Protein 2B2U (pdb70)

Secondary structure (DSSP, 8-state):
--BEEEEEEEEEE-TT--SGGGSHHHHHHH--TTTT------EEEEEEEETTS-GGG-EEE-HHHHHHHT-B-THHHHHHHHHHHHHHHHTSS--HHHHHHHHHHHHHHHHHHHHTTSEEEEEEEBSS--TTSPPPEEEEETTS-GGG-EEE-HHHHHHHHHHHHHHHHHT--/----BEEEEEEEEE--TT--SGGGSHHHHHHS--TTSS--------EEEEEEETTS-GGG-EEE-HHHHHTTT-B-TTHHHHHHHHHHHHHHHHHHS-HHHHHHHHHHHHHHHHHHHHTTSEEEEEEE-S----S--EEEEETTS-GGG-EEE-TTTTHHHHHHHHHHS---/---EEEEEEEEEE-TT--BGGGSHHHHHHH-BTTTT--BTBS--EEEEEEEETTS-GGG-EEE-HHHHHHHT-S-HHHHHHHT----/---

Nearest PDB structures (foldseek):
  2b2u-assembly1_B  TM=1.006E+00  e=2.277E-32  Homo sapiens
  2b2t-assembly1_B  TM=9.931E-01  e=5.341E-28  Homo sapiens
  2b2y-assembly1_A  TM=9.752E-01  e=2.355E-28  Homo sapiens
  2b2y-assembly1_B  TM=9.892E-01  e=8.530E-28  Homo sapiens
  8umg-assembly1_B  TM=9.870E-01  e=3.090E-27  Homo sapiens

Sequence (435 aa):
FETIERFMDCRIGRKGATGATTTIYAVEADGDPNAGFEKEPGEIQYLIKWKGWSHIHNTWETEETLKQQNVRGMKKLDNYKKKDQETKRWLKNASPEDVEYYNCQQELTDDLHKQYQIVGRIIAHSNQKSAAGYPDYYCKWQGLPYSECSWEDGALISKKFQACIDEYFSRKKEEFETIERFMDCRIGRKGATGATTTIYAVEADGDPNAGFEKKEPGEIQYLIKWKGWSHIHNTWETEETLKQQNVRGMKKLDNYKKKDQETKRWLKNASPEDVEYYNCQQELTDDLHKQYQIVGRIIAHSNQKAGYPDYYCKWQGLPYSECSWEDGALISKKFQACIDEYFSRFETIERFMDCRIGRKGATGATTTIYAVEADGDPNAGFEKNKEPGEIQYLIKWKGWSHIHNTWETEETLKQQNVRGMKKLDNYKKKDQATQ

InterPro domains:
  IPR000330 SNF2, N-terminal domain [PF00176] (484-764)
  IPR000953 Chromo/chromo shadow domain [PS50013] (272-364)
  IPR000953 Chromo/chromo shadow domain [PS50013] (389-452)
  IPR000953 Chromo/chromo shadow domain [SM00298] (270-357)
  IPR000953 Chromo/chromo shadow domain [SM00298] (387-445)
  IPR001650 Helicase, C-terminal domain-like [PF00271] (789-902)
  IPR001650 Helicase, C-terminal domain-like [PS51194] (792-943)
  IPR001650 Helicase, C-terminal domain-like [SM00490] (818-902)
  IPR014001 Helicase superfamily 1/2, ATP-binding domain [PS51192] (493-663)
  IPR014001 Helicase superfamily 1/2, ATP-binding domain [SM00487] (477-674)
  IPR016197 Chromo-like domain superfamily [SSF54160] (272-364)
  IPR016197 Chromo-like domain superfamily [SSF54160] (367-444)
  IPR023779 Chromo domain, conserved site [PS00598] (318-338)
  IPR023779 Chromo domain, conserved site [PS00598] (409-429)
  IPR023780 Chromo domain [PF00385] (313-354)
  IPR023780 Chromo domain [PF00385] (390-443)
  IPR025260 Chromodomain-helicase-DNA-binding protein 1-like, C-terminal domain [PF13907] (1411-1499)
  IPR025260 Chromodomain-helicase-DNA-binding protein 1-like, C-terminal domain [SM01176] (1396-1500)
  IPR027417 P-loop containing nucleoside triphosphate hydrolase [G3DSA:3.40.50.300] (707-933)
  IPR027417 P-loop containing nucleoside triphosphate hydrolase [SSF52540] (428-697)

B-factor: mean 41.6, std 15.96, range [2.0, 87.1]

CATH classification: 2.40.50.40 (+1 more: 2.40.50.40)

GO terms:
  GO:0005515 protein binding (F, IPI)
  GO:0005634 nucleus (C, IDA)
  GO:0005737 cytoplasm (C, IDA)
  GO:0043923 host-mediated activation of viral transcription (P, IMP)
  GO:0140002 histone H3K4me3 reader activity (F, IDA)
  GO:0006338 chromatin remodeling (P, IMP)
  GO:0005654 nucleoplasm (C, TAS)
  GO:0000228 nuclear chromosome (C, IDA)

Structure (mmCIF, N/CA/C/O backbone):
data_2B2U
#
_entry.id   2B2U
#
_cell.length_a   111.984
_cell.length_b   54.753
_cell.length_c   100.274
_cell.angle_alpha   90.00
_cell.angle_beta   112.32
_cell.angle_gamma   90.00
#
_symmetry.space_group_name_H-M   'C 1 2 1'
#
loop_
_entity.id
_entity.type
_entity.pdbx_description
1 polymer 'Chromodomain-helicase-DNA-binding protein 1'
2 polymer 'Chromodomain-helicase-DNA-binding protein 1'
3 polymer 'Histone H3'
#
loop_
_atom_site.group_PDB
_atom_site.id
_atom_site.type_symbol
_atom_site.label_atom_id
_atom_site.label_alt_id
_atom_site.label_comp_id
_atom_site.label_asym_id
_atom_site.label_entity_id
_atom_site.label_seq_id
_atom_site.pdbx_PDB_ins_code
_atom_site.Cartn_x
_atom_site.Cartn_y
_atom_site.Cartn_z
_atom_site.occupancy
_atom_site.B_iso_or_equiv
_atom_site.auth_seq_id
_atom_site.auth_comp_id
_atom_site.auth_asym_id
_atom_site.auth_atom_id
_atom_site.pdbx_PDB_model_num
ATOM 1 N N . PHE A 1 13 ? -28.020 -17.075 -11.322 1.00 55.55 13 PHE A N 1
ATOM 2 C CA . PHE A 1 13 ? -26.618 -17.244 -11.736 1.00 53.70 13 PHE A CA 1
ATOM 3 C C . PHE A 1 13 ? -26.167 -16.007 -12.493 1.00 51.99 13 PHE A C 1
ATOM 4 O O . PHE A 1 13 ? -26.637 -15.739 -13.594 1.00 51.93 13 PHE A O 1
ATOM 12 N N . GLU A 1 14 ? -25.260 -15.249 -11.877 1.00 41.26 14 GLU A N 1
ATOM 13 C CA . GLU A 1 14 ? -24.769 -14.017 -12.457 1.00 38.35 14 GLU A CA 1
ATOM 14 C C . GLU A 1 14 ? -23.672 -14.148 -13.492 1.00 36.49 14 GLU A C 1
ATOM 15 O O . GLU A 1 14 ? -22.967 -15.148 -13.560 1.00 37.09 14 GLU A O 1
ATOM 21 N N . THR A 1 15 ? -23.521 -13.091 -14.284 1.00 26.77 15 THR A N 1
ATOM 22 C CA . THR A 1 15 ? -22.550 -13.062 -15.361 1.00 24.37 15 THR A CA 1
ATOM 23 C C . THR A 1 15 ? -21.607 -11.887 -15.338 1.00 22.53 15 THR A C 1
ATOM 24 O O . THR A 1 15 ? -22.031 -10.766 -15.205 1.00 22.23 15 THR A O 1
ATOM 28 N N . ILE A 1 16 ? -20.324 -12.164 -15.482 1.00 26.38 16 ILE A N 1
ATOM 29 C CA . ILE A 1 16 ? -19.309 -11.143 -15.509 1.00 26.38 16 ILE A CA 1
ATOM 30 C C . ILE A 1 16 ? -19.380 -10.462 -16.850 1.00 26.38 16 ILE A C 1
ATOM 31 O O . ILE A 1 16 ? -19.102 -11.083 -17.870 1.00 33.24 16 ILE A O 1
ATOM 36 N N . GLU A 1 17 ? -19.759 -9.194 -16.857 1.00 25.04 17 GLU A N 1
ATOM 37 C CA . GLU A 1 17 ? -19.803 -8.461 -18.111 1.00 24.47 17 GLU A CA 1
ATOM 38 C C . GLU A 1 17 ? -18.437 -7.813 -18.362 1.00 23.31 17 GLU A C 1
ATOM 39 O O . GLU A 1 17 ? -17.828 -8.042 -19.404 1.00 24.19 17 GLU A O 1
ATOM 45 N N . ARG A 1 18 ? -17.948 -7.013 -17.420 1.00 31.26 18 ARG A N 1
ATOM 46 C CA . ARG A 1 18 ? -16.647 -6.381 -17.605 1.00 30.54 18 ARG A CA 1
ATOM 47 C C . ARG A 1 18 ? -15.799 -6.247 -16.342 1.00 29.96 18 ARG A C 1
ATOM 48 O O . ARG A 1 18 ? -16.321 -6.063 -15.235 1.00 30.00 18 ARG A O 1
ATOM 56 N N . PHE A 1 19 ? -14.487 -6.353 -16.547 1.00 25.50 19 PHE A N 1
ATOM 57 C CA . PHE A 1 19 ? -13.475 -6.212 -15.509 1.00 24.81 19 PHE A CA 1
ATOM 58 C C . PHE A 1 19 ? -13.131 -4.732 -15.521 1.00 25.49 19 PHE A C 1
ATOM 59 O O . PHE A 1 19 ? -12.488 -4.252 -16.454 1.00 23.79 19 PHE A O 1
ATOM 67 N N . MET A 1 20 ? -13.571 -4.003 -14.496 1.00 22.74 20 MET A N 1
ATOM 68 C CA . MET A 1 20 ? -13.338 -2.566 -14.435 1.00 24.74 20 MET A CA 1
ATOM 69 C C . MET A 1 20 ? -12.005 -2.171 -13.865 1.00 26.15 20 MET A C 1
ATOM 70 O O . MET A 1 20 ? -11.352 -1.259 -14.368 1.00 26.54 20 MET A O 1
ATOM 75 N N . ASP A 1 21 ? -11.602 -2.854 -12.804 1.00 36.67 21 ASP A N 1
ATOM 76 C CA . ASP A 1 21 ? -10.349 -2.535 -12.155 1.00 36.90 21 ASP A CA 1
ATOM 77 C C . ASP A 1 21 ? -9.781 -3.713 -11.387 1.00 36.80 21 ASP A C 1
ATOM 78 O O . ASP A 1 21 ? -10.460 -4.718 -11.164 1.00 36.58 21 ASP A O 1
ATOM 83 N N . CYS A 1 22 ? -8.529 -3.561 -10.975 1.00 24.33 22 CYS A N 1
ATOM 84 C CA . CYS A 1 22 ? -7.803 -4.589 -10.240 1.00 25.73 22 CYS A CA 1
ATOM 85 C C . CYS A 1 22 ? -7.051 -4.016 -9.030 1.00 25.16 22 CYS A C 1
ATOM 86 O O . CYS A 1 22 ? -6.343 -3.005 -9.114 1.00 26.09 22 CYS A O 1
ATOM 89 N N . ARG A 1 23 ? -7.177 -4.678 -7.898 1.00 43.93 23 ARG A N 1
ATOM 90 C CA . ARG A 1 23 ? -6.506 -4.170 -6.723 1.00 42.22 23 ARG A CA 1
ATOM 91 C C . ARG A 1 23 ? -6.011 -5.292 -5.815 1.00 41.96 23 ARG A C 1
ATOM 92 O O . ARG A 1 23 ? -5.982 -6.465 -6.188 1.00 42.65 23 ARG A O 1
ATOM 100 N N . ILE A 1 24 ? -5.610 -4.905 -4.615 1.00 29.36 24 ILE A N 1
ATOM 101 C CA . ILE A 1 24 ? -5.157 -5.840 -3.598 1.00 29.36 24 ILE A CA 1
ATOM 102 C C . ILE A 1 24 ? -5.635 -5.205 -2.309 1.00 29.36 24 ILE A C 1
ATOM 103 O O . ILE A 1 24 ? -5.199 -4.108 -1.980 1.00 38.67 24 ILE A O 1
ATOM 108 N N . GLY A 1 25 ? -6.545 -5.859 -1.599 1.00 20.55 25 GLY A N 1
ATOM 109 C CA . GLY A 1 25 ? -7.042 -5.272 -0.368 1.00 21.65 25 GLY A CA 1
ATOM 110 C C . GLY A 1 25 ? -7.297 -6.316 0.691 1.00 22.70 25 GLY A C 1
ATOM 111 O O . GLY A 1 25 ? -7.069 -7.502 0.457 1.00 23.26 25 GLY A O 1
ATOM 112 N N . ARG A 1 26 ? -7.760 -5.870 1.854 1.00 27.94 26 ARG A N 1
ATOM 113 C CA . ARG A 1 26 ? -8.057 -6.771 2.951 1.00 30.29 26 ARG A CA 1
ATOM 114 C C . ARG A 1 26 ? -8.760 -8.055 2.488 1.00 30.76 26 ARG A C 1
ATOM 115 O O . ARG A 1 26 ? -9.587 -8.029 1.571 1.00 32.30 26 ARG A O 1
ATOM 123 N N . LYS A 1 27 ? -8.411 -9.180 3.106 1.00 42.25 27 LYS A N 1
ATOM 124 C CA . LYS A 1 27 ? -9.063 -10.435 2.773 1.00 42.34 27 LYS A CA 1
ATOM 125 C C . LYS A 1 27 ? -10.486 -10.204 3.255 1.00 41.07 27 LYS A C 1
ATOM 126 O O . LYS A 1 27 ? -10.683 -9.548 4.269 1.00 39.28 27 LYS A O 1
ATOM 132 N N . GLY A 1 28 ? -11.480 -10.708 2.528 1.00 35.68 28 GLY A N 1
ATOM 133 C CA . GLY A 1 28 ? -12.858 -10.523 2.958 1.00 34.48 28 GLY A CA 1
ATOM 134 C C . GLY A 1 28 ? -13.521 -9.262 2.428 1.00 34.07 28 GLY A C 1
ATOM 135 O O . GLY A 1 28 ? -14.745 -9.105 2.502 1.00 34.36 28 GLY A O 1
ATOM 136 N N . ALA A 1 29 ? -12.710 -8.354 1.901 1.00 31.61 29 ALA A N 1
ATOM 137 C CA . ALA A 1 29 ? -13.235 -7.111 1.356 1.00 30.85 29 ALA A CA 1
ATOM 138 C C . ALA A 1 29 ? -13.707 -7.388 -0.063 1.00 30.31 29 ALA A C 1
ATOM 139 O O . ALA A 1 29 ? -13.079 -6.980 -1.048 1.00 30.11 29 ALA A O 1
ATOM 141 N N . THR A 1 30 ? -14.831 -8.092 -0.146 1.00 24.33 30 THR A N 1
ATOM 142 C CA . THR A 1 30 ? -15.417 -8.469 -1.411 1.00 23.46 30 THR A CA 1
ATOM 143 C C . THR A 1 30 ? -16.927 -8.599 -1.264 1.00 23.73 30 THR A C 1
ATOM 144 O O . THR A 1 30 ? -17.449 -8.642 -0.146 1.00 23.60 30 THR A O 1
ATOM 148 N N . GLY A 1 31 ? -17.615 -8.651 -2.410 1.00 26.79 31 GLY A N 1
ATOM 149 C CA . GLY A 1 31 ? -19.059 -8.825 -2.429 1.00 27.78 31 GLY A CA 1
ATOM 150 C C . GLY A 1 31 ? -19.939 -7.610 -2.241 1.00 28.63 31 GLY A C 1
ATOM 151 O O . GLY A 1 31 ? -19.506 -6.481 -2.460 1.00 29.59 31 GLY A O 1
ATOM 152 N N . ALA A 1 32 ? -21.182 -7.855 -1.827 1.00 25.18 32 ALA A N 1
ATOM 153 C CA . ALA A 1 32 ? -22.165 -6.794 -1.609 1.00 26.33 32 ALA A CA 1
ATOM 154 C C . ALA A 1 32 ? -21.618 -5.644 -0.760 1.00 25.39 32 ALA A C 1
ATOM 155 O O . ALA A 1 32 ? -21.655 -4.489 -1.170 1.00 26.59 32 ALA A O 1
ATOM 157 N N . THR A 1 33 ? -21.098 -5.958 0.415 1.00 39.22 33 THR A N 1
ATOM 158 C CA . THR A 1 33 ? -20.543 -4.936 1.287 1.00 38.41 33 THR A CA 1
ATOM 159 C C . THR A 1 33 ? -19.531 -4.026 0.570 1.00 39.54 33 THR A C 1
ATOM 160 O O . THR A 1 33 ? -19.121 -3.010 1.142 1.00 38.69 33 THR A O 1
ATOM 164 N N . THR A 1 34 ? -19.127 -4.364 -0.663 1.00 23.26 34 THR A N 1
ATOM 165 C CA . THR A 1 34 ? -18.144 -3.530 -1.357 1.00 21.65 34 THR A CA 1
ATOM 166 C C . THR A 1 34 ? -18.676 -2.570 -2.414 1.00 20.86 34 THR A C 1
ATOM 167 O O . THR A 1 34 ? -17.905 -1.908 -3.108 1.00 21.80 34 THR A O 1
ATOM 171 N N . THR A 1 35 ? -19.991 -2.472 -2.538 1.00 21.92 35 THR A N 1
ATOM 172 C CA . THR A 1 35 ? -20.539 -1.532 -3.489 1.00 22.42 35 THR A CA 1
ATOM 173 C C . THR A 1 35 ? -20.367 -0.148 -2.919 1.00 22.79 35 THR A C 1
ATOM 174 O O . THR A 1 35 ? -20.200 0.023 -1.697 1.00 21.79 35 THR A O 1
ATOM 178 N N . ILE A 1 36 ? -20.427 0.842 -3.801 1.00 26.17 36 ILE A N 1
ATOM 179 C CA . ILE A 1 36 ? -20.267 2.218 -3.355 1.00 26.17 36 ILE A CA 1
ATOM 180 C C . ILE A 1 36 ? -21.471 2.616 -2.449 1.00 26.17 36 ILE A C 1
ATOM 181 O O . ILE A 1 36 ? -21.282 3.237 -1.390 1.00 24.18 36 ILE A O 1
ATOM 186 N N . TYR A 1 37 ? -22.704 2.208 -2.760 1.00 30.79 37 TYR A N 1
ATOM 187 C CA . TYR A 1 37 ? -23.820 2.584 -1.894 1.00 33.26 37 TYR A CA 1
ATOM 188 C C . TYR A 1 37 ? -23.730 1.917 -0.553 1.00 34.39 37 TYR A C 1
ATOM 189 O O . TYR A 1 37 ? -24.093 2.529 0.447 1.00 35.29 37 TYR A O 1
ATOM 198 N N . ALA A 1 38 ? -23.228 0.684 -0.517 1.00 36.30 38 ALA A N 1
ATOM 199 C CA . ALA A 1 38 ? -23.076 -0.022 0.756 1.00 36.66 38 ALA A CA 1
ATOM 200 C C . ALA A 1 38 ? -21.925 0.628 1.520 1.00 36.16 38 ALA A C 1
ATOM 201 O O . ALA A 1 38 ? -21.988 0.849 2.727 1.00 36.89 38 ALA A O 1
ATOM 203 N N . VAL A 1 39 ? -20.860 0.931 0.799 1.00 19.64 39 VAL A N 1
ATOM 204 C CA . VAL A 1 39 ? -19.721 1.564 1.414 1.00 20.18 39 VAL A CA 1
ATOM 205 C C . VAL A 1 39 ? -20.059 2.928 2.002 1.00 22.15 39 VAL A C 1
ATOM 206 O O . VAL A 1 39 ? -19.560 3.294 3.058 1.00 25.18 39 VAL A O 1
ATOM 210 N N . GLU A 1 40 ? -20.886 3.690 1.305 1.00 41.86 40 GLU A N 1
ATOM 211 C CA . GLU A 1 40 ? -21.254 5.021 1.769 1.00 40.31 40 GLU A CA 1
ATOM 212 C C . GLU A 1 40 ? -22.149 4.942 3.000 1.00 40.22 40 GLU A C 1
ATOM 213 O O . GLU A 1 40 ? -22.098 5.786 3.898 1.00 42.35 40 GLU A O 1
ATOM 219 N N . ALA A 1 41 ? -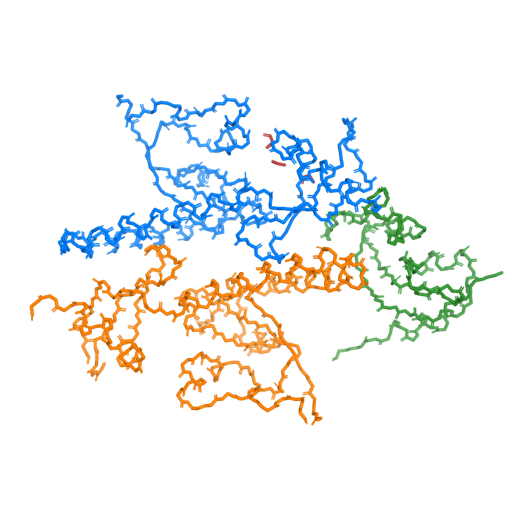22.963 3.908 3.040 1.00 27.20 41 ALA A N 1
ATOM 220 C CA . ALA A 1 41 ? -23.887 3.717 4.136 1.00 25.64 41 ALA A CA 1
ATOM 221 C C . ALA A 1 41 ? -23.231 3.030 5.323 1.00 25.90 41 ALA A C 1
ATOM 222 O O . ALA A 1 41 ? -23.707 3.164 6.452 1.00 23.85 41 ALA A O 1
ATOM 224 N N . ASP A 1 42 ? -22.131 2.316 5.077 1.00 32.60 42 ASP A N 1
ATOM 225 C CA . ASP A 1 42 ? -21.483 1.572 6.155 1.00 33.08 42 ASP A CA 1
ATOM 226 C C . ASP A 1 42 ? -19.967 1.572 6.265 1.00 33.47 42 ASP A C 1
ATOM 227 O O . ASP A 1 42 ? -19.417 0.929 7.150 1.00 32.58 42 ASP A O 1
ATOM 232 N N . GLY A 1 43 ? -19.295 2.282 5.376 1.00 20.88 43 GLY A N 1
ATOM 233 C CA . GLY A 1 43 ? -17.851 2.320 5.424 1.00 22.13 43 GLY A CA 1
ATOM 234 C C . GLY A 1 43 ? -17.242 1.256 4.538 1.00 23.74 43 GLY A C 1
ATOM 235 O O . GLY A 1 43 ? -17.900 0.290 4.162 1.00 23.76 43 GLY A O 1
ATOM 236 N N . ASP A 1 44 ? -15.970 1.425 4.215 1.00 38.12 44 ASP A N 1
ATOM 237 C CA . ASP A 1 44 ? -15.288 0.485 3.350 1.00 40.56 44 ASP A CA 1
ATOM 238 C C . ASP A 1 44 ? -14.764 -0.719 4.110 1.00 41.91 44 ASP A C 1
ATOM 239 O O . ASP A 1 44 ? -13.975 -0.573 5.033 1.00 43.54 44 ASP A O 1
ATOM 244 N N . PRO A 1 45 ? -15.196 -1.913 3.736 1.00 52.07 45 PRO A N 1
ATOM 245 C CA . PRO A 1 45 ? -14.695 -3.109 4.407 1.00 51.11 45 PRO A CA 1
ATOM 246 C C . PRO A 1 45 ? -13.192 -3.235 4.219 1.00 50.46 45 PRO A C 1
ATOM 247 O O . PRO A 1 45 ? -12.523 -3.948 4.944 1.00 49.60 45 PRO A O 1
ATOM 251 N N . ASN A 1 46 ? -12.679 -2.524 3.231 1.00 26.37 46 ASN A N 1
ATOM 252 C CA . ASN A 1 46 ? -11.267 -2.503 2.942 1.00 27.27 46 ASN A CA 1
ATOM 253 C C . ASN A 1 46 ? -10.679 -1.297 3.619 1.00 30.02 46 ASN A C 1
ATOM 254 O O . ASN A 1 46 ? -9.641 -0.803 3.224 1.00 30.21 46 ASN A O 1
ATOM 259 N N . ALA A 1 47 ? -11.361 -0.833 4.655 1.00 52.83 47 ALA A N 1
ATOM 260 C CA . ALA A 1 47 ? -11.258 0.542 5.109 1.00 55.64 47 ALA A CA 1
ATOM 261 C C . ALA A 1 47 ? -10.096 1.490 5.050 1.00 58.73 47 ALA A C 1
ATOM 262 O O . ALA A 1 47 ? -10.217 2.601 4.554 1.00 61.19 47 ALA A O 1
ATOM 264 N N . GLY A 1 48 ? -8.963 1.058 5.594 1.00 59.04 48 GLY A N 1
ATOM 265 C CA . GLY A 1 48 ? -7.787 1.903 5.624 1.00 60.85 48 GLY A CA 1
ATOM 266 C C . GLY A 1 48 ? -6.738 0.831 5.480 1.00 62.61 48 GLY A C 1
ATOM 267 O O . GLY A 1 48 ? -6.050 0.482 6.430 1.00 63.09 48 GLY A O 1
ATOM 268 N N . PHE A 1 49 ? -6.633 0.292 4.276 1.00 62.16 49 PHE A N 1
ATOM 269 C CA . PHE A 1 49 ? -6.058 -1.020 4.088 1.00 62.76 49 PHE A CA 1
ATOM 270 C C . PHE A 1 49 ? -4.594 -0.906 4.399 1.00 65.41 49 PHE A C 1
ATOM 271 O O . PHE A 1 49 ? -4.173 -1.012 5.547 1.00 66.45 49 PHE A O 1
ATOM 279 N N . GLU A 1 50 ? -3.805 -0.679 3.355 1.00 80.01 50 GLU A N 1
ATOM 280 C CA . GLU A 1 50 ? -2.357 -0.626 3.490 1.00 81.67 50 GLU A CA 1
ATOM 281 C C . GLU A 1 50 ? -1.625 -1.644 2.613 1.00 82.55 50 GLU A C 1
ATOM 282 O O . GLU A 1 50 ? -1.364 -1.394 1.443 1.00 83.02 50 GLU A O 1
ATOM 288 N N . LYS A 1 53 ? -0.556 -1.944 7.256 1.00 70.10 53 LYS A N 1
ATOM 289 C CA . LYS A 1 53 ? 0.243 -3.161 7.309 1.00 68.56 53 LYS A CA 1
ATOM 290 C C . LYS A 1 53 ? -0.381 -4.288 6.514 1.00 68.02 53 LYS A C 1
ATOM 291 O O . LYS A 1 53 ? 0.282 -4.933 5.700 1.00 67.19 53 LYS A O 1
ATOM 297 N N . GLU A 1 54 ? -1.653 -4.541 6.778 1.00 66.58 54 GLU A N 1
ATOM 298 C CA . GLU A 1 54 ? -2.373 -5.613 6.108 1.00 65.97 54 GLU A CA 1
ATOM 299 C C . GLU A 1 54 ? -1.813 -6.345 4.881 1.00 65.51 54 GLU A C 1
ATOM 300 O O . GLU A 1 54 ? -1.347 -5.742 3.909 1.00 65.46 54 GLU A O 1
ATOM 306 N N . PRO A 1 55 ? -1.825 -7.679 4.938 1.00 67.22 55 PRO A N 1
ATOM 307 C CA . PRO A 1 55 ? -1.365 -8.549 3.852 1.00 66.45 55 PRO A CA 1
ATOM 308 C C . PRO A 1 55 ? -2.626 -8.695 3.005 1.00 65.39 55 PRO A C 1
ATOM 309 O O . PRO A 1 55 ? -3.708 -8.809 3.580 1.00 66.98 55 PRO A O 1
ATOM 313 N N . GLY A 1 56 ? -2.532 -8.696 1.681 1.00 59.33 56 GLY A N 1
ATOM 314 C CA . GLY A 1 56 ? -3.769 -8.784 0.916 1.00 55.53 56 GLY A CA 1
ATOM 315 C C . GLY A 1 56 ? -4.036 -9.889 -0.085 1.00 53.03 56 GLY A C 1
ATOM 316 O O . GLY A 1 56 ? -3.320 -10.889 -0.169 1.00 51.99 56 GLY A O 1
ATOM 317 N N . GLU A 1 57 ? -5.121 -9.686 -0.826 1.00 56.03 57 GLU A N 1
ATOM 318 C CA . GLU A 1 57 ? -5.575 -10.599 -1.865 1.00 52.89 57 GLU A CA 1
ATOM 319 C C . GLU A 1 57 ? -5.720 -9.828 -3.154 1.00 52.12 57 GLU A C 1
ATOM 320 O O . GLU A 1 57 ? -5.827 -8.601 -3.160 1.00 52.53 57 GLU A O 1
ATOM 326 N N . ILE A 1 58 ? -5.744 -10.559 -4.255 1.00 35.89 58 ILE A N 1
ATOM 327 C CA . ILE A 1 58 ? -5.952 -9.931 -5.538 1.00 35.89 58 ILE A CA 1
ATOM 328 C C . ILE A 1 58 ? -7.453 -9.925 -5.748 1.00 35.89 58 ILE A C 1
ATOM 329 O O . ILE A 1 58 ? -8.096 -10.987 -5.790 1.00 43.83 58 ILE A O 1
ATOM 334 N N . GLN A 1 59 ? -8.013 -8.721 -5.844 1.00 39.27 59 GLN A N 1
ATOM 335 C CA . GLN A 1 59 ? -9.444 -8.569 -6.047 1.00 37.73 59 GLN A CA 1
ATOM 336 C C . GLN A 1 59 ? -9.721 -7.802 -7.328 1.00 36.76 59 GLN A C 1
ATOM 337 O O . GLN A 1 59 ? -8.997 -6.876 -7.726 1.00 36.99 59 GLN A O 1
ATOM 343 N N . TYR A 1 60 ? -10.786 -8.229 -7.988 1.00 26.47 60 TYR A N 1
ATOM 344 C CA . TYR A 1 60 ? -11.191 -7.626 -9.235 1.00 24.24 60 TYR A CA 1
ATOM 345 C C . TYR A 1 60 ? -12.496 -6.881 -9.062 1.00 24.13 60 TYR A C 1
ATOM 346 O O . TYR A 1 60 ? -13.412 -7.332 -8.365 1.00 24.25 60 TYR A O 1
ATOM 355 N N . LEU A 1 61 ? -12.556 -5.714 -9.687 1.00 24.11 61 LEU A N 1
ATOM 356 C CA . LEU A 1 61 ? -13.750 -4.892 -9.637 1.00 22.59 61 LEU A CA 1
ATOM 357 C C . LEU A 1 61 ? -14.599 -5.363 -10.812 1.00 20.91 61 LEU A C 1
ATOM 358 O O . LEU A 1 61 ? -14.203 -5.241 -11.979 1.00 20.37 61 LEU A O 1
ATOM 363 N N . ILE A 1 62 ? -15.764 -5.920 -10.528 1.00 17.76 62 ILE A N 1
ATOM 364 C CA . ILE A 1 62 ? -16.518 -6.387 -11.656 1.00 17.76 62 ILE A CA 1
ATOM 365 C C . ILE A 1 62 ? -17.880 -5.805 -11.904 1.00 17.76 62 ILE A C 1
ATOM 366 O O . ILE A 1 62 ? -18.716 -5.684 -11.001 1.00 7.90 62 ILE A O 1
ATOM 371 N N . LYS A 1 63 ? -18.076 -5.465 -13.180 1.00 15.75 63 LYS A N 1
ATOM 372 C CA . LYS A 1 63 ? -19.312 -4.897 -13.709 1.00 15.89 63 LYS A CA 1
ATOM 373 C C . LYS A 1 63 ? -20.173 -6.098 -14.160 1.00 18.33 63 LYS A C 1
ATOM 374 O O . LYS A 1 63 ? -19.771 -6.866 -15.032 1.00 17.67 63 LYS A O 1
ATOM 380 N N . TRP A 1 64 ? -21.354 -6.244 -13.567 1.00 33.87 64 TRP A N 1
ATOM 381 C CA . TRP A 1 64 ? -22.230 -7.376 -13.879 1.00 35.12 64 TRP A CA 1
ATOM 382 C C . TRP A 1 64 ? -23.276 -7.230 -14.999 1.00 34.65 64 TRP A C 1
ATOM 383 O O . TRP A 1 64 ? -23.782 -6.136 -15.280 1.00 34.11 64 TRP A O 1
ATOM 394 N N . LYS A 1 65 ? -23.627 -8.371 -15.580 1.00 11.64 65 LYS A N 1
ATOM 395 C CA . LYS A 1 65 ? -24.623 -8.467 -16.646 1.00 10.39 65 LYS A CA 1
ATOM 396 C C . LYS A 1 65 ? -26.011 -8.081 -16.125 1.00 8.62 65 LYS A C 1
ATOM 397 O O . LYS A 1 65 ? -26.567 -8.757 -15.258 1.00 6.76 65 LYS A O 1
ATOM 403 N N . GLY A 1 66 ? -26.563 -6.989 -16.643 1.00 15.28 66 GLY A N 1
ATOM 404 C CA . GLY A 1 66 ? -27.890 -6.578 -16.218 1.00 13.12 66 GLY A CA 1
ATOM 405 C C . GLY A 1 66 ? -27.972 -5.826 -14.907 1.00 13.50 66 GLY A C 1
ATOM 406 O O . GLY A 1 66 ? -29.056 -5.706 -14.322 1.00 12.33 66 GLY A O 1
ATOM 407 N N . TRP A 1 67 ? -26.822 -5.342 -14.437 1.00 9.99 67 TRP A N 1
ATOM 408 C CA . TRP A 1 67 ? -26.728 -4.568 -13.208 1.00 10.55 67 TRP A CA 1
ATOM 409 C C . TRP A 1 67 ? -25.976 -3.297 -13.604 1.00 10.59 67 TRP A C 1
ATOM 410 O O . TRP A 1 67 ? -25.067 -3.356 -14.421 1.00 11.18 67 TRP A O 1
ATOM 421 N N . SER A 1 68 ? -26.336 -2.149 -13.038 1.00 12.86 68 SER A N 1
ATOM 422 C CA . SER A 1 68 ? -25.637 -0.917 -13.389 1.00 12.31 68 SER A CA 1
ATOM 423 C C . SER A 1 68 ? -24.292 -0.900 -12.714 1.00 11.76 68 SER A C 1
ATOM 424 O O . SER A 1 68 ? -24.089 -1.608 -11.735 1.00 13.47 68 SER A O 1
ATOM 427 N N . HIS A 1 69 ? -23.389 -0.068 -13.223 1.00 18.97 69 HIS A N 1
ATOM 428 C CA . HIS A 1 69 ? -22.070 0.108 -12.624 1.00 18.96 69 HIS A CA 1
ATOM 429 C C . HIS A 1 69 ? -22.181 0.446 -11.102 1.00 21.25 69 HIS A C 1
ATOM 430 O O . HIS A 1 69 ? -21.295 0.122 -10.313 1.00 21.27 69 HIS A O 1
ATOM 437 N N . ILE A 1 70 ? -23.275 1.088 -10.697 1.00 26.35 70 ILE A N 1
ATOM 438 C CA . ILE A 1 70 ? -23.492 1.432 -9.297 1.00 27.14 70 ILE A CA 1
ATOM 439 C C . ILE A 1 70 ? -23.515 0.172 -8.433 1.00 27.17 70 ILE A C 1
ATOM 440 O O . ILE A 1 70 ? -23.413 0.239 -7.199 1.00 29.12 70 ILE A O 1
ATOM 445 N N . HIS A 1 71 ? -23.645 -0.978 -9.086 1.00 11.34 71 HIS A N 1
ATOM 446 C CA . HIS A 1 71 ? -23.734 -2.264 -8.391 1.00 10.45 71 HIS A CA 1
ATOM 447 C C . HIS A 1 71 ? -22.500 -3.112 -8.515 1.00 9.95 71 HIS A C 1
ATOM 448 O O . HIS A 1 71 ? -22.525 -4.277 -8.120 1.00 12.98 71 HIS A O 1
ATOM 455 N N . ASN A 1 72 ? -21.434 -2.558 -9.079 1.00 23.07 72 ASN A N 1
ATOM 456 C CA . ASN A 1 72 ? -20.204 -3.324 -9.208 1.00 22.73 72 ASN A CA 1
ATOM 457 C C . ASN A 1 72 ? -19.775 -3.780 -7.833 1.00 23.07 72 ASN A C 1
ATOM 458 O O . ASN A 1 72 ? -20.231 -3.274 -6.803 1.00 22.11 72 ASN A O 1
ATOM 463 N N . THR A 1 73 ? -18.883 -4.749 -7.818 1.00 21.67 73 THR A N 1
ATOM 464 C CA . THR A 1 73 ? -18.378 -5.247 -6.569 1.00 20.25 73 THR A CA 1
ATOM 465 C C . THR A 1 73 ? -17.001 -5.834 -6.799 1.00 21.22 73 THR A C 1
ATOM 466 O O . THR A 1 73 ? -16.677 -6.298 -7.901 1.00 19.22 73 THR A O 1
ATOM 470 N N . TRP A 1 74 ? -16.188 -5.791 -5.745 1.00 29.93 74 TRP A N 1
ATOM 471 C CA . TRP A 1 74 ? -14.858 -6.344 -5.802 1.00 30.23 74 TRP A CA 1
ATOM 472 C C . TRP A 1 74 ? -15.012 -7.832 -5.537 1.00 30.37 74 TRP A C 1
ATOM 473 O O . TRP A 1 74 ? -15.798 -8.231 -4.670 1.00 29.25 74 TRP A O 1
ATOM 484 N N . GLU A 1 75 ? -14.288 -8.651 -6.297 1.00 21.58 75 GLU A N 1
ATOM 485 C CA . GLU A 1 75 ? -14.381 -10.100 -6.138 1.00 23.94 75 GLU A CA 1
ATOM 486 C C . GLU A 1 75 ? -13.056 -10.776 -6.440 1.00 23.59 75 GLU A C 1
ATOM 487 O O . GLU A 1 75 ? -12.311 -10.355 -7.334 1.00 23.79 75 GLU A O 1
ATOM 493 N N . THR A 1 76 ? -12.759 -11.829 -5.688 1.00 40.80 76 THR A N 1
ATOM 494 C CA . THR A 1 76 ? -11.521 -12.564 -5.891 1.00 40.36 76 THR A CA 1
ATOM 495 C C . THR A 1 76 ? -11.831 -13.769 -6.739 1.00 39.83 76 THR A C 1
ATOM 496 O O . THR A 1 76 ? -12.946 -14.281 -6.719 1.00 40.81 76 THR A O 1
ATOM 500 N N . GLU A 1 77 ? -10.839 -14.204 -7.499 1.00 16.57 77 GLU A N 1
ATOM 501 C CA . GLU A 1 77 ? -10.981 -15.370 -8.353 1.00 18.32 77 GLU A CA 1
ATOM 502 C C . GLU A 1 77 ? -11.719 -16.465 -7.600 1.00 19.26 77 GLU A C 1
ATOM 503 O O . GLU A 1 77 ? -12.361 -17.322 -8.197 1.00 19.51 77 GLU A O 1
ATOM 509 N N . GLU A 1 78 ? -11.624 -16.438 -6.275 1.00 30.94 78 GLU A N 1
ATOM 510 C CA . GLU A 1 78 ? -12.286 -17.450 -5.480 1.00 32.01 78 GLU A CA 1
ATOM 511 C C . GLU A 1 78 ? -13.750 -17.148 -5.288 1.00 32.28 78 GLU A C 1
ATOM 512 O O . GLU A 1 78 ? -14.580 -17.984 -5.606 1.00 35.50 78 GLU A O 1
ATOM 518 N N . THR A 1 79 ? -14.083 -15.965 -4.773 1.00 27.07 79 THR A N 1
ATOM 519 C CA . THR A 1 79 ? -15.497 -15.628 -4.577 1.00 27.31 79 THR A CA 1
ATOM 520 C C . THR A 1 79 ? -16.248 -15.909 -5.886 1.00 26.03 79 THR A C 1
ATOM 521 O O . THR A 1 79 ? -17.331 -16.492 -5.878 1.00 24.18 79 THR A O 1
ATOM 525 N N . LEU A 1 80 ? -15.643 -15.509 -7.001 1.00 22.68 80 LEU A N 1
ATOM 526 C CA . LEU A 1 80 ? -16.211 -15.716 -8.317 1.00 24.58 80 LEU A CA 1
ATOM 527 C C . LEU A 1 80 ? -16.592 -17.173 -8.498 1.00 26.64 80 LEU A C 1
ATOM 528 O O . LEU A 1 80 ? -17.762 -17.495 -8.745 1.00 26.37 80 LEU A O 1
ATOM 533 N N . LYS A 1 81 ? -15.609 -18.057 -8.365 1.00 39.51 81 LYS A N 1
ATOM 534 C CA . LYS A 1 81 ? -15.855 -19.486 -8.502 1.00 39.62 81 LYS A CA 1
ATOM 535 C C . LYS A 1 81 ? -16.879 -19.938 -7.469 1.00 39.06 81 LYS A C 1
ATOM 536 O O . LYS A 1 81 ? -17.748 -20.744 -7.773 1.00 38.82 81 LYS A O 1
ATOM 542 N N . GLN A 1 82 ? -16.796 -19.411 -6.251 1.00 25.52 82 GLN A N 1
ATOM 543 C CA . GLN A 1 82 ? -17.736 -19.797 -5.204 1.00 28.09 82 GLN A CA 1
ATOM 544 C C . GLN A 1 82 ? -19.171 -19.450 -5.564 1.00 30.58 82 GLN A C 1
ATOM 545 O O . GLN A 1 82 ? -20.103 -20.088 -5.078 1.00 31.22 82 GLN A O 1
ATOM 551 N N . GLN A 1 83 ? -19.355 -18.436 -6.408 1.00 39.13 83 GLN A N 1
ATOM 552 C CA . GLN A 1 83 ? -20.702 -18.031 -6.779 1.00 40.64 83 GLN A CA 1
ATOM 553 C C . GLN A 1 83 ? -21.217 -18.653 -8.035 1.00 42.05 83 GLN A C 1
ATOM 554 O O . GLN A 1 83 ? -22.371 -18.443 -8.394 1.00 42.31 83 GLN A O 1
ATOM 560 N N . ASN A 1 84 ? -20.377 -19.422 -8.710 1.00 47.59 84 ASN A N 1
ATOM 561 C CA . ASN A 1 84 ? -20.804 -20.062 -9.947 1.00 48.40 84 ASN A CA 1
ATOM 562 C C . ASN A 1 84 ? -21.189 -19.048 -11.000 1.00 46.89 84 ASN A C 1
ATOM 563 O O . ASN A 1 84 ? -21.972 -19.340 -11.900 1.00 48.24 84 ASN A O 1
ATOM 568 N N . VAL A 1 85 ? -20.662 -17.845 -10.880 1.00 43.00 85 VAL A N 1
ATOM 569 C CA . VAL A 1 85 ? -20.982 -16.844 -11.862 1.00 40.71 85 VAL A CA 1
ATOM 570 C C . VAL A 1 85 ? -20.524 -17.358 -13.223 1.00 41.31 85 VAL A C 1
ATOM 571 O O . VAL A 1 85 ? -19.623 -18.199 -13.312 1.00 42.73 85 VAL A O 1
ATOM 575 N N . ARG A 1 86 ? -21.164 -16.874 -14.281 1.00 32.43 86 ARG A N 1
ATOM 576 C CA . ARG A 1 86 ? -20.792 -17.269 -15.630 1.00 32.26 86 ARG A CA 1
ATOM 577 C C . ARG A 1 86 ? -19.888 -16.164 -16.153 1.00 30.07 86 ARG A C 1
ATOM 578 O O . ARG A 1 86 ? -19.991 -15.022 -15.711 1.00 28.01 86 ARG A O 1
ATOM 586 N N . GLY A 1 87 ? -19.001 -16.491 -17.078 1.00 22.28 87 GLY A N 1
ATOM 587 C CA . GLY A 1 87 ? -18.106 -15.475 -17.591 1.00 20.87 87 GLY A CA 1
ATOM 588 C C . GLY A 1 87 ? -16.674 -15.673 -17.104 1.00 21.83 87 GLY A C 1
ATOM 589 O O . GLY A 1 87 ? -15.766 -14.883 -17.429 1.00 21.07 87 GLY A O 1
ATOM 590 N N . MET A 1 88 ? -16.450 -16.724 -16.321 1.00 42.99 88 MET A N 1
ATOM 591 C CA . MET A 1 88 ? -15.111 -16.993 -15.821 1.00 41.94 88 MET A CA 1
ATOM 592 C C . MET A 1 88 ? -14.065 -16.921 -16.944 1.00 41.29 88 MET A C 1
ATOM 593 O O . MET A 1 88 ? -12.941 -16.475 -16.720 1.00 41.24 88 MET A O 1
ATOM 598 N N . LYS A 1 89 ? -14.419 -17.353 -18.153 1.00 32.06 89 LYS A N 1
ATOM 599 C CA . LYS A 1 89 ? -13.457 -17.296 -19.261 1.00 32.39 89 LYS A CA 1
ATOM 600 C C . LYS A 1 89 ? -12.782 -15.932 -19.208 1.00 32.68 89 LYS A C 1
ATOM 601 O O . LYS A 1 89 ? -11.566 -15.813 -19.331 1.00 33.05 89 LYS A O 1
ATOM 607 N N . LYS A 1 90 ? -13.602 -14.909 -18.997 1.00 20.94 90 LYS A N 1
ATOM 608 C CA . LYS A 1 90 ? -13.138 -13.539 -18.923 1.00 20.49 90 LYS A CA 1
ATOM 609 C C . LYS A 1 90 ? -12.000 -13.289 -17.921 1.00 21.87 90 LYS A C 1
ATOM 610 O O . LYS A 1 90 ? -11.137 -12.440 -18.160 1.00 22.65 90 LYS A O 1
ATOM 616 N N . LEU A 1 91 ? -11.994 -14.013 -16.802 1.00 30.90 91 LEU A N 1
ATOM 617 C CA . LEU A 1 91 ? -10.948 -13.832 -15.804 1.00 29.97 91 LEU A CA 1
ATOM 618 C C . LEU A 1 91 ? -9.596 -14.279 -16.350 1.00 30.30 91 LEU A C 1
ATOM 619 O O . LEU A 1 91 ? -8.550 -13.785 -15.940 1.00 31.59 91 LEU A O 1
ATOM 624 N N . ASP A 1 92 ? -9.609 -15.209 -17.290 1.00 31.32 92 ASP A N 1
ATOM 625 C CA . ASP A 1 92 ? -8.357 -15.671 -17.854 1.00 33.69 92 ASP A CA 1
ATOM 626 C C . ASP A 1 92 ? -7.779 -14.686 -18.844 1.00 34.23 92 ASP A C 1
ATOM 627 O O . ASP A 1 92 ? -6.583 -14.393 -18.806 1.00 36.34 92 ASP A O 1
ATOM 632 N N . ASN A 1 93 ? -8.624 -14.179 -19.731 1.00 37.64 93 ASN A N 1
ATOM 633 C CA . ASN A 1 93 ? -8.187 -13.230 -20.745 1.00 37.37 93 ASN A CA 1
ATOM 634 C C . ASN A 1 93 ? -7.646 -12.021 -20.020 1.00 36.24 93 ASN A C 1
ATOM 635 O O . ASN A 1 93 ? -6.527 -11.571 -20.286 1.00 35.13 93 ASN A O 1
ATOM 640 N N . TYR A 1 94 ? -8.451 -11.501 -19.098 1.00 27.98 94 TYR A N 1
ATOM 641 C CA . TYR A 1 94 ? -8.044 -10.337 -18.348 1.00 27.92 94 TYR A CA 1
ATOM 642 C C . TYR A 1 94 ? -6.647 -10.538 -17.773 1.00 28.65 94 TYR A C 1
ATOM 643 O O . TYR A 1 94 ? -5.772 -9.668 -17.911 1.00 30.74 94 TYR A O 1
ATOM 652 N N . LYS A 1 95 ? -6.430 -11.691 -17.142 1.00 18.44 95 LYS A N 1
ATOM 653 C CA . LYS A 1 95 ? -5.141 -11.984 -16.571 1.00 14.97 95 LYS A CA 1
ATOM 654 C C . LYS A 1 95 ? -4.099 -12.107 -17.654 1.00 14.33 95 LYS A C 1
ATOM 655 O O . LYS A 1 95 ? -2.985 -11.582 -17.515 1.00 15.57 95 LYS A O 1
ATOM 661 N N . LYS A 1 96 ? -4.443 -12.765 -18.746 1.00 13.84 96 LYS A N 1
ATOM 662 C CA . LYS A 1 96 ? -3.465 -12.913 -19.815 1.00 14.49 96 LYS A CA 1
ATOM 663 C C . LYS A 1 96 ? -3.160 -11.555 -20.418 1.00 15.14 96 LYS A C 1
ATOM 664 O O . LYS A 1 96 ? -2.023 -11.266 -20.822 1.00 13.63 96 LYS A O 1
ATOM 670 N N . LYS A 1 97 ? -4.178 -10.705 -20.463 1.00 31.27 97 LYS A N 1
ATOM 671 C CA . LYS A 1 97 ? -3.984 -9.396 -21.038 1.00 32.34 97 LYS A CA 1
ATOM 672 C C . LYS A 1 97 ? -3.140 -8.555 -20.104 1.00 32.12 97 LYS A C 1
ATOM 673 O O . LYS A 1 97 ? -2.182 -7.906 -20.539 1.00 31.13 97 LYS A O 1
ATOM 679 N N . ASP A 1 98 ? -3.480 -8.598 -18.816 1.00 42.46 98 ASP A N 1
ATOM 680 C CA . ASP A 1 98 ? -2.759 -7.826 -17.809 1.00 43.59 98 ASP A CA 1
ATOM 681 C C . ASP A 1 98 ? -1.285 -8.170 -17.807 1.00 44.65 98 ASP A C 1
ATOM 682 O O . ASP A 1 98 ? -0.431 -7.319 -17.576 1.00 45.42 98 ASP A O 1
ATOM 687 N N . GLN A 1 99 ? -0.993 -9.435 -18.059 1.00 29.95 99 GLN A N 1
ATOM 688 C CA . GLN A 1 99 ? 0.378 -9.873 -18.126 1.00 30.85 99 GLN A CA 1
ATOM 689 C C . GLN A 1 99 ? 1.021 -9.295 -19.376 1.00 31.97 99 GLN A C 1
ATOM 690 O O . GLN A 1 99 ? 2.132 -8.777 -19.325 1.00 33.32 99 GLN A O 1
ATOM 696 N N . GLU A 1 100 ? 0.315 -9.372 -20.504 1.00 36.64 100 GLU A N 1
ATOM 697 C CA . GLU A 1 100 ? 0.863 -8.866 -21.755 1.00 36.98 100 GLU A CA 1
ATOM 698 C C . GLU A 1 100 ? 1.260 -7.400 -21.640 1.00 38.70 100 GLU A C 1
ATOM 699 O O . GLU A 1 100 ? 2.319 -6.986 -22.137 1.00 38.13 100 GLU A O 1
ATOM 705 N N . THR A 1 101 ? 0.411 -6.624 -20.975 1.00 52.25 101 THR A N 1
ATOM 706 C CA . THR A 1 101 ? 0.663 -5.204 -20.777 1.00 53.87 101 THR A CA 1
ATOM 707 C C . THR A 1 101 ? 1.992 -4.981 -20.053 1.00 54.56 101 THR A C 1
ATOM 708 O O . THR A 1 101 ? 2.899 -4.312 -20.562 1.00 54.36 101 THR A O 1
ATOM 712 N N . LYS A 1 102 ? 2.113 -5.562 -18.867 1.00 45.19 102 LYS A N 1
ATOM 713 C CA . LYS A 1 102 ? 3.328 -5.415 -18.082 1.00 47.27 102 LYS A CA 1
ATOM 714 C C . LYS A 1 102 ? 4.565 -5.755 -18.884 1.00 47.94 102 LYS A C 1
ATOM 715 O O . LYS A 1 102 ? 5.418 -4.904 -19.105 1.00 48.65 102 LYS A O 1
ATOM 721 N N . ARG A 1 103 ? 4.662 -6.999 -19.327 1.00 51.97 103 ARG A N 1
ATOM 722 C CA . ARG A 1 103 ? 5.819 -7.414 -20.097 1.00 53.52 103 ARG A CA 1
ATOM 723 C C . ARG A 1 103 ? 6.202 -6.336 -21.116 1.00 55.93 103 ARG A C 1
ATOM 724 O O . ARG A 1 103 ? 7.380 -6.004 -21.270 1.00 56.32 103 ARG A O 1
ATOM 732 N N . TRP A 1 104 ? 5.198 -5.775 -21.789 1.00 61.66 104 TRP A N 1
ATOM 733 C CA . TRP A 1 104 ? 5.425 -4.747 -22.801 1.00 63.71 104 TRP A CA 1
ATOM 734 C C . TRP A 1 104 ? 5.770 -3.384 -22.232 1.00 64.05 104 TRP A C 1
ATOM 735 O O . TRP A 1 104 ? 6.256 -2.514 -22.952 1.00 64.75 104 TRP A O 1
ATOM 746 N N . LEU A 1 105 ? 5.517 -3.188 -20.947 1.00 50.27 105 LEU A N 1
ATOM 747 C CA . LEU A 1 105 ? 5.826 -1.912 -20.324 1.00 51.82 105 LEU A CA 1
ATOM 748 C C . LEU A 1 105 ? 6.832 -2.044 -19.182 1.00 53.74 105 LEU A C 1
ATOM 749 O O . LEU A 1 105 ? 6.818 -1.268 -18.218 1.00 53.69 105 LEU A O 1
ATOM 754 N N . LYS A 1 106 ? 7.711 -3.039 -19.312 1.00 63.17 106 LYS A N 1
ATOM 755 C CA . LYS A 1 106 ? 8.746 -3.284 -18.326 1.00 63.19 106 LYS A CA 1
ATOM 756 C C . LYS A 1 106 ? 9.736 -2.165 -18.528 1.00 63.35 106 LYS A C 1
ATOM 757 O O . LYS A 1 106 ? 10.047 -1.404 -17.614 1.00 64.14 106 LYS A O 1
ATOM 763 N N . ASN A 1 107 ? 10.218 -2.053 -19.754 1.00 67.11 107 ASN A N 1
ATOM 764 C CA . ASN A 1 107 ? 11.153 -0.999 -20.051 1.00 67.67 107 ASN A CA 1
ATOM 765 C C . ASN A 1 107 ? 10.624 -0.072 -21.133 1.00 67.00 107 ASN A C 1
ATOM 766 O O . ASN A 1 107 ? 10.792 -0.313 -22.329 1.00 67.05 107 ASN A O 1
ATOM 771 N N . ALA A 1 108 ? 9.958 0.987 -20.692 1.00 67.80 108 ALA A N 1
ATOM 772 C CA . ALA A 1 108 ? 9.413 1.981 -21.600 1.00 66.40 108 ALA A CA 1
ATOM 773 C C . ALA A 1 108 ? 9.943 3.319 -21.093 1.00 65.74 108 ALA A C 1
ATOM 774 O O . ALA A 1 108 ? 10.274 3.443 -19.909 1.00 66.30 108 ALA A O 1
ATOM 776 N N . SER A 1 109 ? 10.041 4.307 -21.981 1.00 46.77 109 SER A N 1
ATOM 777 C CA . SER A 1 109 ? 10.541 5.623 -21.597 1.00 46.18 109 SER A CA 1
ATOM 778 C C . SER A 1 109 ? 9.806 6.052 -20.337 1.00 46.13 109 SER A C 1
ATOM 779 O O . SER A 1 109 ? 8.783 5.480 -19.965 1.00 45.15 109 SER A O 1
ATOM 782 N N . PRO A 1 110 ? 10.342 7.045 -19.630 1.00 54.08 110 PRO A N 1
ATOM 783 C CA . PRO A 1 110 ? 9.575 7.424 -18.448 1.00 53.42 110 PRO A CA 1
ATOM 784 C C . PRO A 1 110 ? 8.332 8.083 -19.054 1.00 52.74 110 PRO A C 1
ATOM 785 O O . PRO A 1 110 ? 7.260 8.139 -18.450 1.00 53.03 110 PRO A O 1
ATOM 789 N N . GLU A 1 111 ? 8.518 8.549 -20.290 1.00 63.39 111 GLU A N 1
ATOM 790 C CA . GLU A 1 111 ? 7.488 9.203 -21.093 1.00 63.11 111 GLU A CA 1
ATOM 791 C C . GLU A 1 111 ? 6.356 8.199 -21.323 1.00 62.31 111 GLU A C 1
ATOM 792 O O . GLU A 1 111 ? 5.184 8.485 -21.059 1.00 61.60 111 GLU A O 1
ATOM 798 N N . ASP A 1 112 ? 6.718 7.023 -21.833 1.00 43.32 112 ASP A N 1
ATOM 799 C CA . ASP A 1 112 ? 5.742 5.979 -22.050 1.00 42.78 112 ASP A CA 1
ATOM 800 C C . ASP A 1 112 ? 4.970 5.809 -20.755 1.00 41.80 112 ASP A C 1
ATOM 801 O O . ASP A 1 112 ? 3.740 5.701 -20.757 1.00 41.93 112 ASP A O 1
ATOM 806 N N . VAL A 1 113 ? 5.693 5.806 -19.639 1.00 49.07 113 VAL A N 1
ATOM 807 C CA . VAL A 1 113 ? 5.059 5.635 -18.344 1.00 47.59 113 VAL A CA 1
ATOM 808 C C . VAL A 1 113 ? 4.178 6.790 -17.926 1.00 47.17 113 VAL A C 1
ATOM 809 O O . VAL A 1 113 ? 3.123 6.566 -17.341 1.00 48.07 113 VAL A O 1
ATOM 813 N N . GLU A 1 114 ? 4.577 8.025 -18.205 1.00 47.07 114 GLU A N 1
ATOM 814 C CA . GLU A 1 114 ? 3.719 9.120 -17.781 1.00 45.90 114 GLU A CA 1
ATOM 815 C C . GLU A 1 114 ? 2.379 8.942 -18.477 1.00 44.53 114 GLU A C 1
ATOM 816 O O . GLU A 1 114 ? 1.324 8.946 -17.833 1.00 43.50 114 GLU A O 1
ATOM 822 N N . TYR A 1 115 ? 2.439 8.746 -19.798 1.00 18.88 115 TYR A N 1
ATOM 823 C CA . TYR A 1 115 ? 1.242 8.583 -20.600 1.00 18.02 115 TYR A CA 1
ATOM 824 C C . TYR A 1 115 ? 0.350 7.576 -19.910 1.00 17.98 115 TYR A C 1
ATOM 825 O O . TYR A 1 115 ? -0.743 7.905 -19.445 1.00 17.48 115 TYR A O 1
ATOM 834 N N . TYR A 1 116 ? 0.844 6.347 -19.833 1.00 36.79 116 TYR A N 1
ATOM 835 C CA . TYR A 1 116 ? 0.108 5.274 -19.207 1.00 36.29 116 TYR A CA 1
ATOM 836 C C . TYR A 1 116 ? -0.578 5.692 -17.911 1.00 37.04 116 TYR A C 1
ATOM 837 O O . TYR A 1 116 ? -1.747 5.377 -17.708 1.00 36.68 116 TYR A O 1
ATOM 846 N N . ASN A 1 117 ? 0.120 6.410 -17.043 1.00 29.62 117 ASN A N 1
ATOM 847 C CA . ASN A 1 117 ? -0.490 6.803 -15.779 1.00 30.67 117 ASN A CA 1
ATOM 848 C C . ASN A 1 117 ? -1.530 7.907 -15.909 1.00 31.57 117 ASN A C 1
ATOM 849 O O . ASN A 1 117 ? -2.520 7.931 -15.158 1.00 32.96 117 ASN A O 1
ATOM 854 N N . CYS A 1 118 ? -1.326 8.821 -16.856 1.00 44.25 118 CYS A N 1
ATOM 855 C CA . CYS A 1 118 ? -2.295 9.899 -17.064 1.00 45.66 118 CYS A CA 1
ATOM 856 C C . CYS A 1 118 ? -3.475 9.259 -17.761 1.00 44.83 118 CYS A C 1
ATOM 857 O O . CYS A 1 118 ? -4.597 9.237 -17.254 1.00 43.27 118 CYS A O 1
ATOM 860 N N . GLN A 1 119 ? -3.176 8.724 -18.938 1.00 55.83 119 GLN A N 1
ATOM 861 C CA . GLN A 1 119 ? -4.151 8.072 -19.782 1.00 57.24 119 GLN A CA 1
ATOM 862 C C . GLN A 1 119 ? -4.887 6.929 -19.114 1.00 57.49 119 GLN A C 1
ATOM 863 O O . GLN A 1 119 ? -5.739 6.284 -19.736 1.00 58.96 119 GLN A O 1
ATOM 869 N N . GLN A 1 120 ? -4.567 6.670 -17.857 1.00 26.92 120 GLN A N 1
ATOM 870 C CA . GLN A 1 120 ? -5.221 5.582 -17.138 1.00 25.19 120 GLN A CA 1
ATOM 871 C C . GLN A 1 120 ? -5.994 6.160 -15.972 1.00 26.00 120 GLN A C 1
ATOM 872 O O . GLN A 1 120 ? -6.914 5.541 -15.445 1.00 24.79 120 GLN A O 1
ATOM 878 N N . GLU A 1 121 ? -5.603 7.364 -15.567 1.00 38.82 121 GLU A N 1
ATOM 879 C CA . GLU A 1 121 ? -6.275 8.031 -14.465 1.00 38.35 121 GLU A CA 1
ATOM 880 C C . GLU A 1 121 ? -7.541 8.634 -15.053 1.00 35.96 121 GLU A C 1
ATOM 881 O O . GLU A 1 121 ? -8.550 8.768 -14.374 1.00 35.77 121 GLU A O 1
ATOM 887 N N . LEU A 1 122 ? -7.464 8.959 -16.343 1.00 34.90 122 LEU A N 1
ATOM 888 C CA . LEU A 1 122 ? -8.573 9.521 -17.122 1.00 34.63 122 LEU A CA 1
ATOM 889 C C . LEU A 1 122 ? -9.732 8.524 -17.135 1.00 34.21 122 LEU A C 1
ATOM 890 O O . LEU A 1 122 ? -10.852 8.848 -16.733 1.00 33.79 122 LEU A O 1
ATOM 895 N N . THR A 1 123 ? -9.442 7.303 -17.596 1.00 37.26 123 THR A N 1
ATOM 896 C CA . THR A 1 123 ? -10.422 6.221 -17.642 1.00 37.67 123 THR A CA 1
ATOM 897 C C . THR A 1 123 ? -10.891 5.897 -16.221 1.00 38.62 123 THR A C 1
ATOM 898 O O . THR A 1 123 ? -12.086 5.761 -15.967 1.00 40.08 123 THR A O 1
ATOM 902 N N . ASP A 1 124 ? -9.952 5.776 -15.288 1.00 39.02 124 ASP A N 1
ATOM 903 C CA . ASP A 1 124 ? -10.300 5.502 -13.895 1.00 39.55 124 ASP A CA 1
ATOM 904 C C . ASP A 1 124 ? -11.419 6.430 -13.443 1.00 38.70 124 ASP A C 1
ATOM 905 O O . ASP A 1 124 ? -12.443 5.980 -12.927 1.00 39.69 124 ASP A O 1
ATOM 910 N N . ASP A 1 125 ? -11.212 7.730 -13.649 1.00 51.42 125 ASP A N 1
ATOM 911 C CA . ASP A 1 125 ? -12.182 8.754 -13.263 1.00 50.31 125 ASP A CA 1
ATOM 912 C C . ASP A 1 125 ? -13.455 8.687 -14.093 1.00 48.35 125 ASP A C 1
ATOM 913 O O . ASP A 1 125 ? -14.546 8.923 -13.586 1.00 47.70 125 ASP A O 1
ATOM 918 N N . LEU A 1 126 ? -13.318 8.369 -15.373 1.00 28.09 126 LEU A N 1
ATOM 919 C CA . LEU A 1 126 ? -14.480 8.255 -16.252 1.00 26.18 126 LEU A CA 1
ATOM 920 C C . LEU A 1 126 ? -15.451 7.181 -15.718 1.00 25.74 126 LEU A C 1
ATOM 921 O O . LEU A 1 126 ? -16.656 7.422 -15.547 1.00 26.74 126 LEU A O 1
ATOM 926 N N . HIS A 1 127 ? -14.901 5.994 -15.461 1.00 33.46 127 HIS A N 1
ATOM 927 C CA . HIS A 1 127 ? -15.677 4.867 -14.975 1.00 31.40 127 HIS A CA 1
ATOM 928 C C . HIS A 1 127 ? -16.494 5.193 -13.755 1.00 32.71 127 HIS A C 1
ATOM 929 O O . HIS A 1 127 ? -17.623 4.719 -13.622 1.00 33.29 127 HIS A O 1
ATOM 936 N N . LYS A 1 128 ? -15.934 5.997 -12.857 1.00 33.22 128 LYS A N 1
ATOM 937 C CA . LYS A 1 128 ? -16.661 6.363 -11.651 1.00 32.77 128 LYS A CA 1
ATOM 938 C C . LYS A 1 128 ? -17.980 7.044 -11.990 1.00 31.65 128 LYS A C 1
ATOM 939 O O . LYS A 1 128 ? -18.992 6.777 -11.346 1.00 32.65 128 LYS A O 1
ATOM 945 N N . GLN A 1 129 ? -17.969 7.902 -13.010 1.00 32.33 129 GLN A N 1
ATOM 946 C CA . GLN A 1 129 ? -19.169 8.638 -13.418 1.00 32.86 129 GLN A CA 1
ATOM 947 C C . GLN A 1 129 ? -20.385 7.758 -13.678 1.00 31.58 129 GLN A C 1
ATOM 948 O O . GLN A 1 129 ? -21.498 8.094 -13.262 1.00 30.56 129 GLN A O 1
ATOM 954 N N . TYR A 1 130 ? -20.169 6.633 -14.357 1.00 26.98 130 TYR A N 1
ATOM 955 C CA . TYR A 1 130 ? -21.248 5.699 -14.643 1.00 24.00 130 TYR A CA 1
ATOM 956 C C . TYR A 1 130 ? -22.032 5.412 -13.379 1.00 23.44 130 TYR A C 1
ATOM 957 O O . TYR A 1 130 ? -23.184 4.974 -13.437 1.00 24.12 130 TYR A O 1
ATOM 966 N N . GLN A 1 131 ? -21.402 5.630 -12.225 1.00 23.93 131 GLN A N 1
ATOM 967 C CA . GLN A 1 131 ? -22.072 5.351 -10.964 1.00 24.55 131 GLN A CA 1
ATOM 968 C C . GLN A 1 131 ? -22.948 6.466 -10.442 1.00 25.54 131 GLN A C 1
ATOM 969 O O . GLN A 1 131 ? -23.714 6.262 -9.493 1.00 25.17 131 GLN A O 1
ATOM 975 N N . ILE A 1 132 ? -22.867 7.632 -11.077 1.00 36.53 132 ILE A N 1
ATOM 976 C CA . ILE A 1 132 ? -23.665 8.771 -10.641 1.00 38.15 132 ILE A CA 1
ATOM 977 C C . ILE A 1 132 ? -24.773 9.166 -11.644 1.00 38.91 132 ILE A C 1
ATOM 978 O O . ILE A 1 132 ? -24.546 9.283 -12.849 1.00 38.30 132 ILE A O 1
ATOM 983 N N . VAL A 1 133 ? -25.978 9.356 -11.117 1.00 31.72 133 VAL A N 1
ATOM 984 C CA . VAL A 1 133 ? -27.141 9.719 -11.912 1.00 34.29 133 VAL A CA 1
ATOM 985 C C . VAL A 1 133 ? -27.043 11.118 -12.486 1.00 34.58 133 VAL A C 1
ATOM 986 O O . VAL A 1 133 ? -27.126 12.097 -11.750 1.00 35.34 133 VAL A O 1
ATOM 990 N N . GLY A 1 134 ? -26.865 11.211 -13.797 1.00 44.59 134 GLY A N 1
ATOM 991 C CA . GLY A 1 134 ? -26.797 12.516 -14.425 1.00 44.74 134 GLY A CA 1
ATOM 992 C C . GLY A 1 134 ? -28.211 13.053 -14.595 1.00 44.73 134 GLY A C 1
ATOM 993 O O . GLY A 1 134 ? -28.425 14.259 -14.743 1.00 44.93 134 GLY A O 1
ATOM 994 N N . ARG A 1 135 ? -29.189 12.150 -14.557 1.00 38.85 135 ARG A N 1
ATOM 995 C CA . ARG A 1 135 ? -30.581 12.540 -14.726 1.00 38.71 135 ARG A CA 1
ATOM 996 C C . ARG A 1 135 ? -31.579 11.401 -14.607 1.00 38.09 135 ARG A C 1
ATOM 997 O O . ARG A 1 135 ? -31.403 10.337 -15.202 1.00 38.15 135 ARG A O 1
ATOM 1005 N N . ILE A 1 136 ? -32.631 11.655 -13.841 1.00 26.13 136 ILE A N 1
ATOM 1006 C CA . ILE A 1 136 ? -33.737 10.725 -13.619 1.00 26.55 136 ILE A CA 1
ATOM 1007 C C . ILE A 1 136 ? -34.797 11.077 -14.677 1.00 26.70 136 ILE A C 1
ATOM 1008 O O . ILE A 1 136 ? -35.247 12.227 -14.754 1.00 26.99 136 ILE A O 1
ATOM 1013 N N . ILE A 1 137 ? -35.224 10.118 -15.490 1.00 39.52 137 ILE A N 1
ATOM 1014 C CA . ILE A 1 137 ? -36.183 10.500 -16.516 1.00 38.94 137 ILE A CA 1
ATOM 1015 C C . ILE A 1 137 ? -37.575 9.868 -16.520 1.00 39.27 137 ILE A C 1
ATOM 1016 O O . ILE A 1 137 ? -38.279 9.928 -17.530 1.00 40.75 137 ILE A O 1
ATOM 1021 N N . ALA A 1 138 ? -37.985 9.308 -15.384 1.00 24.44 138 ALA A N 1
ATOM 1022 C CA . ALA A 1 138 ? -39.297 8.663 -15.255 1.00 23.32 138 ALA A CA 1
ATOM 1023 C C . ALA A 1 138 ? -39.353 7.846 -13.970 1.00 22.48 138 ALA A C 1
ATOM 1024 O O . ALA A 1 138 ? -38.321 7.380 -13.496 1.00 23.90 138 ALA A O 1
ATOM 1026 N N . HIS A 1 139 ? -40.538 7.659 -13.405 1.00 30.43 139 HIS A N 1
ATOM 1027 C CA . HIS A 1 139 ? -40.625 6.851 -12.197 1.00 31.28 139 HIS A CA 1
ATOM 1028 C C . HIS A 1 139 ? -41.777 5.842 -12.223 1.00 33.29 139 HIS A C 1
ATOM 1029 O O . HIS A 1 139 ? -42.597 5.845 -13.145 1.00 33.18 139 HIS A O 1
ATOM 1036 N N . SER A 1 140 ? -41.843 4.991 -11.193 1.00 27.53 140 SER A N 1
ATOM 1037 C CA . SER A 1 140 ? -42.850 3.944 -11.138 1.00 28.85 140 SER A CA 1
ATOM 1038 C C . SER A 1 140 ? -44.179 4.301 -10.506 1.00 29.15 140 SER A C 1
ATOM 1039 O O . SER A 1 140 ? -44.258 5.140 -9.623 1.00 30.35 140 SER A O 1
ATOM 1042 N N . ASN A 1 141 ? -45.231 3.660 -10.983 1.00 31.70 141 ASN A N 1
ATOM 1043 C CA . ASN A 1 141 ? -46.569 3.911 -10.463 1.00 31.99 141 ASN A CA 1
ATOM 1044 C C . ASN A 1 141 ? -46.735 3.137 -9.174 1.00 33.70 141 ASN A C 1
ATOM 1045 O O . ASN A 1 141 ? -47.626 3.410 -8.380 1.00 34.76 141 ASN A O 1
ATOM 1050 N N . GLN A 1 142 ? -45.856 2.172 -8.945 1.00 22.53 142 GLN A N 1
ATOM 1051 C CA . GLN A 1 142 ? -45.953 1.393 -7.715 1.00 24.71 142 GLN A CA 1
ATOM 1052 C C . GLN A 1 142 ? -44.867 1.841 -6.758 1.00 23.66 142 GLN A C 1
ATOM 1053 O O . GLN A 1 142 ? -43.758 2.164 -7.189 1.00 22.38 142 GLN A O 1
ATOM 1059 N N . LYS A 1 143 ? -45.194 1.862 -5.471 1.00 37.04 143 LYS A N 1
ATOM 1060 C CA . LYS A 1 143 ? -44.256 2.301 -4.445 1.00 38.49 143 LYS A CA 1
ATOM 1061 C C . LYS A 1 143 ? -43.939 1.262 -3.371 1.00 37.65 143 LYS A C 1
ATOM 1062 O O . LYS A 1 143 ? -44.812 0.507 -2.929 1.00 37.55 143 LYS A O 1
ATOM 1068 N N . SER A 1 144 ? -42.678 1.234 -2.945 1.00 44.74 144 SER A N 1
ATOM 1069 C CA . SER A 1 144 ? -42.249 0.301 -1.913 1.00 44.89 144 SER A CA 1
ATOM 1070 C C . SER A 1 144 ? -43.208 0.449 -0.740 1.00 45.18 144 SER A C 1
ATOM 1071 O O . SER A 1 144 ? -44.100 1.307 -0.748 1.00 46.61 144 SER A O 1
ATOM 1074 N N . ALA A 1 145 ? -43.045 -0.391 0.271 1.00 47.83 145 ALA A N 1
ATOM 1075 C CA . ALA A 1 145 ? -43.926 -0.288 1.420 1.00 46.78 145 ALA A CA 1
ATOM 1076 C C . ALA A 1 145 ? -43.494 0.971 2.164 1.00 47.23 145 ALA A C 1
ATOM 1077 O O . ALA A 1 145 ? -44.268 1.574 2.900 1.00 46.37 145 ALA A O 1
ATOM 1079 N N . ALA A 1 146 ? -42.247 1.376 1.926 1.00 43.03 146 ALA A N 1
ATOM 1080 C CA . ALA A 1 146 ? -41.688 2.569 2.547 1.00 43.19 146 ALA A CA 1
ATOM 1081 C C . ALA A 1 146 ? -42.235 3.821 1.859 1.00 43.27 146 ALA A C 1
ATOM 1082 O O . ALA A 1 146 ? -42.158 4.928 2.394 1.00 43.22 146 ALA A O 1
ATOM 1084 N N . GLY A 1 147 ? -42.784 3.643 0.663 1.00 38.39 147 GLY A N 1
ATOM 1085 C CA . GLY A 1 147 ? -43.335 4.777 -0.048 1.00 38.46 147 GLY A CA 1
ATOM 1086 C C . GLY A 1 147 ? -42.435 5.314 -1.136 1.00 38.59 147 GLY A C 1
ATOM 1087 O O . GLY A 1 147 ? -42.686 6.395 -1.655 1.00 38.70 147 GLY A O 1
ATOM 1088 N N . TYR A 1 148 ? -41.384 4.573 -1.478 1.00 41.54 148 TYR A N 1
ATOM 1089 C CA . TYR A 1 148 ? -40.461 4.989 -2.532 1.00 39.48 148 TYR A CA 1
ATOM 1090 C C . TYR A 1 148 ? -40.818 4.341 -3.878 1.00 38.33 148 TYR A C 1
ATOM 1091 O O . TYR A 1 148 ? -41.152 3.159 -3.944 1.00 38.51 148 TYR A O 1
ATOM 1100 N N . PRO A 1 149 ? -40.801 5.126 -4.965 1.00 46.95 149 PRO A N 1
ATOM 1101 C CA . PRO A 1 149 ? -41.100 4.585 -6.291 1.00 45.73 149 PRO A CA 1
ATOM 1102 C C . PRO A 1 149 ? -39.712 4.240 -6.837 1.00 44.31 149 PRO A C 1
ATOM 1103 O O . PRO A 1 149 ? -38.729 4.547 -6.176 1.00 42.74 149 PRO A O 1
ATOM 1107 N N . ASP A 1 150 ? -39.592 3.599 -7.993 1.00 34.22 150 ASP A N 1
ATOM 1108 C CA . ASP A 1 150 ? -38.244 3.334 -8.499 1.00 33.34 150 ASP A CA 1
ATOM 1109 C C . ASP A 1 150 ? -37.993 4.426 -9.518 1.00 32.22 150 ASP A C 1
ATOM 1110 O O . ASP A 1 150 ? -38.929 5.091 -9.946 1.00 34.41 150 ASP A O 1
ATOM 1115 N N . TYR A 1 151 ? -36.746 4.633 -9.907 1.00 22.27 151 TYR A N 1
ATOM 1116 C CA . TYR A 1 151 ? -36.461 5.687 -10.859 1.00 22.41 151 TYR A CA 1
ATOM 1117 C C . TYR A 1 151 ? -35.666 5.269 -12.077 1.00 23.85 151 TYR A C 1
ATOM 1118 O O . TYR A 1 151 ? -34.643 4.616 -11.945 1.00 26.38 151 TYR A O 1
ATOM 1127 N N . TYR A 1 152 ? -36.125 5.655 -13.266 1.00 41.79 152 TYR A N 1
ATOM 1128 C CA . TYR A 1 152 ? -35.374 5.349 -14.477 1.00 40.02 152 TYR A CA 1
ATOM 1129 C C . TYR A 1 152 ? -34.238 6.379 -14.504 1.00 39.50 152 TYR A C 1
ATOM 1130 O O . TYR A 1 152 ? -34.467 7.575 -14.705 1.00 39.56 152 TYR A O 1
ATOM 1139 N N . CYS A 1 153 ? -33.014 5.902 -14.289 1.00 27.09 153 CYS A N 1
ATOM 1140 C CA . CYS A 1 153 ? -31.843 6.765 -14.236 1.00 24.48 153 CYS A CA 1
ATOM 1141 C C . CYS A 1 153 ? -30.961 6.775 -15.472 1.00 25.17 153 CYS A C 1
ATOM 1142 O O . CYS A 1 153 ? -30.688 5.723 -16.076 1.00 25.73 153 CYS A O 1
ATOM 1145 N N . LYS A 1 154 ? -30.508 7.981 -15.820 1.00 18.18 154 LYS A N 1
ATOM 1146 C CA . LYS A 1 154 ? -29.620 8.197 -16.945 1.00 18.07 154 LYS A CA 1
ATOM 1147 C C . LYS A 1 154 ? -28.261 8.405 -16.273 1.00 19.77 154 LYS A C 1
ATOM 1148 O O . LYS A 1 154 ? -28.071 9.328 -15.474 1.00 21.02 154 LYS A O 1
ATOM 1154 N N . TRP A 1 155 ? -27.321 7.525 -16.585 1.00 27.42 155 TRP A N 1
ATOM 1155 C CA . TRP A 1 155 ? -26.003 7.581 -15.972 1.00 25.63 155 TRP A CA 1
ATOM 1156 C C . TRP A 1 155 ? -25.001 8.506 -16.621 1.00 27.24 155 TRP A C 1
ATOM 1157 O O . TRP A 1 155 ? -24.931 8.624 -17.848 1.00 28.82 155 TRP A O 1
ATOM 1168 N N . GLN A 1 156 ? -24.220 9.167 -15.780 1.00 21.32 156 GLN A N 1
ATOM 1169 C CA . GLN A 1 156 ? -23.205 10.077 -16.272 1.00 23.76 156 GLN A CA 1
ATOM 1170 C C . GLN A 1 156 ? -22.274 9.247 -17.120 1.00 25.74 156 GLN A C 1
ATOM 1171 O O . GLN A 1 156 ? -21.885 8.146 -16.729 1.00 28.14 156 GLN A O 1
ATOM 1177 N N . GLY A 1 157 ? -21.962 9.767 -18.304 1.00 42.47 157 GLY A N 1
ATOM 1178 C CA . GLY A 1 157 ? -21.052 9.100 -19.220 1.00 41.92 157 GLY A CA 1
ATOM 1179 C C . GLY A 1 157 ? -21.586 7.989 -20.098 1.00 42.23 157 GLY A C 1
ATOM 1180 O O . GLY A 1 157 ? -20.850 7.477 -20.932 1.00 43.51 157 GLY A O 1
ATOM 1181 N N . LEU A 1 158 ? -22.849 7.614 -19.944 1.00 30.37 158 LEU A N 1
ATOM 1182 C CA . LEU A 1 158 ? -23.378 6.525 -20.761 1.00 28.79 158 LEU A CA 1
ATOM 1183 C C . LEU A 1 158 ? -24.671 6.850 -21.494 1.00 28.25 158 LEU A C 1
ATOM 1184 O O . LEU A 1 158 ? -25.594 7.446 -20.935 1.00 28.39 158 LEU A O 1
ATOM 1189 N N . PRO A 1 159 ? -24.751 6.435 -22.762 1.00 30.86 159 PRO A N 1
ATOM 1190 C CA . PRO A 1 159 ? -25.902 6.642 -23.643 1.00 30.17 159 PRO A CA 1
ATOM 1191 C C . PRO A 1 159 ? -27.224 6.151 -23.042 1.00 29.29 159 PRO A C 1
ATOM 1192 O O . PRO A 1 159 ? -27.250 5.203 -22.261 1.00 28.97 159 PRO A O 1
ATOM 1196 N N . TYR A 1 160 ? -28.323 6.794 -23.408 1.00 18.43 160 TYR A N 1
ATOM 1197 C CA . TYR A 1 160 ? -29.618 6.409 -22.867 1.00 18.60 160 TYR A CA 1
ATOM 1198 C C . TYR A 1 160 ? -29.949 4.946 -23.045 1.00 19.48 160 TYR A C 1
ATOM 1199 O O . TYR A 1 160 ? -30.925 4.464 -22.454 1.00 19.30 160 TYR A O 1
ATOM 1208 N N . SER A 1 161 ? -29.188 4.242 -23.885 1.00 30.54 161 SER A N 1
ATOM 1209 C CA . SER A 1 161 ? -29.452 2.818 -24.088 1.00 29.10 161 SER A CA 1
ATOM 1210 C C . SER A 1 161 ? -29.030 2.100 -22.822 1.00 29.63 161 SER A C 1
ATOM 1211 O O . SER A 1 161 ? -29.368 0.942 -22.608 1.00 30.58 161 SER A O 1
ATOM 1214 N N . GLU A 1 162 ? -28.308 2.830 -21.969 1.00 26.17 162 GLU A N 1
ATOM 1215 C CA . GLU A 1 162 ? -27.799 2.307 -20.716 1.00 26.23 162 GLU A CA 1
ATOM 1216 C C . GLU A 1 162 ? -28.633 2.722 -19.510 1.00 27.27 162 GLU A C 1
ATOM 1217 O O . GLU A 1 162 ? -28.313 2.335 -18.392 1.00 28.32 162 GLU A O 1
ATOM 1223 N N . CYS A 1 163 ? -29.694 3.499 -19.720 1.00 19.16 163 CYS A N 1
ATOM 1224 C CA . CYS A 1 163 ? -30.546 3.940 -18.601 1.00 19.74 163 CYS A CA 1
ATOM 1225 C C . CYS A 1 163 ? -31.034 2.708 -17.898 1.00 19.58 163 CYS A C 1
ATOM 1226 O O . CYS A 1 163 ? -30.917 1.622 -18.447 1.00 18.00 163 CYS A O 1
ATOM 1229 N N . SER A 1 164 ? -31.605 2.870 -16.706 1.00 15.56 164 SER A N 1
ATOM 1230 C CA . SER A 1 164 ? -32.094 1.714 -15.955 1.00 14.60 164 SER A CA 1
ATOM 1231 C C . SER A 1 164 ? -32.990 2.091 -14.784 1.00 15.29 164 SER A C 1
ATOM 1232 O O . SER A 1 164 ? -33.000 3.233 -14.349 1.00 15.06 164 SER A O 1
ATOM 1235 N N . TRP A 1 165 ? -33.738 1.119 -14.277 1.00 31.09 165 TRP A N 1
ATOM 1236 C CA . TRP A 1 165 ? -34.611 1.363 -13.142 1.00 32.07 165 TRP A CA 1
ATOM 1237 C C . TRP A 1 165 ? -33.848 1.042 -11.883 1.00 33.02 165 TRP A C 1
ATOM 1238 O O . TRP A 1 165 ? -33.334 -0.065 -11.728 1.00 33.23 165 TRP A O 1
ATOM 1249 N N . GLU A 1 166 ? -33.763 2.004 -10.979 1.00 31.16 166 GLU A N 1
ATOM 1250 C CA . GLU A 1 166 ? -33.045 1.757 -9.757 1.00 30.93 166 GLU A CA 1
ATOM 1251 C C . GLU A 1 166 ? -33.981 1.901 -8.590 1.00 31.06 166 GLU A C 1
ATOM 1252 O O . GLU A 1 166 ? -35.017 2.561 -8.692 1.00 30.96 166 GLU A O 1
ATOM 1258 N N . ASP A 1 167 ? -33.633 1.236 -7.489 1.00 32.20 167 ASP A N 1
ATOM 1259 C CA . ASP A 1 167 ? -34.434 1.269 -6.271 1.00 31.21 167 ASP A CA 1
ATOM 1260 C C . ASP A 1 167 ? -34.642 2.701 -5.819 1.00 31.01 167 ASP A C 1
ATOM 1261 O O . ASP A 1 167 ? -33.703 3.502 -5.812 1.00 28.93 167 ASP A O 1
ATOM 1266 N N . GLY A 1 168 ? -35.875 3.016 -5.439 1.00 43.85 168 GLY A N 1
ATOM 1267 C CA . GLY A 1 168 ? -36.176 4.356 -4.975 1.00 46.29 168 GLY A CA 1
ATOM 1268 C C . GLY A 1 168 ? -35.341 4.771 -3.774 1.00 47.28 168 GLY A C 1
ATOM 1269 O O . GLY A 1 168 ? -34.669 5.808 -3.798 1.00 47.98 168 GLY A O 1
ATOM 1270 N N . ALA A 1 169 ? -35.390 3.959 -2.721 1.00 29.00 169 ALA A N 1
ATOM 1271 C CA . ALA A 1 169 ? -34.645 4.208 -1.504 1.00 28.97 169 ALA A CA 1
ATOM 1272 C C . ALA A 1 169 ? -33.154 4.328 -1.784 1.00 29.36 169 ALA A C 1
ATOM 1273 O O . ALA A 1 169 ? -32.502 5.248 -1.304 1.00 28.77 169 ALA A O 1
ATOM 1275 N N . LEU A 1 170 ? -32.611 3.392 -2.554 1.00 22.96 170 LEU A N 1
ATOM 1276 C CA . LEU A 1 170 ? -31.189 3.403 -2.902 1.00 22.72 170 LEU A CA 1
ATOM 1277 C C . LEU A 1 170 ? -30.742 4.778 -3.416 1.00 21.69 170 LEU A C 1
ATOM 1278 O O . LEU A 1 170 ? -29.833 5.404 -2.869 1.00 19.71 170 LEU A O 1
ATOM 1283 N N . ILE A 1 171 ? -31.406 5.227 -4.476 1.00 44.51 171 ILE A N 1
ATOM 1284 C CA . ILE A 1 171 ? -31.128 6.500 -5.134 1.00 44.63 171 ILE A CA 1
ATOM 1285 C C . ILE A 1 171 ? -31.253 7.706 -4.226 1.00 44.63 171 ILE A C 1
ATOM 1286 O O . ILE A 1 171 ? -30.349 8.540 -4.162 1.00 42.86 171 ILE A O 1
ATOM 1291 N N . SER A 1 172 ? -32.392 7.792 -3.542 1.00 34.80 172 SER A N 1
ATOM 1292 C CA . SER A 1 172 ? -32.693 8.902 -2.649 1.00 36.49 172 SER A CA 1
ATOM 1293 C C . SER A 1 172 ? -31.571 9.166 -1.668 1.00 36.45 172 SER A C 1
ATOM 1294 O O . SER A 1 172 ? -31.334 10.310 -1.294 1.00 38.39 172 SER A O 1
ATOM 1297 N N . LYS A 1 173 ? -30.878 8.118 -1.251 1.00 41.08 173 LYS A N 1
ATOM 1298 C CA . LYS A 1 173 ? -29.788 8.300 -0.310 1.00 39.28 173 LYS A CA 1
ATOM 1299 C C . LYS A 1 173 ? -28.674 9.193 -0.847 1.00 36.40 173 LYS A C 1
ATOM 1300 O O . LYS A 1 173 ? -27.977 9.834 -0.075 1.00 37.26 173 LYS A O 1
ATOM 1306 N N . LYS A 1 174 ? -28.519 9.279 -2.162 1.00 22.32 174 LYS A N 1
ATOM 1307 C CA . LYS A 1 174 ? -27.420 10.064 -2.722 1.00 22.09 174 LYS A CA 1
ATOM 1308 C C . LYS A 1 174 ? -27.720 11.009 -3.876 1.00 23.89 174 LYS A C 1
ATOM 1309 O O . LYS A 1 174 ? -26.896 11.877 -4.218 1.00 21.68 174 LYS A O 1
ATOM 1315 N N . PHE A 1 175 ? -28.884 10.845 -4.493 1.00 52.10 175 PHE A N 1
ATOM 1316 C CA . PHE A 1 175 ? -29.245 11.679 -5.636 1.00 53.34 175 PHE A CA 1
ATOM 1317 C C . PHE A 1 175 ? -30.601 12.341 -5.465 1.00 54.53 175 PHE A C 1
ATOM 1318 O O . PHE A 1 175 ? -31.293 12.614 -6.451 1.00 54.14 175 PHE A O 1
ATOM 1326 N N . GLN A 1 176 ? -30.973 12.602 -4.217 1.00 42.15 176 GLN A N 1
ATOM 1327 C CA . GLN A 1 176 ? -32.246 13.231 -3.921 1.00 42.65 176 GLN A CA 1
ATOM 1328 C C . GLN A 1 176 ? -32.459 14.510 -4.715 1.00 43.98 176 GLN A C 1
ATOM 1329 O O . GLN A 1 176 ? -33.600 14.964 -4.855 1.00 43.77 176 GLN A O 1
ATOM 1335 N N . ALA A 1 177 ? -31.367 15.096 -5.213 1.00 42.75 177 ALA A N 1
ATOM 1336 C CA . ALA A 1 177 ? -31.427 16.314 -6.021 1.00 42.59 177 ALA A CA 1
ATOM 1337 C C . ALA A 1 177 ? -32.151 15.924 -7.274 1.00 43.47 177 ALA A C 1
ATOM 1338 O O . ALA A 1 177 ? -33.284 16.336 -7.492 1.00 44.19 177 ALA A O 1
ATOM 1340 N N . CYS A 1 178 ? -31.471 15.114 -8.089 1.00 44.13 178 CYS A N 1
ATOM 1341 C CA . CYS A 1 178 ? -32.009 14.622 -9.354 1.00 44.30 178 CYS A CA 1
ATOM 1342 C C . CYS A 1 178 ? -33.456 14.242 -9.142 1.00 43.98 178 CYS A C 1
ATOM 1343 O O . CYS A 1 178 ? -34.309 14.530 -9.972 1.00 43.35 178 CYS A O 1
ATOM 1346 N N . ILE A 1 179 ? -33.744 13.590 -8.021 1.00 42.61 179 ILE A N 1
ATOM 1347 C CA . ILE A 1 179 ? -35.125 13.250 -7.740 1.00 42.86 179 ILE A CA 1
ATOM 1348 C C . ILE A 1 179 ? -35.868 14.582 -7.619 1.00 44.69 179 ILE A C 1
ATOM 1349 O O . ILE A 1 179 ? -36.713 14.896 -8.454 1.00 46.76 179 ILE A O 1
ATOM 1354 N N . ASP A 1 180 ? -35.533 15.381 -6.610 1.00 41.41 180 ASP A N 1
ATOM 1355 C CA . ASP A 1 180 ? -36.180 16.685 -6.419 1.00 40.57 180 ASP A CA 1
ATOM 1356 C C . ASP A 1 180 ? -36.320 17.498 -7.722 1.00 40.66 180 ASP A C 1
ATOM 1357 O O . ASP A 1 180 ? -37.362 18.091 -8.007 1.00 41.02 180 ASP A O 1
ATOM 1362 N N . GLU A 1 181 ? -35.265 17.510 -8.515 1.00 38.16 181 GLU A N 1
ATOM 1363 C CA . GLU A 1 181 ? -35.263 18.252 -9.759 1.00 39.09 181 GLU A CA 1
ATOM 1364 C C . GLU A 1 181 ? -36.024 17.565 -10.882 1.00 38.34 181 GLU A C 1
ATOM 1365 O O . GLU A 1 181 ? -36.230 18.146 -11.940 1.00 40.16 181 GLU A O 1
ATOM 1371 N N . TYR A 1 182 ? -36.433 16.324 -10.658 1.00 41.70 182 TYR A N 1
ATOM 1372 C CA . TYR A 1 182 ? -37.178 15.571 -11.656 1.00 37.91 182 TYR A CA 1
ATOM 1373 C C . TYR A 1 182 ? -38.640 15.972 -11.518 1.00 37.20 182 TYR A C 1
ATOM 1374 O O . TYR A 1 182 ? -39.307 16.283 -12.508 1.00 36.43 182 TYR A O 1
ATOM 1383 N N . PHE A 1 183 ? -39.125 15.967 -10.281 1.00 25.20 183 PHE A N 1
ATOM 1384 C CA . PHE A 1 183 ? -40.505 16.334 -9.995 1.00 26.28 183 PHE A CA 1
ATOM 1385 C C . PHE A 1 183 ? -40.677 17.840 -10.115 1.00 27.24 183 PHE A C 1
ATOM 1386 O O . PHE A 1 183 ? -41.774 18.341 -10.385 1.00 25.48 183 PHE A O 1
ATOM 1394 N N . SER A 1 184 ? -39.599 18.579 -9.872 1.00 47.66 184 SER A N 1
ATOM 1395 C CA . SER A 1 184 ? -39.700 20.017 -9.984 1.00 49.24 184 SER A CA 1
ATOM 1396 C C . SER A 1 184 ? -40.023 20.344 -11.429 1.00 48.91 184 SER A C 1
ATOM 1397 O O . SER A 1 184 ? -40.811 21.243 -11.698 1.00 48.78 184 SER A O 1
ATOM 1400 N N . ARG A 1 185 ? -39.444 19.589 -12.357 1.00 38.46 185 ARG A N 1
ATOM 1401 C CA . ARG A 1 185 ? -39.651 19.816 -13.788 1.00 39.65 185 ARG A CA 1
ATOM 1402 C C . ARG A 1 185 ? -41.048 19.519 -14.280 1.00 40.36 185 ARG A C 1
ATOM 1403 O O . ARG A 1 185 ? -41.257 19.352 -15.469 1.00 39.91 185 ARG A O 1
ATOM 1411 N N . LYS A 1 186 ? -42.011 19.452 -13.381 1.00 43.31 186 LYS A N 1
ATOM 1412 C CA . LYS A 1 186 ? -43.367 19.183 -13.818 1.00 44.45 186 LYS A CA 1
ATOM 1413 C C . LYS A 1 186 ? -44.291 20.398 -13.690 1.00 44.93 186 LYS A C 1
ATOM 1414 O O . LYS A 1 186 ? -45.138 20.479 -12.785 1.00 43.61 186 LYS A O 1
ATOM 1420 N N . LYS A 1 187 ? -44.093 21.305 -14.654 1.00 57.44 187 LYS A N 1
ATOM 1421 C CA . LYS A 1 187 ? -44.778 22.573 -14.892 1.00 57.44 187 LYS A CA 1
ATOM 1422 C C . LYS A 1 187 ? -43.808 23.456 -15.705 1.00 57.44 187 LYS A C 1
ATOM 1423 O O . LYS A 1 187 ? -42.938 24.097 -15.065 1.00 71.55 187 LYS A O 1
ATOM 1430 N N . GLU B 1 11 ? -16.379 -23.691 -38.187 1.00 55.35 11 GLU B N 1
ATOM 1431 C CA . GLU B 1 11 ? -16.347 -23.974 -36.718 1.00 55.35 11 GLU B CA 1
ATOM 1432 C C . GLU B 1 11 ? -15.845 -22.729 -35.997 1.00 55.35 11 GLU B C 1
ATOM 1433 O O . GLU B 1 11 ? -15.072 -22.798 -35.040 1.00 55.35 11 GLU B O 1
ATOM 1435 N N . GLU B 1 12 ? -16.290 -21.580 -36.482 1.00 53.17 12 GLU B N 1
ATOM 1436 C CA . GLU B 1 12 ? -15.910 -20.301 -35.916 1.00 53.17 12 GLU B CA 1
ATOM 1437 C C . GLU B 1 12 ? -17.228 -19.578 -35.863 1.00 53.17 12 GLU B C 1
ATOM 1438 O O . GLU B 1 12 ? -18.257 -20.154 -36.223 1.00 80.36 12 GLU B O 1
ATOM 1444 N N . PHE B 1 13 ? -17.206 -18.324 -35.436 1.00 61.22 13 PHE B N 1
ATOM 1445 C CA . PHE B 1 13 ? -18.427 -17.542 -35.349 1.00 59.37 13 PHE B CA 1
ATOM 1446 C C . PHE B 1 13 ? -18.140 -16.452 -34.384 1.00 58.61 13 PHE B C 1
ATOM 1447 O O . PHE B 1 13 ? -17.759 -16.713 -33.250 1.00 59.22 13 PHE B O 1
ATOM 1449 N N . GLU B 1 14 ? -18.295 -15.222 -34.824 1.00 42.38 14 GLU B N 1
ATOM 1450 C CA . GLU B 1 14 ? -18.059 -14.152 -33.903 1.00 40.44 14 GLU B CA 1
ATOM 1451 C C . GLU B 1 14 ? -19.329 -14.063 -33.068 1.00 39.91 14 GLU B C 1
ATOM 1452 O O . GLU B 1 14 ? -20.366 -14.637 -33.410 1.00 40.17 14 GLU B O 1
ATOM 1458 N N . THR B 1 15 ? -19.228 -13.352 -31.962 1.00 52.87 15 THR B N 1
ATOM 1459 C CA . THR B 1 15 ? -20.369 -13.171 -31.093 1.00 51.53 15 THR B CA 1
ATOM 1460 C C . THR B 1 15 ? -20.411 -11.679 -30.788 1.00 51.55 15 THR B C 1
ATOM 1461 O O . THR B 1 15 ? -19.373 -11.051 -30.576 1.00 51.11 15 THR B O 1
ATOM 1465 N N . ILE B 1 16 ? -21.605 -11.094 -30.808 1.00 37.52 16 ILE B N 1
ATOM 1466 C CA . ILE B 1 16 ? -21.683 -9.668 -30.564 1.00 36.40 16 ILE B CA 1
ATOM 1467 C C . ILE B 1 16 ? -21.564 -9.397 -29.091 1.00 36.84 16 ILE B C 1
ATOM 1468 O O . IL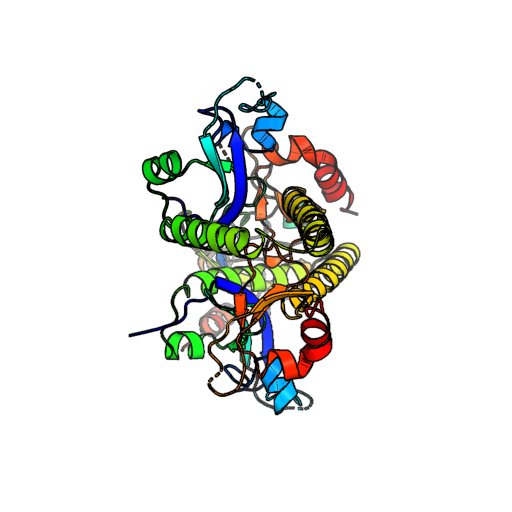E B 1 16 ? -22.173 -10.071 -28.266 1.00 37.45 16 ILE B O 1
ATOM 1473 N N . GLU B 1 17 ? -20.768 -8.385 -28.786 1.00 26.15 17 GLU B N 1
ATOM 1474 C CA . GLU B 1 17 ? -20.500 -7.948 -27.433 1.00 26.91 17 GLU B CA 1
ATOM 1475 C C . GLU B 1 17 ? -21.381 -6.765 -27.022 1.00 27.98 17 GLU B C 1
ATOM 1476 O O . GLU B 1 17 ? -22.057 -6.837 -25.995 1.00 28.84 17 GLU B O 1
ATOM 1482 N N . ARG B 1 18 ? -21.388 -5.690 -27.815 1.00 43.37 18 ARG B N 1
ATOM 1483 C CA . ARG B 1 18 ? -22.215 -4.510 -27.506 1.00 43.60 18 ARG B CA 1
ATOM 1484 C C . ARG B 1 18 ? -22.879 -3.900 -28.732 1.00 44.51 18 ARG B C 1
ATOM 1485 O O . ARG B 1 18 ? -22.240 -3.763 -29.778 1.00 45.26 18 ARG B O 1
ATOM 1493 N N . PHE B 1 19 ? -24.154 -3.530 -28.597 1.00 48.54 19 PHE B N 1
ATOM 1494 C CA . PHE B 1 19 ? -24.882 -2.876 -29.684 1.00 49.51 19 PHE B CA 1
ATOM 1495 C C . PHE B 1 19 ? -24.544 -1.395 -29.567 1.00 48.90 19 PHE B C 1
ATOM 1496 O O . PHE B 1 19 ? -24.899 -0.754 -28.579 1.00 48.56 19 PHE B O 1
ATOM 1504 N N . MET B 1 20 ? -23.851 -0.875 -30.580 1.00 39.36 20 MET B N 1
ATOM 1505 C CA . MET B 1 20 ? -23.390 0.515 -30.622 1.00 38.56 20 MET B CA 1
ATOM 1506 C C . MET B 1 20 ? -24.335 1.574 -31.143 1.00 39.37 20 MET B C 1
ATOM 1507 O O . MET B 1 20 ? -24.326 2.695 -30.648 1.00 39.19 20 MET B O 1
ATOM 1512 N N . ASP B 1 21 ? -25.141 1.234 -32.141 1.00 41.62 21 ASP B N 1
ATOM 1513 C CA . ASP B 1 21 ? -26.021 2.222 -32.741 1.00 41.37 21 ASP B CA 1
ATOM 1514 C C . ASP B 1 21 ? -26.878 1.520 -33.771 1.00 42.21 21 ASP B C 1
ATOM 1515 O O . ASP B 1 21 ? -26.560 0.408 -34.172 1.00 42.63 21 ASP B O 1
ATOM 1520 N N . CYS B 1 22 ? -27.967 2.155 -34.189 1.00 51.84 22 CYS B N 1
ATOM 1521 C CA . CYS B 1 22 ? -28.813 1.580 -35.232 1.00 51.69 22 CYS B CA 1
ATOM 1522 C C . CYS B 1 22 ? -29.302 2.717 -36.105 1.00 49.97 22 CYS B C 1
ATOM 1523 O O . CYS B 1 22 ? -29.550 3.821 -35.621 1.00 48.04 22 CYS B O 1
ATOM 1526 N N . ARG B 1 23 ? -29.438 2.429 -37.393 1.00 41.74 23 ARG B N 1
ATOM 1527 C CA . ARG B 1 23 ? -29.876 3.413 -38.372 1.00 39.39 23 ARG B CA 1
ATOM 1528 C C . ARG B 1 23 ? -30.777 2.732 -39.385 1.00 40.08 23 ARG B C 1
ATOM 1529 O O . ARG B 1 23 ? -30.894 1.504 -39.395 1.00 40.52 23 ARG B O 1
ATOM 1537 N N . ILE B 1 24 ? -31.432 3.527 -40.225 1.00 35.69 24 ILE B N 1
ATOM 1538 C CA . ILE B 1 24 ? -32.215 2.945 -41.303 1.00 34.62 24 ILE B CA 1
ATOM 1539 C C . ILE B 1 24 ? -31.213 3.177 -42.416 1.00 33.69 24 ILE B C 1
ATOM 1540 O O . ILE B 1 24 ? -30.674 4.283 -42.531 1.00 33.22 24 ILE B O 1
ATOM 1545 N N . GLY B 1 25 ? -30.932 2.138 -43.201 1.00 34.83 25 GLY B N 1
ATOM 1546 C CA . GLY B 1 25 ? -29.961 2.274 -44.270 1.00 35.44 25 GLY B CA 1
ATOM 1547 C C . GLY B 1 25 ? -30.216 1.404 -45.483 1.00 35.87 25 GLY B C 1
ATOM 1548 O O . GLY B 1 25 ? -31.022 0.475 -45.448 1.00 36.45 25 GLY B O 1
ATOM 1549 N N . ARG B 1 26 ? -29.509 1.708 -46.566 1.00 36.36 26 ARG B N 1
ATOM 1550 C CA . ARG B 1 26 ? -29.636 0.974 -47.817 1.00 38.04 26 ARG B CA 1
ATOM 1551 C C . ARG B 1 26 ? -29.572 -0.543 -47.616 1.00 39.03 26 ARG B C 1
ATOM 1552 O O . ARG B 1 26 ? -28.832 -1.036 -46.758 1.00 38.73 26 ARG B O 1
ATOM 1560 N N . LYS B 1 27 ? -30.353 -1.285 -48.400 1.00 33.28 27 LYS B N 1
ATOM 1561 C CA . LYS B 1 27 ? -30.344 -2.735 -48.284 1.00 34.30 27 LYS B CA 1
ATOM 1562 C C . LYS B 1 27 ? -29.024 -3.260 -48.787 1.00 34.80 27 LYS B C 1
ATOM 1563 O O . LYS B 1 27 ? -28.635 -2.969 -49.914 1.00 35.26 27 LYS B O 1
ATOM 1569 N N . GLY B 1 28 ? -28.334 -4.033 -47.950 1.00 48.38 28 GLY B N 1
ATOM 1570 C CA . GLY B 1 28 ? -27.057 -4.600 -48.349 1.00 48.38 28 GLY B CA 1
ATOM 1571 C C . GLY B 1 28 ? -25.867 -3.803 -47.865 1.00 47.44 28 GLY B C 1
ATOM 1572 O O . GLY B 1 28 ? -24.718 -4.226 -48.027 1.00 47.21 28 GLY B O 1
ATOM 1573 N N . ALA B 1 29 ? -26.141 -2.639 -47.283 1.00 45.05 29 ALA B N 1
ATOM 1574 C CA . ALA B 1 29 ? -25.085 -1.785 -46.770 1.00 43.61 29 ALA B CA 1
ATOM 1575 C C . ALA B 1 29 ? -24.801 -2.193 -45.321 1.00 43.60 29 ALA B C 1
ATOM 1576 O O . ALA B 1 29 ? -24.884 -1.388 -44.383 1.00 43.74 29 ALA B O 1
ATOM 1578 N N . THR B 1 30 ? -24.487 -3.474 -45.158 1.00 37.49 30 THR B N 1
ATOM 1579 C CA . THR B 1 30 ? -24.164 -4.033 -43.864 1.00 37.21 30 THR B CA 1
ATOM 1580 C C . THR B 1 30 ? -22.975 -4.950 -44.068 1.00 35.63 30 THR B C 1
ATOM 1581 O O . THR B 1 30 ? -22.676 -5.355 -45.195 1.00 34.57 30 THR B O 1
ATOM 1585 N N . GLY B 1 31 ? -22.286 -5.261 -42.974 1.00 36.65 31 GLY B N 1
ATOM 1586 C CA . GLY B 1 31 ? -21.149 -6.150 -43.058 1.00 36.26 31 GLY B CA 1
ATOM 1587 C C . GLY B 1 31 ? -19.771 -5.565 -43.318 1.00 35.81 31 GLY B C 1
ATOM 1588 O O . GLY B 1 31 ? -19.512 -4.361 -43.182 1.00 34.59 31 GLY B O 1
ATOM 1589 N N . ALA B 1 32 ? -18.882 -6.472 -43.709 1.00 41.43 32 ALA B N 1
ATOM 1590 C CA . ALA B 1 32 ? -17.486 -6.176 -43.985 1.00 40.96 32 ALA B CA 1
ATOM 1591 C C . ALA B 1 32 ? -17.199 -4.809 -44.583 1.00 40.36 32 ALA B C 1
ATOM 1592 O O . ALA B 1 32 ? -16.356 -4.071 -44.085 1.00 40.73 32 ALA B O 1
ATOM 1594 N N . THR B 1 33 ? -17.901 -4.459 -45.646 1.00 41.51 33 THR B N 1
ATOM 1595 C CA . THR B 1 33 ? -17.669 -3.179 -46.299 1.00 41.07 33 THR B CA 1
ATOM 1596 C C . THR B 1 33 ? -18.126 -1.947 -45.525 1.00 42.09 33 THR B C 1
ATOM 1597 O O . THR B 1 33 ? -18.090 -0.827 -46.047 1.00 42.90 33 THR B O 1
ATOM 1601 N N . THR B 1 34 ? -18.554 -2.142 -44.285 1.00 35.52 34 THR B N 1
ATOM 1602 C CA . THR B 1 34 ? -19.007 -1.008 -43.499 1.00 35.91 34 THR B CA 1
ATOM 1603 C C . THR B 1 34 ? -18.030 -0.664 -42.382 1.00 35.83 34 THR B C 1
ATOM 1604 O O . THR B 1 34 ? -18.342 0.130 -41.492 1.00 36.99 34 THR B O 1
ATOM 1608 N N . THR B 1 35 ? -16.846 -1.262 -42.434 1.00 32.61 35 THR B N 1
ATOM 1609 C CA . THR B 1 35 ? -15.837 -0.972 -41.436 1.00 32.77 35 THR B CA 1
ATOM 1610 C C . THR B 1 35 ? -15.233 0.377 -41.816 1.00 34.13 35 THR B C 1
ATOM 1611 O O . THR B 1 35 ? -14.968 0.639 -42.993 1.00 36.25 35 THR B O 1
ATOM 1615 N N . ILE B 1 36 ? -15.039 1.232 -40.810 1.00 45.65 36 ILE B N 1
ATOM 1616 C CA . ILE B 1 36 ? -14.472 2.568 -40.993 1.00 46.62 36 ILE B CA 1
ATOM 1617 C C . ILE B 1 36 ? -13.315 2.595 -41.986 1.00 47.71 36 ILE B C 1
ATOM 1618 O O . ILE B 1 36 ? -13.182 3.542 -42.749 1.00 48.96 36 ILE B O 1
ATOM 1623 N N . TYR B 1 37 ? -12.487 1.553 -41.986 1.00 36.35 37 TYR B N 1
ATOM 1624 C CA . TYR B 1 37 ? -11.341 1.516 -42.883 1.00 36.38 37 TYR B CA 1
ATOM 1625 C C . TYR B 1 37 ? -11.656 1.006 -44.278 1.00 36.35 37 TYR B C 1
ATOM 1626 O O . TYR B 1 37 ? -10.843 1.136 -45.190 1.00 34.30 37 TYR B O 1
ATOM 1635 N N . ALA B 1 38 ? -12.836 0.417 -44.433 1.00 36.83 38 ALA B N 1
ATOM 1636 C CA . ALA B 1 38 ? -13.268 -0.074 -45.738 1.00 36.71 38 ALA B CA 1
ATOM 1637 C C . ALA B 1 38 ? -13.877 1.162 -46.380 1.00 36.80 38 ALA B C 1
ATOM 1638 O O . ALA B 1 38 ? -13.526 1.539 -47.498 1.00 37.96 38 ALA B O 1
ATOM 1640 N N . VAL B 1 39 ? -14.801 1.784 -45.651 1.00 29.01 39 VAL B N 1
ATOM 1641 C CA . VAL B 1 39 ? -15.440 3.006 -46.104 1.00 29.64 39 VAL B CA 1
ATOM 1642 C C . VAL B 1 39 ? -14.372 3.933 -46.619 1.00 30.13 39 VAL B C 1
ATOM 1643 O O . VAL B 1 39 ? -14.450 4.451 -47.744 1.00 30.84 39 VAL B O 1
ATOM 1647 N N . GLU B 1 40 ? -13.372 4.155 -45.773 1.00 43.77 40 GLU B N 1
ATOM 1648 C CA . GLU B 1 40 ? -12.235 5.012 -46.108 1.00 44.99 40 GLU B CA 1
ATOM 1649 C C . GLU B 1 40 ? -11.538 4.486 -47.343 1.00 45.20 40 GLU B C 1
ATOM 1650 O O . GLU B 1 40 ? -11.402 5.195 -48.336 1.00 45.72 40 GLU B O 1
ATOM 1656 N N . ALA B 1 41 ? -11.175 3.204 -47.334 1.00 46.58 41 ALA B N 1
ATOM 1657 C CA . ALA B 1 41 ? -10.451 2.611 -48.463 1.00 46.26 41 ALA B CA 1
ATOM 1658 C C . ALA B 1 41 ? -11.290 2.769 -49.705 1.00 47.04 41 ALA B C 1
ATOM 1659 O O . ALA B 1 41 ? -11.060 3.609 -50.594 1.00 47.87 41 ALA B O 1
ATOM 1661 N N . ASP B 1 42 ? -12.305 1.951 -49.801 1.00 57.82 42 ASP B N 1
ATOM 1662 C CA . ASP B 1 42 ? -13.164 1.970 -50.971 1.00 58.39 42 ASP B CA 1
ATOM 1663 C C . ASP B 1 42 ? -14.230 3.071 -50.867 1.00 59.03 42 ASP B C 1
ATOM 1664 O O . ASP B 1 42 ? -13.926 4.262 -51.042 1.00 59.20 42 ASP B O 1
ATOM 1669 N N . GLY B 1 43 ? -15.425 2.693 -50.464 1.00 44.79 43 GLY B N 1
ATOM 1670 C CA . GLY B 1 43 ? -16.478 3.678 -50.314 1.00 45.26 43 GLY B CA 1
ATOM 1671 C C . GLY B 1 43 ? -17.517 3.291 -49.286 1.00 45.65 43 GLY B C 1
ATOM 1672 O O . GLY B 1 43 ? -17.390 2.262 -48.608 1.00 46.89 43 GLY B O 1
ATOM 1673 N N . ASP B 1 44 ? -18.557 4.107 -49.164 1.00 55.40 44 ASP B N 1
ATOM 1674 C CA . ASP B 1 44 ? -19.599 3.803 -48.216 1.00 54.14 44 ASP B CA 1
ATOM 1675 C C . ASP B 1 44 ? -20.899 3.339 -48.861 1.00 55.12 44 ASP B C 1
ATOM 1676 O O . ASP B 1 44 ? -21.702 4.145 -49.328 1.00 54.68 44 ASP B O 1
ATOM 1681 N N . PRO B 1 45 ? -21.132 2.020 -48.860 1.00 50.16 45 PRO B N 1
ATOM 1682 C CA . PRO B 1 45 ? -22.319 1.382 -49.431 1.00 49.32 45 PRO B CA 1
ATOM 1683 C C . PRO B 1 45 ? -23.649 2.011 -49.047 1.00 48.95 45 PRO B C 1
ATOM 1684 O O . PRO B 1 45 ? -24.649 1.779 -49.709 1.00 49.48 45 PRO B O 1
ATOM 1688 N N . ASN B 1 46 ? -23.658 2.804 -47.989 1.00 39.60 46 ASN B N 1
ATOM 1689 C CA . ASN B 1 46 ? -24.883 3.435 -47.528 1.00 39.19 46 ASN B CA 1
ATOM 1690 C C . ASN B 1 46 ? -24.849 4.915 -47.852 1.00 39.23 46 ASN B C 1
ATOM 1691 O O . ASN B 1 46 ? -25.737 5.672 -47.457 1.00 38.68 46 ASN B O 1
ATOM 1696 N N . ALA B 1 47 ? -23.826 5.320 -48.587 1.00 41.34 47 ALA B N 1
ATOM 1697 C CA . ALA B 1 47 ? -23.648 6.717 -48.941 1.00 42.14 47 ALA B CA 1
ATOM 1698 C C . ALA B 1 47 ? -24.668 7.714 -49.509 1.00 43.25 47 ALA B C 1
ATOM 1699 O O . ALA B 1 47 ? -24.672 8.898 -49.136 1.00 43.35 47 ALA B O 1
ATOM 1701 N N . GLY B 1 48 ? -25.518 7.227 -50.408 1.00 48.94 48 GLY B N 1
ATOM 1702 C CA . GLY B 1 48 ? -26.503 8.076 -51.055 1.00 50.60 48 GLY B CA 1
ATOM 1703 C C . GLY B 1 48 ? -27.815 7.995 -50.293 1.00 52.36 48 GLY B C 1
ATOM 1704 O O . GLY B 1 48 ? -28.493 9.005 -50.122 1.00 52.07 48 GLY B O 1
ATOM 1705 N N . PHE B 1 49 ? -28.168 6.807 -49.822 1.00 50.36 49 PHE B N 1
ATOM 1706 C CA . PHE B 1 49 ? -29.435 6.547 -49.114 1.00 52.28 49 PHE B CA 1
ATOM 1707 C C . PHE B 1 49 ? -30.496 7.620 -48.857 1.00 54.94 49 PHE B C 1
ATOM 1708 O O . PHE B 1 49 ? -30.213 8.704 -48.335 1.00 54.94 49 PHE B O 1
ATOM 1716 N N . GLU B 1 50 ? -31.746 7.257 -49.167 1.00 77.63 50 GLU B N 1
ATOM 1717 C CA . GLU B 1 50 ? -32.907 8.123 -49.039 1.00 80.56 50 GLU B CA 1
ATOM 1718 C C . GLU B 1 50 ? -32.645 9.538 -49.466 1.00 82.32 50 GLU B C 1
ATOM 1719 O O . GLU B 1 50 ? -32.793 10.485 -48.688 1.00 82.35 50 GLU B O 1
ATOM 1725 N N . LYS B 1 51 ? -32.264 9.697 -50.720 1.00 76.53 51 LYS B N 1
ATOM 1726 C CA . LYS B 1 51 ? -32.028 11.022 -51.214 1.00 78.51 51 LYS B CA 1
ATOM 1727 C C . LYS B 1 51 ? -32.942 11.262 -52.405 1.00 79.16 51 LYS B C 1
ATOM 1728 O O . LYS B 1 51 ? -32.953 12.351 -52.975 1.00 78.79 51 LYS B O 1
ATOM 1730 N N . LYS B 1 53 ? -35.648 8.381 -52.829 1.00 70.71 53 LYS B N 1
ATOM 1731 C CA . LYS B 1 53 ? -36.323 7.080 -52.692 1.00 70.26 53 LYS B CA 1
ATOM 1732 C C . LYS B 1 53 ? -35.659 5.717 -52.966 1.00 68.49 53 LYS B C 1
ATOM 1733 O O . LYS B 1 53 ? -34.954 5.539 -53.949 1.00 68.77 53 LYS B O 1
ATOM 1739 N N . GLU B 1 54 ? -35.980 4.744 -52.112 1.00 58.23 54 GLU B N 1
ATOM 1740 C CA . GLU B 1 54 ? -35.504 3.366 -52.225 1.00 55.48 54 GLU B CA 1
ATOM 1741 C C . GLU B 1 54 ? -35.739 2.655 -50.882 1.00 53.60 54 GLU B C 1
ATOM 1742 O O . GLU B 1 54 ? -35.755 3.299 -49.837 1.00 53.87 54 GLU B O 1
ATOM 1748 N N . PRO B 1 55 ? -35.922 1.321 -50.895 1.00 71.60 55 PRO B N 1
ATOM 1749 C CA . PRO B 1 55 ? -36.176 0.446 -49.733 1.00 71.05 55 PRO B CA 1
ATOM 1750 C C . PRO B 1 55 ? -35.229 0.599 -48.536 1.00 71.00 55 PRO B C 1
ATOM 1751 O O . PRO B 1 55 ? -34.005 0.651 -48.692 1.00 71.18 55 PRO B O 1
ATOM 1755 N N . GLY B 1 56 ? -35.813 0.649 -47.338 1.00 59.82 56 GLY B N 1
ATOM 1756 C CA . GLY B 1 56 ? -35.028 0.787 -46.121 1.00 57.22 56 GLY B CA 1
ATOM 1757 C C . GLY B 1 56 ? -34.791 -0.521 -45.385 1.00 55.81 56 GLY B C 1
ATOM 1758 O O . GLY B 1 56 ? -35.408 -1.535 -45.693 1.00 55.60 56 GLY B O 1
ATOM 1759 N N . GLU B 1 57 ? -33.905 -0.490 -44.397 1.00 54.81 57 GLU B N 1
ATOM 1760 C CA . GLU B 1 57 ? -33.562 -1.687 -43.621 1.00 52.77 57 GLU B CA 1
ATOM 1761 C C . GLU B 1 57 ? -32.942 -1.274 -42.281 1.00 51.20 57 GLU B C 1
ATOM 1762 O O . GLU B 1 57 ? -31.804 -0.821 -42.249 1.00 51.17 57 GLU B O 1
ATOM 1768 N N . ILE B 1 58 ? -33.695 -1.410 -41.190 1.00 43.88 58 ILE B N 1
ATOM 1769 C CA . ILE B 1 58 ? -33.198 -1.052 -39.855 1.00 42.90 58 ILE B CA 1
ATOM 1770 C C . ILE B 1 58 ? -31.939 -1.876 -39.546 1.00 42.42 58 ILE B C 1
ATOM 1771 O O . ILE B 1 58 ? -31.991 -3.103 -39.466 1.00 44.16 58 ILE B O 1
ATOM 1776 N N . GLN B 1 59 ? -30.805 -1.200 -39.387 1.00 40.83 59 GLN B N 1
ATOM 1777 C CA . GLN B 1 59 ? -29.551 -1.897 -39.115 1.00 38.82 59 GLN B CA 1
ATOM 1778 C C . GLN B 1 59 ? -28.875 -1.455 -37.817 1.00 36.64 59 GLN B C 1
ATOM 1779 O O . GLN B 1 59 ? -28.978 -0.293 -37.399 1.00 35.24 59 GLN B O 1
ATOM 1785 N N . TYR B 1 60 ? -28.183 -2.410 -37.189 1.00 27.41 60 TYR B N 1
ATOM 1786 C CA . TYR B 1 60 ? -27.494 -2.201 -35.919 1.00 26.16 60 TYR B CA 1
ATOM 1787 C C . TYR B 1 60 ? -25.995 -2.139 -36.122 1.00 25.11 60 TYR B C 1
ATOM 1788 O O . TYR B 1 60 ? -25.450 -2.790 -37.011 1.00 26.05 60 TYR B O 1
ATOM 1797 N N . LEU B 1 61 ? -25.335 -1.337 -35.294 1.00 28.18 61 LEU B N 1
ATOM 1798 C CA . LEU B 1 61 ? -23.891 -1.180 -35.357 1.00 26.76 61 LEU B CA 1
ATOM 1799 C C . LEU B 1 61 ? -23.299 -2.061 -34.265 1.00 25.12 61 LEU B C 1
ATOM 1800 O O . LEU B 1 61 ? -23.513 -1.854 -33.071 1.00 24.54 61 LEU B O 1
ATOM 1805 N N . ILE B 1 62 ? -22.532 -3.043 -34.688 1.00 10.65 62 ILE B N 1
ATOM 1806 C CA . ILE B 1 62 ? -21.998 -4.005 -33.758 1.00 11.38 62 ILE B CA 1
ATOM 1807 C C . ILE B 1 62 ? -20.563 -3.865 -33.324 1.00 12.99 62 ILE B C 1
ATOM 1808 O O . ILE B 1 62 ? -19.695 -3.461 -34.108 1.00 14.23 62 ILE B O 1
ATOM 1813 N N . LYS B 1 63 ? -20.345 -4.208 -32.050 1.00 32.64 63 LYS B N 1
ATOM 1814 C CA . LYS B 1 63 ? -19.024 -4.245 -31.424 1.00 33.48 63 LYS B CA 1
ATOM 1815 C C . LYS B 1 63 ? -18.800 -5.748 -31.186 1.00 33.92 63 LYS B C 1
ATOM 1816 O O . LYS B 1 63 ? -19.512 -6.384 -30.401 1.00 32.31 63 LYS B O 1
ATOM 1822 N N . TRP B 1 64 ? -17.817 -6.301 -31.893 1.00 39.86 64 TRP B N 1
ATOM 1823 C CA . TRP B 1 64 ? -17.505 -7.720 -31.814 1.00 41.99 64 TRP B CA 1
ATOM 1824 C C . TRP B 1 64 ? -16.557 -8.123 -30.691 1.00 42.99 64 TRP B C 1
ATOM 1825 O O . TRP B 1 64 ? -15.545 -7.461 -30.444 1.00 42.78 64 TRP B O 1
ATOM 1836 N N . LYS B 1 65 ? -16.878 -9.226 -30.025 1.00 46.37 65 LYS B N 1
ATOM 1837 C CA . LYS B 1 65 ? -16.016 -9.726 -28.966 1.00 47.40 65 LYS B CA 1
ATOM 1838 C C . LYS B 1 65 ? -14.712 -10.146 -29.622 1.00 46.99 65 LYS B C 1
ATOM 1839 O O . LYS B 1 65 ? -14.725 -10.891 -30.605 1.00 46.65 65 LYS B O 1
ATOM 1845 N N . GLY B 1 66 ? -13.596 -9.659 -29.096 1.00 31.09 66 GLY B N 1
ATOM 1846 C CA . GLY B 1 66 ? -12.306 -10.033 -29.643 1.00 28.52 66 GLY B CA 1
ATOM 1847 C C . GLY B 1 66 ? -11.700 -9.026 -30.591 1.00 27.61 66 GLY B C 1
ATOM 1848 O O . GLY B 1 66 ? -10.491 -9.030 -30.807 1.00 26.14 66 GLY B O 1
ATOM 1849 N N . TRP B 1 67 ? -12.515 -8.151 -31.165 1.00 28.71 67 TRP B N 1
ATOM 1850 C CA . TRP B 1 67 ? -11.974 -7.168 -32.089 1.00 28.42 67 TRP B CA 1
ATOM 1851 C C . TRP B 1 67 ? -12.107 -5.783 -31.496 1.00 26.80 67 TRP B C 1
ATOM 1852 O O . TRP B 1 67 ? -12.988 -5.554 -30.662 1.00 26.42 67 TRP B O 1
ATOM 1863 N N . SER B 1 68 ? -11.244 -4.855 -31.929 1.00 42.03 68 SER B N 1
ATOM 1864 C CA . SER B 1 68 ? -11.313 -3.470 -31.451 1.00 41.53 68 SER B CA 1
ATOM 1865 C C . SER B 1 68 ? -12.424 -2.763 -32.217 1.00 40.76 68 SER B C 1
ATOM 1866 O O . SER B 1 68 ? -12.822 -3.215 -33.292 1.00 38.68 68 SER B O 1
ATOM 1869 N N . HIS B 1 69 ? -12.926 -1.660 -31.667 1.00 30.40 69 HIS B N 1
ATOM 1870 C CA . HIS B 1 69 ? -13.989 -0.909 -32.324 1.00 28.37 69 HIS B CA 1
ATOM 1871 C C . HIS B 1 69 ? -13.668 -0.540 -33.768 1.00 28.82 69 HIS B C 1
ATOM 1872 O O . HIS B 1 69 ? -14.570 -0.286 -34.559 1.00 29.87 69 HIS B O 1
ATOM 1879 N N . ILE B 1 70 ? -12.386 -0.506 -34.111 1.00 34.63 70 ILE B N 1
ATOM 1880 C CA . ILE B 1 70 ? -11.976 -0.157 -35.460 1.00 34.64 70 ILE B CA 1
ATOM 1881 C C . ILE B 1 70 ? -12.556 -1.168 -36.445 1.00 36.07 70 ILE B C 1
ATOM 1882 O O . ILE B 1 70 ? -12.464 -0.983 -37.661 1.00 36.58 70 ILE B O 1
ATOM 1887 N N . HIS B 1 71 ? -13.182 -2.216 -35.920 1.00 23.50 71 HIS B N 1
ATOM 1888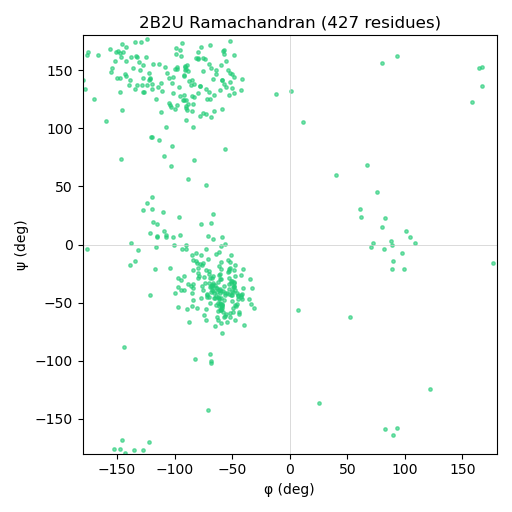 C CA . HIS B 1 71 ? -13.743 -3.256 -36.769 1.00 24.00 71 HIS B CA 1
ATOM 1889 C C . HIS B 1 71 ? -15.254 -3.377 -36.719 1.00 24.91 71 HIS B C 1
ATOM 1890 O O . HIS B 1 71 ? -15.808 -4.327 -37.284 1.00 23.72 71 HIS B O 1
ATOM 1897 N N . ASN B 1 72 ? -15.930 -2.457 -36.040 1.00 33.04 72 ASN B N 1
ATOM 1898 C CA . ASN B 1 72 ? -17.390 -2.541 -35.968 1.00 31.51 72 ASN B CA 1
ATOM 1899 C C . ASN B 1 72 ? -17.953 -2.583 -37.374 1.00 30.36 72 ASN B C 1
ATOM 1900 O O . ASN B 1 72 ? -17.312 -2.151 -38.330 1.00 29.74 72 ASN B O 1
ATOM 1905 N N . THR B 1 73 ? -19.158 -3.105 -37.504 1.00 20.37 73 THR B N 1
ATOM 1906 C CA . THR B 1 73 ? -19.804 -3.162 -38.804 1.00 17.68 73 THR B CA 1
ATOM 1907 C C . THR B 1 73 ? -21.303 -2.991 -38.586 1.00 17.72 73 THR B C 1
ATOM 1908 O O . THR B 1 73 ? -21.801 -3.143 -37.469 1.00 18.68 73 THR B O 1
ATOM 1912 N N . TRP B 1 74 ? -22.023 -2.638 -39.645 1.00 27.13 74 TRP B N 1
ATOM 1913 C CA . TRP B 1 74 ? -23.465 -2.491 -39.536 1.00 28.21 74 TRP B CA 1
ATOM 1914 C C . TRP B 1 74 ? -24.063 -3.853 -39.917 1.00 28.88 74 TRP B C 1
ATOM 1915 O O . TRP B 1 74 ? -23.510 -4.564 -40.758 1.00 25.30 74 TRP B O 1
ATOM 1926 N N . GLU B 1 75 ? -25.169 -4.235 -39.284 1.00 21.84 75 GLU B N 1
ATOM 1927 C CA . GLU B 1 75 ? -25.765 -5.536 -39.567 1.00 24.54 75 GLU B CA 1
ATOM 1928 C C . GLU B 1 75 ? -27.261 -5.535 -39.454 1.00 26.27 75 GLU B C 1
ATOM 1929 O O . GLU B 1 75 ? -27.855 -4.649 -38.855 1.00 26.08 75 GLU B O 1
ATOM 1935 N N . THR B 1 76 ? -27.857 -6.584 -40.000 1.00 38.09 76 THR B N 1
ATOM 1936 C CA . THR B 1 76 ? -29.294 -6.749 -40.021 1.00 41.16 76 THR B CA 1
ATOM 1937 C C . THR B 1 76 ? -29.689 -7.869 -39.052 1.00 43.13 76 THR B C 1
ATOM 1938 O O . THR B 1 76 ? -28.894 -8.774 -38.802 1.00 44.31 76 THR B O 1
ATOM 1942 N N . GLU B 1 77 ? -30.899 -7.820 -38.504 1.00 39.43 77 GLU B N 1
ATOM 1943 C CA . GLU B 1 77 ? -31.320 -8.877 -37.594 1.00 41.60 77 GLU B CA 1
ATOM 1944 C C . GLU B 1 77 ? -31.116 -10.242 -38.257 1.00 42.96 77 GLU B C 1
ATOM 1945 O O . GLU B 1 77 ? -31.029 -11.267 -37.581 1.00 43.62 77 GLU B O 1
ATOM 1951 N N . GLU B 1 78 ? -31.040 -10.245 -39.591 1.00 59.96 78 GLU B N 1
ATOM 1952 C CA . GLU B 1 78 ? -30.841 -11.472 -40.351 1.00 61.07 78 GLU B CA 1
ATOM 1953 C C . GLU B 1 78 ? -29.378 -11.812 -40.519 1.00 61.30 78 GLU B C 1
ATOM 1954 O O . GLU B 1 78 ? -28.925 -12.816 -39.977 1.00 61.65 78 GLU B O 1
ATOM 1960 N N . THR B 1 79 ? -28.645 -10.989 -41.275 1.00 51.31 79 THR B N 1
ATOM 1961 C CA . THR B 1 79 ? -27.208 -11.207 -41.512 1.00 50.20 79 THR B CA 1
ATOM 1962 C C . THR B 1 79 ? -26.571 -11.842 -40.291 1.00 50.54 79 THR B C 1
ATOM 1963 O O . THR B 1 79 ? -25.681 -12.680 -40.406 1.00 50.29 79 THR B O 1
ATOM 1967 N N . LEU B 1 80 ? -27.036 -11.418 -39.117 1.00 52.93 80 LEU B N 1
ATOM 1968 C CA . LEU B 1 80 ? -26.567 -11.953 -37.853 1.00 53.78 80 LEU B CA 1
ATOM 1969 C C . LEU B 1 80 ? -26.905 -13.441 -37.811 1.00 55.12 80 LEU B C 1
ATOM 1970 O O . LEU B 1 80 ? -26.016 -14.284 -37.658 1.00 56.22 80 LEU B O 1
ATOM 1975 N N . LYS B 1 81 ? -28.190 -13.758 -37.963 1.00 53.15 81 LYS B N 1
ATOM 1976 C CA . LYS B 1 81 ? -28.642 -15.150 -37.976 1.00 51.98 81 LYS B CA 1
ATOM 1977 C C . LYS B 1 81 ? -27.959 -15.892 -39.123 1.00 51.53 81 LYS B C 1
ATOM 1978 O O . LYS B 1 81 ? -27.356 -16.945 -38.935 1.00 51.30 81 LYS B O 1
ATOM 1984 N N . GLN B 1 82 ? -28.050 -15.317 -40.313 1.00 34.69 82 GLN B N 1
ATOM 1985 C CA . GLN B 1 82 ? -27.463 -15.894 -41.515 1.00 35.69 82 GLN B CA 1
ATOM 1986 C C . GLN B 1 82 ? -25.948 -16.082 -41.381 1.00 35.29 82 GLN B C 1
ATOM 1987 O O . GLN B 1 82 ? -25.275 -16.454 -42.341 1.00 35.16 82 GLN B O 1
ATOM 1993 N N . GLN B 1 83 ? -25.417 -15.825 -40.190 1.00 55.70 83 GLN B N 1
ATOM 1994 C CA . GLN B 1 83 ? -23.977 -15.954 -39.938 1.00 56.90 83 GLN B CA 1
ATOM 1995 C C . GLN B 1 83 ? -23.646 -16.741 -38.688 1.00 56.48 83 GLN B C 1
ATOM 1996 O O . GLN B 1 83 ? -22.478 -16.976 -38.409 1.00 54.65 83 GLN B O 1
ATOM 2002 N N . ASN B 1 84 ? -24.677 -17.130 -37.943 1.00 55.16 84 ASN B N 1
ATOM 2003 C CA . ASN B 1 84 ? -24.551 -17.898 -36.676 1.00 56.02 84 ASN B CA 1
ATOM 2004 C C . ASN B 1 84 ? -23.795 -17.271 -35.539 1.00 56.06 84 ASN B C 1
ATOM 2005 O O . ASN B 1 84 ? -23.180 -17.975 -34.744 1.00 56.68 84 ASN B O 1
ATOM 2010 N N . VAL B 1 85 ? -23.836 -15.943 -35.460 1.00 60.52 85 VAL B N 1
ATOM 2011 C CA . VAL B 1 85 ? -23.208 -15.158 -34.356 1.00 60.35 85 VAL B CA 1
ATOM 2012 C C . VAL B 1 85 ? -23.891 -15.514 -33.057 1.00 61.18 85 VAL B C 1
ATOM 2013 O O . VAL B 1 85 ? -25.102 -15.749 -33.025 1.00 61.05 85 VAL B O 1
ATOM 2017 N N . ARG B 1 86 ? -23.128 -15.503 -31.960 1.00 46.11 86 ARG B N 1
ATOM 2018 C CA . ARG B 1 86 ? -23.693 -15.810 -30.639 1.00 47.27 86 ARG B CA 1
ATOM 2019 C C . ARG B 1 86 ? -24.037 -14.465 -29.993 1.00 46.71 86 ARG B C 1
ATOM 2020 O O . ARG B 1 86 ? -23.621 -13.412 -30.468 1.00 47.23 86 ARG B O 1
ATOM 2028 N N . GLY B 1 87 ? -24.796 -14.502 -28.906 1.00 53.25 87 GLY B N 1
ATOM 2029 C CA . GLY B 1 87 ? -25.152 -13.269 -28.235 1.00 52.03 87 GLY B CA 1
ATOM 2030 C C . GLY B 1 87 ? -26.420 -12.608 -28.740 1.00 51.63 87 GLY B C 1
ATOM 2031 O O . GLY B 1 87 ? -26.833 -11.565 -28.231 1.00 51.60 87 GLY B O 1
ATOM 2032 N N . MET B 1 88 ? -27.053 -13.216 -29.735 1.00 41.76 88 MET B N 1
ATOM 2033 C CA . MET B 1 88 ? -28.274 -12.669 -30.308 1.00 40.70 88 MET B CA 1
ATOM 2034 C C . MET B 1 88 ? -29.414 -12.508 -29.319 1.00 40.15 88 MET B C 1
ATOM 2035 O O . MET B 1 88 ? -30.495 -12.049 -29.670 1.00 39.70 88 MET B O 1
ATOM 2040 N N . LYS B 1 89 ? -29.176 -12.894 -28.074 1.00 40.51 89 LYS B N 1
ATOM 2041 C CA . LYS B 1 89 ? -30.187 -12.745 -27.042 1.00 40.83 89 LYS B CA 1
ATOM 2042 C C . LYS B 1 89 ? -30.092 -11.298 -26.598 1.00 39.28 89 LYS B C 1
ATOM 2043 O O . LYS B 1 89 ? -30.979 -10.773 -25.929 1.00 39.17 89 LYS B O 1
ATOM 2049 N N . LYS B 1 90 ? -28.989 -10.668 -26.994 1.00 48.80 90 LYS B N 1
ATOM 2050 C CA . LYS B 1 90 ? -28.717 -9.277 -26.678 1.00 48.70 90 LYS B CA 1
ATOM 2051 C C . LYS B 1 90 ? -29.502 -8.382 -27.621 1.00 49.10 90 LYS B C 1
ATOM 2052 O O . LYS B 1 90 ? -29.796 -7.227 -27.304 1.00 49.02 90 LYS B O 1
ATOM 2058 N N . LEU B 1 91 ? -29.841 -8.927 -28.783 1.00 36.29 91 LEU B N 1
ATOM 2059 C CA . LEU B 1 91 ? -30.588 -8.178 -29.782 1.00 35.54 91 LEU B CA 1
ATOM 2060 C C . LEU B 1 91 ? -32.017 -7.892 -29.370 1.00 35.37 91 LEU B C 1
ATOM 2061 O O . LEU B 1 91 ? -32.585 -6.894 -29.789 1.00 36.31 91 LEU B O 1
ATOM 2066 N N . ASP B 1 92 ? -32.599 -8.766 -28.557 1.00 37.63 92 ASP B N 1
ATOM 2067 C CA . ASP B 1 92 ? -33.973 -8.573 -28.121 1.00 38.64 92 ASP B CA 1
ATOM 2068 C C . ASP B 1 92 ? -33.990 -7.542 -27.003 1.00 38.32 92 ASP B C 1
ATOM 2069 O O . ASP B 1 92 ? -34.982 -6.837 -26.804 1.00 39.56 92 ASP B O 1
ATOM 2074 N N . ASN B 1 93 ? -32.884 -7.452 -26.276 1.00 43.01 93 ASN B N 1
ATOM 2075 C CA . ASN B 1 93 ? -32.771 -6.481 -25.197 1.00 41.60 93 ASN B CA 1
ATOM 2076 C C . ASN B 1 93 ? -32.705 -5.080 -25.790 1.00 40.08 93 ASN B C 1
ATOM 2077 O O . ASN B 1 93 ? -33.434 -4.173 -25.371 1.00 40.20 93 ASN B O 1
ATOM 2082 N N . TYR B 1 94 ? -31.812 -4.921 -26.762 1.00 39.98 94 TYR B N 1
ATOM 2083 C CA . TYR B 1 94 ? -31.602 -3.652 -27.446 1.00 38.98 94 TYR B CA 1
ATOM 2084 C C . TYR B 1 94 ? -32.898 -3.140 -28.071 1.00 39.36 94 TYR B C 1
ATOM 2085 O O . TYR B 1 94 ? -33.398 -2.073 -27.706 1.00 40.35 94 TYR B O 1
ATOM 2094 N N . LYS B 1 95 ? -33.433 -3.913 -29.013 1.00 32.59 95 LYS B N 1
ATOM 2095 C CA . LYS B 1 95 ? -34.672 -3.560 -29.697 1.00 32.23 95 LYS B CA 1
ATOM 2096 C C . LYS B 1 95 ? -35.684 -3.071 -28.685 1.00 31.26 95 LYS B C 1
ATOM 2097 O O . LYS B 1 95 ? -36.141 -1.933 -28.745 1.00 31.15 95 LYS B O 1
ATOM 2103 N N . LYS B 1 96 ? -36.026 -3.926 -27.739 1.00 46.80 96 LYS B N 1
ATOM 2104 C CA . LYS B 1 96 ? -36.990 -3.534 -26.732 1.00 47.74 96 LYS B CA 1
ATOM 2105 C C . LYS B 1 96 ? -36.664 -2.126 -26.205 1.00 47.54 96 LYS B C 1
ATOM 2106 O O . LYS B 1 96 ? -37.544 -1.266 -26.117 1.00 46.26 96 LYS B O 1
ATOM 2112 N N . LYS B 1 97 ? -35.393 -1.887 -25.886 1.00 40.65 97 LYS B N 1
ATOM 2113 C CA . LYS B 1 97 ? -34.984 -0.598 -25.343 1.00 42.51 97 LYS B CA 1
ATOM 2114 C C . LYS B 1 97 ? -35.140 0.566 -26.304 1.00 45.25 97 LYS B C 1
ATOM 2115 O O . LYS B 1 97 ? -35.648 1.614 -25.918 1.00 45.94 97 LYS B O 1
ATOM 2121 N N . ASP B 1 98 ? -34.705 0.395 -27.547 1.00 35.98 98 ASP B N 1
ATOM 2122 C CA . ASP B 1 98 ? -34.801 1.486 -28.510 1.00 37.79 98 ASP B CA 1
ATOM 2123 C C . ASP B 1 98 ? -36.234 1.944 -28.731 1.00 39.44 98 ASP B C 1
ATOM 2124 O O . ASP B 1 98 ? -36.510 3.140 -28.746 1.00 39.86 98 ASP B O 1
ATOM 2129 N N . GLN B 1 99 ? -37.150 1.004 -28.915 1.00 60.98 99 GLN B N 1
ATOM 2130 C CA . GLN B 1 99 ? -38.545 1.368 -29.103 1.00 63.37 99 GLN B CA 1
ATOM 2131 C C . GLN B 1 99 ? -39.005 2.062 -27.831 1.00 64.08 99 GLN B C 1
ATOM 2132 O O . GLN B 1 99 ? -39.659 3.107 -27.866 1.00 64.78 99 GLN B O 1
ATOM 2138 N N . GLU B 1 100 ? -38.641 1.448 -26.708 1.00 57.20 100 GLU B N 1
ATOM 2139 C CA . GLU B 1 100 ? -38.962 1.934 -25.373 1.00 56.64 100 GLU B CA 1
ATOM 2140 C C . GLU B 1 100 ? -38.623 3.423 -25.258 1.00 56.13 100 GLU B C 1
ATOM 2141 O O . GLU B 1 100 ? -39.289 4.158 -24.535 1.00 55.73 100 GLU B O 1
ATOM 2147 N N . THR B 1 101 ? -37.589 3.868 -25.967 1.00 54.33 101 THR B N 1
ATOM 2148 C CA . THR B 1 101 ? -37.212 5.272 -25.917 1.00 53.87 101 THR B CA 1
ATOM 2149 C C . THR B 1 101 ? -37.729 6.080 -27.111 1.00 54.67 101 THR B C 1
ATOM 2150 O O . THR B 1 101 ? -38.206 7.201 -26.936 1.00 56.47 101 THR B O 1
ATOM 2154 N N . LYS B 1 102 ? -37.657 5.526 -28.321 1.00 54.83 102 LYS B N 1
ATOM 2155 C CA . LYS B 1 102 ? -38.154 6.261 -29.476 1.00 54.56 102 LYS B CA 1
ATOM 2156 C C . LYS B 1 102 ? -39.531 6.755 -29.061 1.00 54.77 102 LYS B C 1
ATOM 2157 O O . LYS B 1 102 ? -39.966 7.844 -29.438 1.00 55.29 102 LYS B O 1
ATOM 2163 N N . ARG B 1 103 ? -40.179 5.927 -28.242 1.00 57.99 103 ARG B N 1
ATOM 2164 C CA . ARG B 1 103 ? -41.512 6.160 -27.697 1.00 57.37 103 ARG B CA 1
ATOM 2165 C C . ARG B 1 103 ? -41.519 7.403 -26.808 1.00 56.59 103 ARG B C 1
ATOM 2166 O O . ARG B 1 103 ? -42.215 8.387 -27.088 1.00 56.08 103 ARG B O 1
ATOM 2174 N N . TRP B 1 104 ? -40.744 7.328 -25.732 1.00 54.65 104 TRP B N 1
ATOM 2175 C CA . TRP B 1 104 ? -40.586 8.413 -24.764 1.00 52.86 104 TRP B CA 1
ATOM 2176 C C . TRP B 1 104 ? -40.326 9.759 -25.457 1.00 53.16 104 TRP B C 1
ATOM 2177 O O . TRP B 1 104 ? -40.660 10.825 -24.932 1.00 52.92 104 TRP B O 1
ATOM 2188 N N . LEU B 1 105 ? -39.747 9.697 -26.649 1.00 49.45 105 LEU B N 1
ATOM 2189 C CA . LEU B 1 105 ? -39.426 10.891 -27.414 1.00 50.47 105 LEU B CA 1
ATOM 2190 C C . LEU B 1 105 ? -40.618 11.780 -27.763 1.00 51.11 105 LEU B C 1
ATOM 2191 O O . LEU B 1 105 ? -40.713 12.899 -27.251 1.00 51.66 105 LEU B O 1
ATOM 2196 N N . LYS B 1 106 ? -41.523 11.289 -28.618 1.00 61.99 106 LYS B N 1
ATOM 2197 C CA . LYS B 1 106 ? -42.699 12.061 -29.044 1.00 62.29 106 LYS B CA 1
ATOM 2198 C C . LYS B 1 106 ? -43.361 12.849 -27.922 1.00 62.41 106 LYS B C 1
ATOM 2199 O O . LYS B 1 106 ? -44.078 13.814 -28.183 1.00 63.31 106 LYS B O 1
ATOM 2205 N N . ASN B 1 107 ? -43.121 12.447 -26.678 1.00 41.92 107 ASN B N 1
ATOM 2206 C CA . ASN B 1 107 ? -43.717 13.139 -25.544 1.00 39.87 107 ASN B CA 1
ATOM 2207 C C . ASN B 1 107 ? -42.767 13.828 -24.572 1.00 40.57 107 ASN B C 1
ATOM 2208 O O . ASN B 1 107 ? -43.217 14.466 -23.614 1.00 40.60 107 ASN B O 1
ATOM 2213 N N . ALA B 1 108 ? -41.465 13.707 -24.801 1.00 42.40 108 ALA B N 1
ATOM 2214 C CA . ALA B 1 108 ? -40.495 14.343 -23.918 1.00 42.75 108 ALA B CA 1
ATOM 2215 C C . ALA B 1 108 ? -40.478 15.860 -24.085 1.00 42.86 108 ALA B C 1
ATOM 2216 O O . ALA B 1 108 ? -40.286 16.366 -25.193 1.00 43.48 108 ALA B O 1
ATOM 2218 N N . SER B 1 109 ? -40.665 16.585 -22.986 1.00 38.97 109 SER B N 1
ATOM 2219 C CA . SER B 1 109 ? -40.652 18.049 -23.024 1.00 38.90 109 SER B CA 1
ATOM 2220 C C . SER B 1 109 ? -39.409 18.549 -23.758 1.00 38.12 109 SER B C 1
ATOM 2221 O O . SER B 1 109 ? -38.350 17.944 -23.672 1.00 37.99 109 SER B O 1
ATOM 2224 N N . PRO B 1 110 ? -39.520 19.672 -24.475 1.00 57.50 110 PRO B N 1
ATOM 2225 C CA . PRO B 1 110 ? -38.328 20.162 -25.180 1.00 56.59 110 PRO B CA 1
ATOM 2226 C C . PRO B 1 110 ? -37.057 20.229 -24.295 1.00 55.98 110 PRO B C 1
ATOM 2227 O O . PRO B 1 110 ? -35.948 19.940 -24.761 1.00 56.03 110 PRO B O 1
ATOM 2231 N N . GLU B 1 111 ? -37.224 20.591 -23.024 1.00 50.17 111 GLU B N 1
ATOM 2232 C CA . GLU B 1 111 ? -36.108 20.675 -22.078 1.00 50.24 111 GLU B CA 1
ATOM 2233 C C . GLU B 1 111 ? -35.393 19.328 -21.921 1.00 50.26 111 GLU B C 1
ATOM 2234 O O . GLU B 1 111 ? -34.186 19.289 -21.659 1.00 51.15 111 GLU B O 1
ATOM 2240 N N . ASP B 1 112 ? -36.138 18.238 -22.092 1.00 43.26 112 ASP B N 1
ATOM 2241 C CA . ASP B 1 112 ? -35.578 16.890 -21.984 1.00 41.82 112 ASP B CA 1
ATOM 2242 C C . ASP B 1 112 ? -35.035 16.403 -23.311 1.00 42.02 112 ASP B C 1
ATOM 2243 O O . ASP B 1 112 ? -34.043 15.674 -23.361 1.00 42.69 112 ASP B O 1
ATOM 2248 N N . VAL B 1 113 ? -35.680 16.804 -24.394 1.00 37.34 113 VAL B N 1
ATOM 2249 C CA . VAL B 1 113 ? -35.231 16.371 -25.702 1.00 37.52 113 VAL B CA 1
ATOM 2250 C C . VAL B 1 113 ? -33.878 16.983 -26.004 1.00 39.34 113 VAL B C 1
ATOM 2251 O O . VAL B 1 113 ? -33.072 16.393 -26.726 1.00 39.20 113 VAL B O 1
ATOM 2255 N N . GLU B 1 114 ? -33.629 18.164 -25.435 1.00 53.26 114 GLU B N 1
ATOM 2256 C CA . GLU B 1 114 ? -32.370 18.864 -25.656 1.00 54.54 114 GLU B CA 1
ATOM 2257 C C . GLU B 1 114 ? -31.249 18.156 -24.921 1.00 54.20 114 GLU B C 1
ATOM 2258 O O . GLU B 1 114 ? -30.161 17.952 -25.470 1.00 54.68 114 GLU B O 1
ATOM 2264 N N . TYR B 1 115 ? -31.526 17.766 -23.685 1.00 49.73 115 TYR B N 1
ATOM 2265 C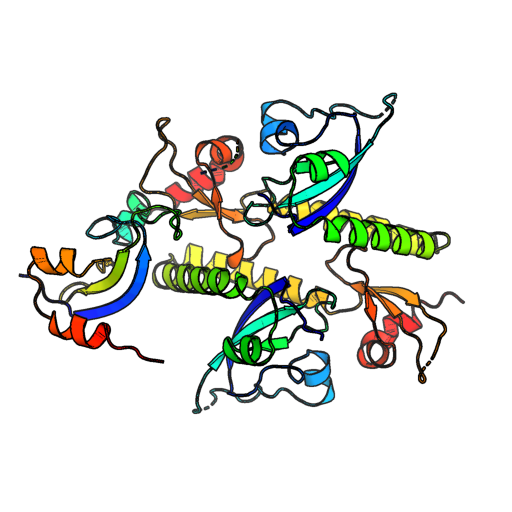 CA . TYR B 1 115 ? -30.540 17.061 -22.888 1.00 50.05 115 TYR B CA 1
ATOM 2266 C C . TYR B 1 115 ? -30.211 15.804 -23.682 1.00 48.33 115 TYR B C 1
ATOM 2267 O O . TYR B 1 115 ? -29.054 15.555 -24.021 1.00 48.59 115 TYR B O 1
ATOM 2276 N N . TYR B 1 116 ? -31.247 15.032 -24.005 1.00 21.55 116 TYR B N 1
ATOM 2277 C CA . TYR B 1 116 ? -31.059 13.796 -24.747 1.00 21.31 116 TYR B CA 1
ATOM 2278 C C . TYR B 1 116 ? -30.171 14.012 -25.960 1.00 22.10 116 TYR B C 1
ATOM 2279 O O . TYR B 1 116 ? -29.346 13.171 -26.309 1.00 22.37 116 TYR B O 1
ATOM 2288 N N . ASN B 1 117 ? -30.312 15.156 -26.597 1.00 24.31 117 ASN B N 1
ATOM 2289 C CA . ASN B 1 117 ? -29.532 15.382 -27.784 1.00 24.62 117 ASN B CA 1
ATOM 2290 C C . ASN B 1 117 ? -28.094 15.683 -27.483 1.00 23.76 117 ASN B C 1
ATOM 2291 O O . ASN B 1 117 ? -27.202 15.212 -28.192 1.00 23.70 117 ASN B O 1
ATOM 2296 N N . CYS B 1 118 ? -27.860 16.459 -26.428 1.00 43.18 118 CYS B N 1
ATOM 2297 C CA . CYS B 1 118 ? -26.494 16.839 -26.058 1.00 45.10 118 CYS B CA 1
ATOM 2298 C C . CYS B 1 118 ? -25.715 15.619 -25.615 1.00 44.71 118 CYS B C 1
ATOM 2299 O O . CYS B 1 118 ? -24.582 15.410 -26.032 1.00 45.56 118 CYS B O 1
ATOM 2302 N N . GLN B 1 119 ? -26.344 14.812 -24.770 1.00 34.92 119 GLN B N 1
ATOM 2303 C CA . GLN B 1 119 ? -25.724 13.611 -24.252 1.00 34.00 119 GLN B CA 1
ATOM 2304 C C . GLN B 1 119 ? -25.373 12.603 -25.328 1.00 34.29 119 GLN B C 1
ATOM 2305 O O . GLN B 1 119 ? -24.261 12.058 -25.342 1.00 35.57 119 GLN B O 1
ATOM 2311 N N . GLN B 1 120 ? -26.322 12.341 -26.224 1.00 28.89 120 GLN B N 1
ATOM 2312 C CA . GLN B 1 120 ? -26.090 11.393 -27.300 1.00 28.39 120 GLN B CA 1
ATOM 2313 C C . GLN B 1 120 ? -25.025 11.958 -28.232 1.00 29.80 120 GLN B C 1
ATOM 2314 O O . GLN B 1 120 ? -24.225 11.207 -28.807 1.00 31.54 120 GLN B O 1
ATOM 2320 N N . GLU B 1 121 ? -25.001 13.280 -28.371 1.00 41.18 121 GLU B N 1
ATOM 2321 C CA . GLU B 1 121 ? -24.003 13.903 -29.222 1.00 41.80 121 GLU B CA 1
ATOM 2322 C C . GLU B 1 121 ? -22.640 13.523 -28.670 1.00 41.43 121 GLU B C 1
ATOM 2323 O O . GLU B 1 121 ? -21.823 12.937 -29.387 1.00 40.89 121 GLU B O 1
ATOM 2329 N N . LEU B 1 122 ? -22.418 13.832 -27.388 1.00 38.06 122 LEU B N 1
ATOM 2330 C CA . LEU B 1 122 ? -21.172 13.512 -26.684 1.00 37.38 122 LEU B CA 1
ATOM 2331 C C . LEU B 1 122 ? -20.879 12.029 -26.802 1.00 37.46 122 LEU B C 1
ATOM 2332 O O . LEU B 1 122 ? -19.903 11.613 -27.431 1.00 36.92 122 LEU B O 1
ATOM 2337 N N . THR B 1 123 ? -21.733 11.237 -26.170 1.00 36.58 123 THR B N 1
ATOM 2338 C CA . THR B 1 123 ? -21.598 9.795 -26.201 1.00 37.82 123 THR B CA 1
ATOM 2339 C C . THR B 1 123 ? -21.066 9.323 -27.552 1.00 38.27 123 THR B C 1
ATOM 2340 O O . THR B 1 123 ? -20.133 8.522 -27.630 1.00 37.75 123 THR B O 1
ATOM 2344 N N . ASP B 1 124 ? -21.644 9.841 -28.626 1.00 32.92 124 ASP B N 1
ATOM 2345 C CA . ASP B 1 124 ? -21.234 9.405 -29.939 1.00 34.03 124 ASP B CA 1
ATOM 2346 C C . ASP B 1 124 ? -19.817 9.747 -30.311 1.00 33.66 124 ASP B C 1
ATOM 2347 O O . ASP B 1 124 ? -19.153 8.972 -30.999 1.00 34.40 124 ASP B O 1
ATOM 2352 N N . ASP B 1 125 ? -19.340 10.893 -29.857 1.00 44.70 125 ASP B N 1
ATOM 2353 C CA . ASP B 1 125 ? -17.972 11.286 -30.160 1.00 44.79 125 ASP B CA 1
ATOM 2354 C C . ASP B 1 125 ? -17.020 10.363 -29.415 1.00 43.82 125 ASP B C 1
ATOM 2355 O O . ASP B 1 125 ? -15.963 9.997 -29.928 1.00 43.60 125 ASP B O 1
ATOM 2360 N N . LEU B 1 126 ? -17.416 9.992 -28.204 1.00 35.48 126 LEU B N 1
ATOM 2361 C CA . LEU B 1 126 ? -16.658 9.074 -27.367 1.00 34.81 126 LEU B CA 1
ATOM 2362 C C . LEU B 1 126 ? -16.471 7.809 -28.202 1.00 34.74 126 LEU B C 1
ATOM 2363 O O . LEU B 1 126 ? -15.355 7.413 -28.537 1.00 34.92 126 LEU B O 1
ATOM 2368 N N . HIS B 1 127 ? -17.591 7.195 -28.552 1.00 35.96 127 HIS B N 1
ATOM 2369 C CA . HIS B 1 127 ? -17.594 5.982 -29.341 1.00 34.61 127 HIS B CA 1
ATOM 2370 C C . HIS B 1 127 ? -16.775 6.064 -30.633 1.00 35.07 127 HIS B C 1
ATOM 2371 O O . HIS B 1 127 ? -16.469 5.040 -31.255 1.00 36.47 127 HIS B O 1
ATOM 2378 N N . LYS B 1 128 ? -16.420 7.274 -31.043 1.00 51.89 128 LYS B N 1
ATOM 2379 C CA . LYS B 1 128 ? -15.637 7.419 -32.254 1.00 51.46 128 LYS B CA 1
ATOM 2380 C C . LYS B 1 128 ? -14.135 7.440 -31.994 1.00 51.00 128 LYS B C 1
ATOM 2381 O O . LYS B 1 128 ? -13.346 7.048 -32.859 1.00 50.63 128 LYS B O 1
ATOM 2387 N N . GLN B 1 129 ? -13.743 7.874 -30.800 1.00 30.36 129 GLN B N 1
ATOM 2388 C CA . GLN B 1 129 ? -12.327 7.908 -30.422 1.00 29.44 129 GLN B CA 1
ATOM 2389 C C . GLN B 1 129 ? -11.799 6.462 -30.442 1.00 29.29 129 GLN B C 1
ATOM 2390 O O . GLN B 1 129 ? -10.752 6.166 -31.035 1.00 29.57 129 GLN B O 1
ATOM 2396 N N . TYR B 1 130 ? -12.551 5.585 -29.769 1.00 33.82 130 TYR B N 1
ATOM 2397 C CA . TYR B 1 130 ? -12.237 4.164 -29.651 1.00 30.11 130 TYR B CA 1
ATOM 2398 C C . TYR B 1 130 ? -11.592 3.628 -30.907 1.00 29.30 130 TYR B C 1
ATOM 2399 O O . TYR B 1 130 ? -10.810 2.675 -30.850 1.00 29.51 130 TYR B O 1
ATOM 2408 N N . GLN B 1 131 ? -11.940 4.222 -32.046 1.00 23.88 131 GLN B N 1
ATOM 2409 C CA . GLN B 1 131 ? -11.415 3.774 -33.333 1.00 25.13 131 GLN B CA 1
ATOM 2410 C C . GLN B 1 131 ? -10.143 4.428 -33.785 1.00 26.45 131 GLN B C 1
ATOM 2411 O O . GLN B 1 131 ? -9.647 4.108 -34.855 1.00 27.96 131 GLN B O 1
ATOM 2417 N N . ILE B 1 132 ? -9.612 5.354 -33.002 1.00 49.62 132 ILE B N 1
ATOM 2418 C CA . ILE B 1 132 ? -8.385 5.990 -33.434 1.00 52.78 132 ILE B CA 1
ATOM 2419 C C . ILE B 1 132 ? -7.222 5.706 -32.486 1.00 54.15 132 ILE B C 1
ATOM 2420 O O . ILE B 1 132 ? -7.308 5.910 -31.274 1.00 53.70 132 ILE B O 1
ATOM 2425 N N . VAL B 1 133 ? -6.143 5.188 -33.062 1.00 40.82 133 VAL B N 1
ATOM 2426 C CA . VAL B 1 133 ? -4.942 4.861 -32.319 1.00 42.44 133 VAL B CA 1
ATOM 2427 C C . VAL B 1 133 ? -4.487 6.063 -31.517 1.00 44.43 133 VAL B C 1
ATOM 2428 O O . VAL B 1 133 ? -4.356 7.158 -32.059 1.00 45.63 133 VAL B O 1
ATOM 2432 N N . GLY B 1 134 ? -4.248 5.854 -30.229 1.00 58.30 134 GLY B N 1
ATOM 2433 C CA . GLY B 1 134 ? -3.785 6.934 -29.377 1.00 59.49 134 GLY B CA 1
ATOM 2434 C C . GLY B 1 134 ? -2.274 6.876 -29.247 1.00 60.07 134 GLY B C 1
ATOM 2435 O O . GLY B 1 134 ? -1.603 7.908 -29.202 1.00 61.41 134 GLY B O 1
ATOM 2436 N N . ARG B 1 135 ? -1.741 5.656 -29.202 1.00 35.18 135 ARG B N 1
ATOM 2437 C CA . ARG B 1 135 ? -0.308 5.437 -29.070 1.00 34.89 135 ARG B CA 1
ATOM 2438 C C . ARG B 1 135 ? -0.035 3.957 -29.302 1.00 35.52 135 ARG B C 1
ATOM 2439 O O . ARG B 1 135 ? -0.664 3.120 -28.664 1.00 35.05 135 ARG B O 1
ATOM 2447 N N . ILE B 1 136 ? 0.856 3.617 -30.231 1.00 56.67 136 ILE B N 1
ATOM 2448 C CA . ILE B 1 136 ? 1.162 2.205 -30.422 1.00 59.32 136 ILE B CA 1
ATOM 2449 C C . ILE B 1 136 ? 2.226 1.983 -29.362 1.00 59.50 136 ILE B C 1
ATOM 2450 O O . ILE B 1 136 ? 3.202 2.736 -29.279 1.00 59.60 136 ILE B O 1
ATOM 2455 N N . ILE B 1 137 ? 2.025 0.971 -28.530 1.00 63.97 137 ILE B N 1
ATOM 2456 C CA . ILE B 1 137 ? 2.944 0.722 -27.437 1.00 64.67 137 ILE B CA 1
ATOM 2457 C C . ILE B 1 137 ? 3.900 -0.432 -27.635 1.00 66.07 137 ILE B C 1
ATOM 2458 O O . ILE B 1 137 ? 4.928 -0.510 -26.962 1.00 66.49 137 ILE B O 1
ATOM 2463 N N . ALA B 1 138 ? 3.563 -1.342 -28.536 1.00 58.71 138 ALA B N 1
ATOM 2464 C CA . ALA B 1 138 ? 4.440 -2.477 -28.800 1.00 61.05 138 ALA B CA 1
ATOM 2465 C C . ALA B 1 138 ? 4.343 -2.845 -30.269 1.00 62.62 138 ALA B C 1
ATOM 2466 O O . ALA B 1 138 ? 3.517 -2.299 -30.996 1.00 63.49 138 ALA B O 1
ATOM 2468 N N . HIS B 1 139 ? 5.194 -3.762 -30.710 1.00 66.89 139 HIS B N 1
ATOM 2469 C CA . HIS B 1 139 ? 5.169 -4.170 -32.100 1.00 68.39 139 HIS B CA 1
ATOM 2470 C C . HIS B 1 139 ? 5.732 -5.579 -32.254 1.00 69.07 139 HIS B C 1
ATOM 2471 O O . HIS B 1 139 ? 6.607 -5.997 -31.501 1.00 69.04 139 HIS B O 1
ATOM 2478 N N . SER B 1 140 ? 5.217 -6.306 -33.235 1.00 64.15 140 SER B N 1
ATOM 2479 C CA . SER B 1 140 ? 5.644 -7.668 -33.497 1.00 64.29 140 SER B CA 1
ATOM 2480 C C . SER B 1 140 ? 6.811 -7.662 -34.470 1.00 64.77 140 SER B C 1
ATOM 2481 O O . SER B 1 140 ? 6.970 -6.749 -35.235 1.00 64.03 140 SER B O 1
ATOM 2484 N N . ASN B 1 141 ? 7.654 -8.665 -34.456 1.00 70.41 141 ASN B N 1
ATOM 2485 C CA . ASN B 1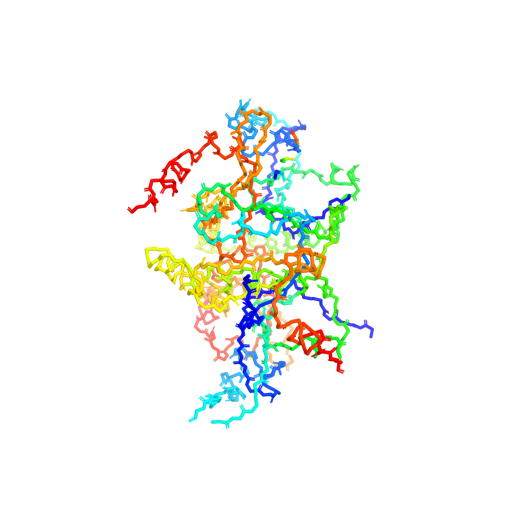 141 ? 8.712 -8.619 -35.431 1.00 71.83 141 ASN B CA 1
ATOM 2486 C C . ASN B 1 141 ? 8.672 -9.814 -36.362 1.00 72.42 141 ASN B C 1
ATOM 2487 O O . ASN B 1 141 ? 9.700 -10.397 -36.738 1.00 73.23 141 ASN B O 1
ATOM 2492 N N . GLN B 1 142 ? 7.430 -10.159 -36.740 1.00 74.81 142 GLN B N 1
ATOM 2493 C CA . GLN B 1 142 ? 7.142 -11.228 -37.707 1.00 74.75 142 GLN B CA 1
ATOM 2494 C C . GLN B 1 142 ? 6.395 -10.433 -38.781 1.00 75.77 142 GLN B C 1
ATOM 2495 O O . GLN B 1 142 ? 5.170 -10.275 -38.705 1.00 75.55 142 GLN B O 1
ATOM 2497 N N . LYS B 1 143 ? 7.139 -9.947 -39.777 1.00 76.31 143 LYS B N 1
ATOM 2498 C CA . LYS B 1 143 ? 6.561 -9.190 -40.879 1.00 76.03 143 LYS B CA 1
ATOM 2499 C C . LYS B 1 143 ? 5.995 -10.143 -41.942 1.00 76.92 143 LYS B C 1
ATOM 2500 O O . LYS B 1 143 ? 6.216 -9.962 -43.139 1.00 76.95 143 LYS B O 1
ATOM 2506 N N . ALA B 1 146 ? 3.045 -10.226 -43.241 1.00 76.46 146 ALA B N 1
ATOM 2507 C CA . ALA B 1 146 ? 3.638 -10.907 -44.405 1.00 75.25 146 ALA B CA 1
ATOM 2508 C C . ALA B 1 146 ? 4.364 -9.834 -45.243 1.00 74.33 146 ALA B C 1
ATOM 2509 O O . ALA B 1 146 ? 4.677 -10.045 -46.421 1.00 73.91 146 ALA B O 1
ATOM 2511 N N . GLY B 1 147 ? 4.617 -8.694 -44.610 1.00 81.21 147 GLY B N 1
ATOM 2512 C CA . GLY B 1 147 ? 5.323 -7.595 -45.247 1.00 78.74 147 GLY B CA 1
ATOM 2513 C C . GLY B 1 147 ? 5.387 -6.398 -44.307 1.00 76.95 147 GLY B C 1
ATOM 2514 O O . GLY B 1 147 ? 6.183 -5.465 -44.490 1.00 76.33 147 GLY B O 1
ATOM 2515 N N . TYR B 1 148 ? 4.542 -6.447 -43.275 1.00 58.64 148 TYR B N 1
ATOM 2516 C CA . TYR B 1 148 ? 4.426 -5.407 -42.246 1.00 55.32 148 TYR B CA 1
ATOM 2517 C C . TYR B 1 148 ? 4.418 -6.007 -40.850 1.00 53.18 148 TYR B C 1
ATOM 2518 O O . TYR B 1 148 ? 4.132 -7.186 -40.661 1.00 53.13 148 TYR B O 1
ATOM 2527 N N . PRO B 1 149 ? 4.710 -5.173 -39.846 1.00 54.39 149 PRO B N 1
ATOM 2528 C CA . PRO B 1 149 ? 4.722 -5.615 -38.453 1.00 53.09 149 PRO B CA 1
ATOM 2529 C C . PRO B 1 149 ? 3.326 -5.364 -37.917 1.00 51.85 149 PRO B C 1
ATOM 2530 O O . PRO B 1 149 ? 2.633 -4.487 -38.419 1.00 51.35 149 PRO B O 1
ATOM 2534 N N . ASP B 1 150 ? 2.903 -6.134 -36.921 1.00 45.83 150 ASP B N 1
ATOM 2535 C CA . ASP B 1 150 ? 1.596 -5.917 -36.315 1.00 43.37 150 ASP B CA 1
ATOM 2536 C C . ASP B 1 150 ? 1.884 -4.937 -35.189 1.00 41.84 150 ASP B C 1
ATOM 2537 O O . ASP B 1 150 ? 2.992 -4.919 -34.659 1.00 42.36 150 ASP B O 1
ATOM 2542 N N . TYR B 1 151 ? 0.918 -4.106 -34.828 1.00 53.54 151 TYR B N 1
ATOM 2543 C CA . TYR B 1 151 ? 1.150 -3.142 -33.761 1.00 52.17 151 TYR B CA 1
ATOM 2544 C C . TYR B 1 151 ? 0.167 -3.275 -32.605 1.00 50.05 151 TYR B C 1
ATOM 2545 O O . TYR B 1 151 ? -1.014 -3.554 -32.810 1.00 49.68 151 TYR B O 1
ATOM 2554 N N . TYR B 1 152 ? 0.671 -3.093 -31.384 1.00 42.45 152 TYR B N 1
ATOM 2555 C CA . TYR B 1 152 ? -0.152 -3.160 -30.172 1.00 40.32 152 TYR B CA 1
ATOM 2556 C C . TYR B 1 152 ? -0.610 -1.710 -29.996 1.00 39.89 152 TYR B C 1
ATOM 2557 O O . TYR B 1 152 ? 0.212 -0.789 -29.941 1.00 38.22 152 TYR B O 1
ATOM 2566 N N . CYS B 1 153 ? -1.918 -1.502 -29.920 1.00 51.75 153 CYS B N 1
ATOM 2567 C CA . CYS B 1 153 ? -2.441 -0.146 -29.837 1.00 50.02 153 CYS B CA 1
ATOM 2568 C C . CYS B 1 153 ? -3.250 0.247 -28.619 1.00 49.30 153 CYS B C 1
ATOM 2569 O O 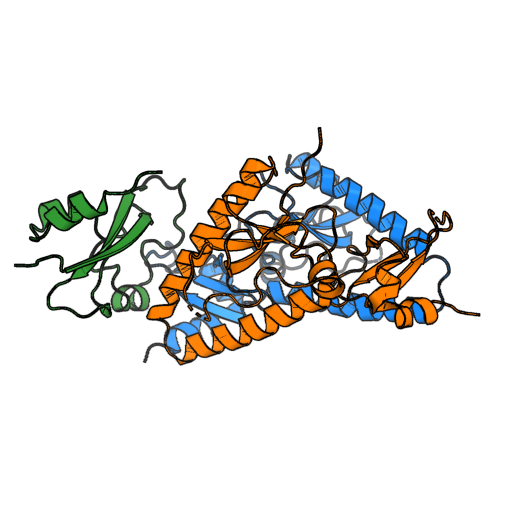. CYS B 1 153 ? -4.099 -0.502 -28.122 1.00 48.69 153 CYS B O 1
ATOM 2572 N N . LYS B 1 154 ? -2.968 1.457 -28.156 1.00 44.32 154 LYS B N 1
ATOM 2573 C CA . LYS B 1 154 ? -3.664 2.037 -27.034 1.00 44.25 154 LYS B CA 1
ATOM 2574 C C . LYS B 1 154 ? -4.686 2.902 -27.765 1.00 44.94 154 LYS B C 1
ATOM 2575 O O . LYS B 1 154 ? -4.319 3.767 -28.562 1.00 45.15 154 LYS B O 1
ATOM 2581 N N . TRP B 1 155 ? -5.962 2.639 -27.532 1.00 40.16 155 TRP B N 1
ATOM 2582 C CA . TRP B 1 155 ? -7.010 3.400 -28.195 1.00 39.97 155 TRP B CA 1
ATOM 2583 C C . TRP B 1 155 ? -7.419 4.571 -27.339 1.00 40.06 155 TRP B C 1
ATOM 2584 O O . TRP B 1 155 ? -7.433 4.477 -26.108 1.00 40.95 155 TRP B O 1
ATOM 2595 N N . GLN B 1 156 ? -7.749 5.681 -27.990 1.00 34.81 156 GLN B N 1
ATOM 2596 C CA . GLN B 1 156 ? -8.153 6.853 -27.246 1.00 33.96 156 GLN B CA 1
ATOM 2597 C C . GLN B 1 156 ? -9.433 6.537 -26.520 1.00 32.81 156 GLN B C 1
ATOM 2598 O O . GLN B 1 156 ? -10.221 5.695 -26.950 1.00 34.77 156 GLN B O 1
ATOM 2604 N N . GLY B 1 157 ? -9.616 7.189 -25.389 1.00 19.52 157 GLY B N 1
ATOM 2605 C CA . GLY B 1 157 ? -10.824 6.979 -24.623 1.00 16.75 157 GLY B CA 1
ATOM 2606 C C . GLY B 1 157 ? -10.971 5.640 -23.943 1.00 15.97 157 GLY B C 1
ATOM 2607 O O . GLY B 1 157 ? -11.961 5.440 -23.249 1.00 16.64 157 GLY B O 1
ATOM 2608 N N . LEU B 1 158 ? -10.016 4.730 -24.117 1.00 24.25 158 LEU B N 1
ATOM 2609 C CA . LEU B 1 158 ? -10.129 3.423 -23.466 1.00 24.79 158 LEU B CA 1
ATOM 2610 C C . LEU B 1 158 ? -8.870 2.987 -22.717 1.00 26.09 158 LEU B C 1
ATOM 2611 O O . LEU B 1 158 ? -7.766 3.440 -23.015 1.00 25.99 158 LEU B O 1
ATOM 2616 N N . PRO B 1 159 ? -9.036 2.085 -21.737 1.00 47.88 159 PRO B N 1
ATOM 2617 C CA . PRO B 1 159 ? -8.028 1.480 -20.856 1.00 48.26 159 PRO B CA 1
ATOM 2618 C C . PRO B 1 159 ? -6.926 0.757 -21.623 1.00 49.00 159 PRO B C 1
ATOM 2619 O O . PRO B 1 159 ? -7.062 0.512 -22.818 1.00 49.73 159 PRO B O 1
ATOM 2623 N N . TYR B 1 160 ? -5.831 0.412 -20.954 1.00 39.83 160 TYR B N 1
ATOM 2624 C CA . TYR B 1 160 ? -4.792 -0.322 -21.659 1.00 39.30 160 TYR B CA 1
ATOM 2625 C C . TYR B 1 160 ? -5.289 -1.745 -21.739 1.00 39.19 160 TYR B C 1
ATOM 2626 O O . TYR B 1 160 ? -4.803 -2.548 -22.529 1.00 38.38 160 TYR B O 1
ATOM 2635 N N . SER B 1 161 ? -6.276 -2.047 -20.900 1.00 35.10 161 SER B N 1
ATOM 2636 C CA . SER B 1 161 ? -6.873 -3.368 -20.868 1.00 36.44 161 SER B CA 1
ATOM 2637 C C . SER B 1 161 ? -7.562 -3.642 -22.204 1.00 36.62 161 SER B C 1
ATOM 2638 O O . SER B 1 161 ? -8.004 -4.753 -22.478 1.00 37.15 161 SER B O 1
ATOM 2641 N N . GLU B 1 162 ? -7.642 -2.615 -23.039 1.00 34.10 162 GLU B N 1
ATOM 2642 C CA . GLU B 1 162 ? -8.282 -2.745 -24.336 1.00 33.29 162 GLU B CA 1
ATOM 2643 C C . GLU B 1 162 ? -7.306 -2.557 -25.474 1.00 33.58 162 GLU B C 1
ATOM 2644 O O . GLU B 1 162 ? -7.718 -2.285 -26.592 1.00 34.42 162 GLU B O 1
ATOM 2650 N N . CYS B 1 163 ? -6.015 -2.670 -25.192 1.00 22.83 163 CYS B N 1
ATOM 2651 C CA . CYS B 1 163 ? -5.025 -2.551 -26.250 1.00 24.29 163 CYS B CA 1
ATOM 2652 C C . CYS B 1 163 ? -5.275 -3.784 -27.066 1.00 25.50 163 CYS B C 1
ATOM 2653 O O . CYS B 1 163 ? -5.731 -4.787 -26.540 1.00 26.82 163 CYS B O 1
ATOM 2656 N N . SER B 1 164 ? -4.980 -3.731 -28.350 1.00 36.67 164 SER B N 1
ATOM 2657 C CA . SER B 1 164 ? -5.228 -4.896 -29.182 1.00 36.33 164 SER B CA 1
ATOM 2658 C C . SER B 1 164 ? -4.227 -4.908 -30.298 1.00 37.94 164 SER B C 1
ATOM 2659 O O . SER B 1 164 ? -3.852 -3.854 -30.830 1.00 39.10 164 SER B O 1
ATOM 2662 N N . TRP B 1 165 ? -3.774 -6.097 -30.677 1.00 38.51 165 TRP B N 1
ATOM 2663 C CA . TRP B 1 165 ? -2.842 -6.177 -31.774 1.00 38.52 165 TRP B CA 1
ATOM 2664 C C . TRP B 1 165 ? -3.628 -5.893 -33.025 1.00 37.96 165 TRP B C 1
ATOM 2665 O O . TRP B 1 165 ? -4.734 -6.401 -33.217 1.00 35.90 165 TRP B O 1
ATOM 2676 N N . GLU B 1 166 ? -3.062 -5.053 -33.856 1.00 42.16 166 GLU B N 1
ATOM 2677 C CA . GLU B 1 166 ? -3.734 -4.712 -35.076 1.00 43.91 166 GLU B CA 1
ATOM 2678 C C . GLU B 1 166 ? -2.744 -4.898 -36.181 1.00 45.10 166 GLU B C 1
ATOM 2679 O O . GLU B 1 166 ? -1.538 -4.778 -35.972 1.00 46.00 166 GLU B O 1
ATOM 2685 N N . ASP B 1 167 ? -3.267 -5.239 -37.349 1.00 50.80 167 ASP B N 1
ATOM 2686 C CA . ASP B 1 167 ? -2.463 -5.451 -38.531 1.00 51.95 167 ASP B CA 1
ATOM 2687 C C . ASP B 1 167 ? -1.678 -4.207 -38.810 1.00 51.80 167 ASP B C 1
ATOM 2688 O O . ASP B 1 167 ? -2.184 -3.098 -38.679 1.00 51.04 167 ASP B O 1
ATOM 2693 N N . GLY B 1 168 ? -0.421 -4.387 -39.170 1.00 46.27 168 GLY B N 1
ATOM 2694 C CA . GLY B 1 168 ? 0.365 -3.230 -39.552 1.00 48.17 168 GLY B CA 1
ATOM 2695 C C . GLY B 1 168 ? -0.263 -2.888 -40.877 1.00 48.25 168 GLY B C 1
ATOM 2696 O O . GLY B 1 168 ? -1.482 -3.046 -40.979 1.00 48.59 168 GLY B O 1
ATOM 2697 N N . ALA B 1 169 ? 0.498 -2.450 -41.875 1.00 49.52 169 ALA B N 1
ATOM 2698 C CA . ALA B 1 169 ? -0.110 -2.163 -43.149 1.00 51.74 169 ALA B CA 1
ATOM 2699 C C . ALA B 1 169 ? -1.294 -1.242 -43.051 1.00 53.29 169 ALA B C 1
ATOM 2700 O O . ALA B 1 169 ? -1.328 -0.184 -43.701 1.00 52.73 169 ALA B O 1
ATOM 2702 N N . LEU B 1 170 ? -2.351 -1.662 -42.348 1.00 63.88 170 LEU B N 1
ATOM 2703 C CA . LEU B 1 170 ? -3.513 -0.762 -42.216 1.00 64.01 170 LEU B CA 1
ATOM 2704 C C . LEU B 1 170 ? -2.881 0.290 -41.362 1.00 63.99 170 LEU B C 1
ATOM 2705 O O . LEU B 1 170 ? -2.150 1.111 -41.870 1.00 64.20 170 LEU B O 1
ATOM 2710 N N . ILE B 1 171 ? -3.156 0.245 -40.051 1.00 39.78 171 ILE B N 1
ATOM 2711 C CA . ILE B 1 171 ? -2.607 1.212 -39.061 1.00 39.78 171 ILE B CA 1
ATOM 2712 C C . ILE B 1 171 ? -1.846 2.346 -39.753 1.00 39.78 171 ILE B C 1
ATOM 2713 O O . ILE B 1 171 ? -2.194 3.520 -39.612 1.00 64.40 171 ILE B O 1
ATOM 2718 N N . SER B 1 172 ? -0.855 1.956 -40.547 1.00 53.53 172 SER B N 1
ATOM 2719 C CA . SER B 1 172 ? -0.011 2.849 -41.338 1.00 54.01 172 SER B CA 1
ATOM 2720 C C . SER B 1 172 ? -0.855 3.746 -42.271 1.00 53.49 172 SER B C 1
ATOM 2721 O O . SER B 1 172 ? -0.631 4.961 -42.373 1.00 52.83 172 SER B O 1
ATOM 2724 N N . LYS B 1 173 ? -1.850 3.141 -42.909 1.00 57.45 173 LYS B N 1
ATOM 2725 C CA . LYS B 1 173 ? -2.748 3.841 -43.799 1.00 57.99 173 LYS B CA 1
ATOM 2726 C C . LYS B 1 173 ? -3.417 5.067 -43.190 1.00 58.06 173 LYS B C 1
ATOM 2727 O O . LYS B 1 173 ? -3.831 5.959 -43.925 1.00 57.91 173 LYS B O 1
ATOM 2733 N N . LYS B 1 174 ? -3.522 5.128 -41.865 1.00 49.80 174 LYS B N 1
ATOM 2734 C CA . LYS B 1 174 ? -4.172 6.272 -41.217 1.00 48.90 174 LYS B CA 1
ATOM 2735 C C . LYS B 1 174 ? -3.439 6.759 -39.961 1.00 49.08 174 LYS B C 1
ATOM 2736 O O . LYS B 1 174 ? -3.638 7.889 -39.503 1.00 48.61 174 LYS B O 1
ATOM 2742 N N . PHE B 1 175 ? -2.575 5.907 -39.423 1.00 56.79 175 PHE B N 1
ATOM 2743 C CA . PHE B 1 175 ? -1.863 6.234 -38.204 1.00 56.77 175 PHE B CA 1
ATOM 2744 C C . PHE B 1 175 ? -0.346 6.166 -38.270 1.00 56.68 175 PHE B C 1
ATOM 2745 O O . PHE B 1 175 ? 0.293 5.791 -37.287 1.00 56.13 175 PHE B O 1
ATOM 2753 N N . GLN B 1 176 ? 0.241 6.538 -39.400 1.00 49.10 176 GLN B N 1
ATOM 2754 C CA . GLN B 1 176 ? 1.696 6.486 -39.517 1.00 49.50 176 GLN B CA 1
ATOM 2755 C C . GLN B 1 176 ? 2.347 7.392 -38.495 1.00 48.59 176 GLN B C 1
ATOM 2756 O O . GLN B 1 176 ? 3.349 7.036 -37.892 1.00 48.00 176 GLN B O 1
ATOM 2762 N N . ALA B 1 177 ? 1.776 8.572 -38.307 1.00 47.60 177 ALA B N 1
ATOM 2763 C CA . ALA B 1 177 ? 2.315 9.523 -37.346 1.00 48.10 177 ALA B CA 1
ATOM 2764 C C . ALA B 1 177 ? 2.559 8.866 -35.989 1.00 49.00 177 ALA B C 1
ATOM 2765 O O . ALA B 1 177 ? 3.567 9.141 -35.337 1.00 48.05 177 ALA B O 1
ATOM 2767 N N . CYS B 1 178 ? 1.635 8.004 -35.570 1.00 64.14 178 CYS B N 1
ATOM 2768 C CA . CYS B 1 178 ? 1.757 7.310 -34.290 1.00 64.35 178 CYS B CA 1
ATOM 2769 C C . CYS B 1 178 ? 2.889 6.296 -34.279 1.00 63.76 178 CYS B C 1
ATOM 2770 O O . CYS B 1 178 ? 3.546 6.122 -33.252 1.00 62.48 178 CYS B O 1
ATOM 2773 N N . ILE B 1 179 ? 3.108 5.626 -35.411 1.00 43.45 179 ILE B N 1
ATOM 2774 C CA . ILE B 1 179 ? 4.170 4.638 -35.507 1.00 43.75 179 ILE B CA 1
ATOM 2775 C C . ILE B 1 179 ? 5.494 5.315 -35.834 1.00 43.82 179 ILE B C 1
ATOM 2776 O O . ILE B 1 179 ? 6.547 4.863 -35.379 1.00 44.15 179 ILE B O 1
ATOM 2781 N N . ASP B 1 180 ? 5.452 6.389 -36.618 1.00 56.37 180 ASP B N 1
ATOM 2782 C CA . ASP B 1 180 ? 6.667 7.134 -36.930 1.00 56.18 180 ASP B CA 1
ATOM 2783 C C . ASP B 1 180 ? 7.111 7.677 -35.598 1.00 56.55 180 ASP B C 1
ATOM 2784 O O . ASP B 1 180 ? 8.312 7.769 -35.314 1.00 56.50 180 ASP B O 1
ATOM 2789 N N . GLU B 1 181 ? 6.131 8.068 -34.786 1.00 52.30 181 GLU B N 1
ATOM 2790 C CA . GLU B 1 181 ? 6.410 8.556 -33.437 1.00 53.88 181 GLU B CA 1
ATOM 2791 C C . GLU B 1 181 ? 6.892 7.287 -32.797 1.00 55.16 181 GLU B C 1
ATOM 2792 O O . GLU B 1 181 ? 8.025 6.882 -33.027 1.00 55.82 181 GLU B O 1
ATOM 2798 N N . TYR B 1 182 ? 6.069 6.616 -32.016 1.00 68.34 182 TYR B N 1
ATOM 2799 C CA . TYR B 1 182 ? 6.579 5.410 -31.409 1.00 68.53 182 TYR B CA 1
ATOM 2800 C C . TYR B 1 182 ? 8.054 5.756 -31.405 1.00 69.39 182 TYR B C 1
ATOM 2801 O O . TYR B 1 182 ? 8.401 6.877 -31.066 1.00 69.63 182 TYR B O 1
ATOM 2810 N N . PHE B 1 183 ? 8.950 4.842 -31.778 1.00 66.30 183 PHE B N 1
ATOM 2811 C CA . PHE B 1 183 ? 10.113 5.210 -32.604 1.00 68.39 183 PHE B CA 1
ATOM 2812 C C . PHE B 1 183 ? 11.372 5.797 -31.949 1.00 69.80 183 PHE B C 1
ATOM 2813 O O . PHE B 1 183 ? 12.131 6.476 -32.631 1.00 69.35 183 PHE B O 1
ATOM 2821 N N . SER B 1 184 ? 11.613 5.570 -30.665 1.00 67.04 184 SER B N 1
ATOM 2822 C CA . SER B 1 184 ? 12.664 6.309 -29.963 1.00 66.47 184 SER B CA 1
ATOM 2823 C C . SER B 1 184 ? 14.118 5.922 -30.301 1.00 67.43 184 SER B C 1
ATOM 2824 O O . SER B 1 184 ? 14.556 4.827 -29.963 1.00 65.43 184 SER B O 1
ATOM 2827 N N . ARG B 1 185 ? 14.869 6.820 -30.945 1.00 53.58 185 ARG B N 1
ATOM 2828 C CA . ARG B 1 185 ? 15.958 6.402 -31.809 1.00 53.58 185 ARG B CA 1
ATOM 2829 C C . ARG B 1 185 ? 15.765 6.916 -33.225 1.00 53.58 185 ARG B C 1
ATOM 2830 O O . ARG B 1 185 ? 15.881 6.161 -34.186 1.00 67.69 185 ARG B O 1
ATOM 2832 N N . PHE C 2 13 ? -70.815 5.595 -26.320 1.00 40.23 13 PHE C N 1
ATOM 2833 C CA . PHE C 2 13 ? -69.465 6.021 -26.810 1.00 40.23 13 PHE C CA 1
ATOM 2834 C C . PHE C 2 13 ? -68.205 5.150 -27.126 1.00 40.23 13 PHE C C 1
ATOM 2835 O O . PHE C 2 13 ? -68.183 3.922 -27.031 1.00 65.49 13 PHE C O 1
ATOM 2837 N N . GLU C 2 14 ? -67.155 5.921 -27.487 1.00 42.47 14 GLU C N 1
ATOM 2838 C CA . GLU C 2 14 ? -65.739 5.583 -27.771 1.00 41.43 14 GLU C CA 1
ATOM 2839 C C . GLU C 2 14 ? -65.032 4.784 -28.883 1.00 42.01 14 GLU C C 1
ATOM 2840 O O . GLU C 2 14 ? -64.425 3.784 -28.571 1.00 44.15 14 GLU C O 1
ATOM 2846 N N . THR C 2 15 ? -64.984 5.234 -30.137 1.00 36.38 15 THR C N 1
ATOM 2847 C CA . THR C 2 15 ? -64.275 4.444 -31.182 1.00 37.18 15 THR C CA 1
ATOM 2848 C C . THR C 2 15 ? -62.730 4.564 -31.228 1.00 37.12 15 THR C C 1
ATOM 2849 O O . THR C 2 15 ? -62.159 5.513 -30.710 1.00 34.93 15 THR C O 1
ATOM 2853 N N . ILE C 2 16 ? -62.085 3.580 -31.865 1.00 40.87 16 ILE C N 1
ATOM 2854 C CA . ILE C 2 16 ? -60.632 3.514 -32.058 1.00 41.93 16 ILE C CA 1
ATOM 2855 C C . ILE C 2 16 ? -60.308 4.175 -33.385 1.00 42.75 16 ILE C C 1
ATOM 2856 O O . ILE C 2 16 ? -60.891 3.822 -34.408 1.00 44.44 16 ILE C O 1
ATOM 2861 N N . GLU C 2 17 ? -59.365 5.103 -33.378 1.00 56.27 17 GLU C N 1
ATOM 2862 C CA . GLU C 2 17 ? -58.990 5.793 -34.598 1.00 56.30 17 GLU C CA 1
ATOM 2863 C C . GLU C 2 17 ? -57.761 5.167 -35.244 1.00 57.34 17 GLU C C 1
ATOM 2864 O O . GLU C 2 17 ? -57.595 5.230 -36.462 1.00 59.10 17 GLU C O 1
ATOM 2870 N N . ARG C 2 18 ? -56.901 4.563 -34.431 1.00 46.13 18 ARG C N 1
ATOM 2871 C CA . ARG C 2 18 ? -55.687 3.947 -34.958 1.00 45.51 18 ARG C CA 1
ATOM 2872 C C . ARG C 2 18 ? -54.816 3.284 -33.882 1.00 45.30 18 ARG C C 1
ATOM 2873 O O . ARG C 2 18 ? -54.689 3.796 -32.778 1.00 45.84 18 ARG C O 1
ATOM 2881 N N . PHE C 2 19 ? -54.231 2.135 -34.219 1.00 44.22 19 PHE C N 1
ATOM 2882 C CA . PHE C 2 19 ? -53.344 1.412 -33.314 1.00 42.89 19 PHE C CA 1
ATOM 2883 C C . PHE C 2 19 ? -51.988 2.008 -33.604 1.00 43.27 19 PHE C C 1
ATOM 2884 O O . PHE C 2 19 ? -51.514 1.944 -34.732 1.00 43.83 19 PHE C O 1
ATOM 2892 N N . MET C 2 20 ? -51.353 2.578 -32.588 1.00 35.52 20 MET C N 1
ATOM 2893 C CA . MET C 2 20 ? -50.067 3.230 -32.782 1.00 35.33 20 MET C CA 1
ATOM 2894 C C . MET C 2 20 ? -48.851 2.355 -32.563 1.00 35.37 20 MET C C 1
ATOM 2895 O O . MET C 2 20 ? -47.864 2.462 -33.288 1.00 35.18 20 MET C O 1
ATOM 2900 N N . ASP C 2 21 ? -48.925 1.498 -31.554 1.00 42.55 21 ASP C N 1
ATOM 2901 C CA . ASP C 2 21 ? -47.816 0.616 -31.224 1.00 42.99 21 ASP C CA 1
ATOM 2902 C C . ASP C 2 21 ? -48.398 -0.680 -30.674 1.00 42.16 21 ASP C C 1
ATOM 2903 O O . ASP C 2 21 ? -49.620 -0.868 -30.636 1.00 41.74 21 ASP C O 1
ATOM 2908 N N . CYS C 2 22 ? -47.512 -1.569 -30.243 1.00 33.51 22 CYS C N 1
ATOM 2909 C CA . CYS C 2 22 ? -47.901 -2.844 -29.647 1.00 34.54 22 CYS C CA 1
ATOM 2910 C C . CYS C 2 22 ? -46.777 -3.243 -28.685 1.00 34.01 22 CYS C C 1
ATOM 2911 O O . CYS C 2 22 ? -45.653 -2.753 -28.822 1.00 32.79 22 CYS C O 1
ATOM 2914 N N . ARG C 2 23 ? -47.062 -4.103 -27.708 1.00 44.70 23 ARG C N 1
ATOM 2915 C CA . ARG C 2 23 ? -46.008 -4.521 -26.761 1.00 45.31 23 ARG C CA 1
ATOM 2916 C C . ARG C 2 23 ? -46.418 -5.595 -25.752 1.00 44.31 23 ARG C C 1
ATOM 2917 O O . ARG C 2 23 ? -47.601 -5.873 -25.552 1.00 44.05 23 ARG C O 1
ATOM 2925 N N . ILE C 2 24 ? -45.420 -6.186 -25.110 1.00 34.18 24 ILE C N 1
ATOM 2926 C CA . ILE C 2 24 ? -45.698 -7.161 -24.071 1.00 35.08 24 ILE C CA 1
ATOM 2927 C C . ILE C 2 24 ? -45.426 -6.402 -22.776 1.00 34.43 24 ILE C C 1
ATOM 2928 O O . ILE C 2 24 ? -44.311 -5.922 -22.556 1.00 33.46 24 ILE C O 1
ATOM 2933 N N . GLY C 2 25 ? -46.445 -6.278 -21.935 1.00 39.14 25 GLY C N 1
ATOM 2934 C CA . GLY C 2 25 ? -46.276 -5.547 -20.694 1.00 39.44 25 GLY C CA 1
ATOM 2935 C C . GLY C 2 25 ? -47.056 -6.097 -19.518 1.00 38.86 25 GLY C C 1
ATOM 2936 O O . GLY C 2 25 ? -47.971 -6.907 -19.676 1.00 39.49 25 GLY C O 1
ATOM 2937 N N . ARG C 2 26 ? -46.686 -5.635 -18.333 1.00 43.09 26 ARG C N 1
ATOM 2938 C CA . ARG C 2 26 ? -47.316 -6.065 -17.095 1.00 43.42 26 ARG C CA 1
ATOM 2939 C C . ARG C 2 26 ? -48.828 -6.139 -17.247 1.00 44.07 26 ARG C C 1
ATOM 2940 O O . ARG C 2 26 ? -49.449 -5.229 -17.788 1.00 45.60 26 ARG C O 1
ATOM 2948 N N . LYS C 2 27 ? -49.417 -7.236 -16.793 1.00 38.08 27 LYS C N 1
ATOM 2949 C CA . LYS C 2 27 ? -50.856 -7.371 -16.857 1.00 38.86 27 LYS C CA 1
ATOM 2950 C C . LYS C 2 27 ? -51.362 -6.188 -16.041 1.00 37.34 27 LYS C C 1
ATOM 2951 O O . LYS C 2 27 ? -50.754 -5.825 -15.029 1.00 38.55 27 LYS C O 1
ATOM 2957 N N . GLY C 2 28 ? -52.445 -5.571 -16.497 1.00 34.52 28 GLY C N 1
ATOM 2958 C CA . GLY C 2 28 ? -53.017 -4.447 -15.776 1.00 33.49 28 GLY C CA 1
ATOM 2959 C C . GLY C 2 28 ? -52.455 -3.087 -16.143 1.00 32.93 28 GLY C C 1
ATOM 2960 O O . GLY C 2 28 ? -53.099 -2.070 -15.900 1.00 30.59 28 GLY C O 1
ATOM 2961 N N . ALA C 2 29 ? -51.258 -3.068 -16.719 1.00 25.34 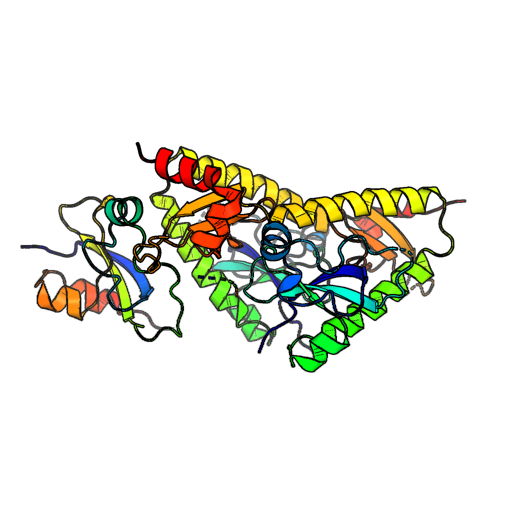29 ALA C N 1
ATOM 2962 C CA . ALA C 2 29 ? -50.617 -1.819 -17.105 1.00 24.09 29 ALA C CA 1
ATOM 2963 C C . ALA C 2 29 ? -51.332 -1.252 -18.328 1.00 24.46 29 ALA C C 1
ATOM 2964 O O . ALA C 2 29 ? -50.694 -0.920 -19.337 1.00 24.46 29 ALA C O 1
ATOM 2966 N N . THR C 2 30 ? -52.659 -1.156 -18.221 1.00 25.37 30 THR C N 1
ATOM 2967 C CA . THR C 2 30 ? -53.515 -0.643 -19.282 1.00 25.20 30 THR C CA 1
ATOM 2968 C C . THR C 2 30 ? -54.532 0.364 -18.775 1.00 25.53 30 THR C C 1
ATOM 2969 O O . THR C 2 30 ? -54.821 0.441 -17.580 1.00 27.91 30 THR C O 1
ATOM 2973 N N . GLY C 2 31 ? -55.075 1.138 -19.712 1.00 22.53 31 GLY C N 1
ATOM 2974 C CA . GLY C 2 31 ? -56.086 2.117 -19.377 1.00 22.52 31 GLY C CA 1
ATOM 2975 C C . GLY C 2 31 ? -55.652 3.538 -19.086 1.00 22.74 31 GLY C C 1
ATOM 2976 O O . GLY C 2 31 ? -54.582 4.004 -19.491 1.00 21.93 31 GLY C O 1
ATOM 2977 N N . ALA C 2 32 ? -56.525 4.222 -18.353 1.00 27.18 32 ALA C N 1
ATOM 2978 C CA . ALA C 2 32 ? -56.334 5.606 -17.988 1.00 25.87 32 ALA C CA 1
ATOM 2979 C C . ALA C 2 32 ? -54.979 5.872 -17.411 1.00 24.95 32 ALA C C 1
ATOM 2980 O O . ALA C 2 32 ? -54.361 6.885 -17.724 1.00 26.24 32 ALA C O 1
ATOM 2982 N N . THR C 2 33 ? -54.514 4.954 -16.573 1.00 37.75 33 THR C N 1
ATOM 2983 C CA . THR C 2 33 ? -53.222 5.097 -15.912 1.00 35.86 33 THR C CA 1
ATOM 2984 C C . THR C 2 33 ? -52.022 5.039 -16.827 1.00 34.25 33 THR C C 1
ATOM 2985 O O . THR C 2 33 ? -50.897 5.082 -16.357 1.00 33.43 33 THR C O 1
ATOM 2989 N N . THR C 2 34 ? -52.237 4.961 -18.132 1.00 37.41 34 THR C N 1
ATOM 2990 C CA . THR C 2 34 ? -51.096 4.861 -19.033 1.00 35.74 34 THR C CA 1
ATOM 2991 C C . THR C 2 34 ? -50.931 6.049 -19.960 1.00 35.34 34 THR C C 1
ATOM 2992 O O . THR C 2 34 ? -50.079 6.029 -20.855 1.00 37.04 34 THR C O 1
ATOM 2996 N N . THR C 2 35 ? -51.755 7.073 -19.753 1.00 30.31 35 THR C N 1
ATOM 2997 C CA . THR C 2 35 ? -51.682 8.282 -20.560 1.00 30.17 35 THR C CA 1
ATOM 2998 C C . THR C 2 35 ? -50.388 8.954 -20.146 1.00 30.08 35 THR C C 1
ATOM 2999 O O . THR C 2 35 ? -49.910 8.718 -19.044 1.00 31.66 35 THR C O 1
ATOM 3003 N N . ILE C 2 36 ? -49.802 9.774 -21.005 1.00 19.75 36 ILE C N 1
ATOM 3004 C CA . ILE C 2 36 ? -48.554 10.423 -20.623 1.00 22.45 36 ILE C CA 1
ATOM 3005 C C . ILE C 2 36 ? -48.722 11.289 -19.399 1.00 22.57 36 ILE C C 1
ATOM 3006 O O . ILE C 2 36 ? -47.829 11.359 -18.563 1.00 24.45 36 ILE C O 1
ATOM 3011 N N . TYR C 2 37 ? -49.854 11.976 -19.297 1.00 38.15 37 TYR C N 1
ATOM 3012 C CA . TYR C 2 37 ? -50.044 12.848 -18.156 1.00 38.88 37 TYR C CA 1
ATOM 3013 C C . TYR C 2 37 ? -50.235 12.083 -16.868 1.00 39.61 37 TYR C C 1
ATOM 3014 O O . TYR C 2 37 ? -49.916 12.591 -15.800 1.00 40.28 37 TYR C O 1
ATOM 3023 N N . ALA C 2 38 ? -50.724 10.853 -16.974 1.00 31.19 38 ALA C N 1
ATOM 3024 C CA . ALA C 2 38 ? -50.943 10.022 -15.801 1.00 31.21 38 ALA C CA 1
ATOM 3025 C C . ALA C 2 38 ? -49.630 9.338 -15.436 1.00 31.75 38 ALA C C 1
ATOM 3026 O O . ALA C 2 38 ? -49.312 9.157 -14.251 1.00 31.17 38 ALA C O 1
ATOM 3028 N N . VAL C 2 39 ? -48.872 8.948 -16.452 1.00 27.95 39 VAL C N 1
ATOM 3029 C CA . VAL C 2 39 ? -47.590 8.313 -16.200 1.00 29.86 39 VAL C CA 1
ATOM 3030 C C . VAL C 2 39 ? -46.706 9.336 -15.517 1.00 30.87 39 VAL C C 1
ATOM 3031 O O . VAL C 2 39 ? -46.142 9.080 -14.457 1.00 32.58 39 VAL C O 1
ATOM 3035 N N . GLU C 2 40 ? -46.599 10.507 -16.132 1.00 22.91 40 GLU C N 1
ATOM 3036 C CA . GLU C 2 40 ? -45.781 11.560 -15.582 1.00 23.88 40 GLU C CA 1
ATOM 3037 C C . GLU C 2 40 ? -46.308 11.971 -14.228 1.00 23.59 40 GLU C C 1
ATOM 3038 O O . GLU C 2 40 ? -45.538 12.346 -13.342 1.00 23.16 40 GLU C O 1
ATOM 3044 N N . ALA C 2 41 ? -47.617 11.886 -14.051 1.00 30.65 41 ALA C N 1
ATOM 3045 C CA . ALA C 2 41 ? -48.179 12.258 -12.764 1.00 31.88 41 ALA C CA 1
ATOM 3046 C C . ALA C 2 41 ? -47.866 11.218 -11.687 1.00 33.01 41 ALA C C 1
ATOM 3047 O O . ALA C 2 41 ? -47.132 11.502 -10.738 1.00 34.34 41 ALA C O 1
ATOM 3049 N N . ASP C 2 42 ? -48.405 10.008 -11.840 1.00 22.37 42 ASP C N 1
ATOM 3050 C CA . ASP C 2 42 ? -48.206 8.972 -10.839 1.00 23.02 42 ASP C CA 1
ATOM 3051 C C . ASP C 2 42 ? -47.319 7.797 -11.232 1.00 21.66 42 ASP C C 1
ATOM 3052 O O . ASP C 2 42 ? -47.494 6.698 -10.706 1.00 19.43 42 ASP C O 1
ATOM 3057 N N . GLY C 2 43 ? -46.377 8.013 -12.142 1.00 28.84 43 GLY C N 1
ATOM 3058 C CA . GLY C 2 43 ? -45.496 6.926 -12.548 1.00 28.56 43 GLY C CA 1
ATOM 3059 C C . GLY C 2 43 ? -46.055 5.932 -13.558 1.00 28.16 43 GLY C C 1
ATOM 3060 O O . GLY C 2 43 ? -47.264 5.742 -13.678 1.00 26.63 43 GLY C O 1
ATOM 3061 N N . ASP C 2 44 ? -45.160 5.276 -14.284 1.00 28.09 44 ASP C N 1
ATOM 3062 C CA . ASP C 2 44 ? -45.555 4.300 -15.286 1.00 30.05 44 ASP C CA 1
ATOM 3063 C C . ASP C 2 44 ? -45.908 2.978 -14.617 1.00 28.84 44 ASP C C 1
ATOM 3064 O O . ASP C 2 44 ? -45.158 2.480 -13.787 1.00 28.34 44 ASP C O 1
ATOM 3069 N N . PRO C 2 45 ? -47.076 2.405 -14.950 1.00 42.32 45 PRO C N 1
ATOM 3070 C CA . PRO C 2 45 ? -47.450 1.138 -14.330 1.00 43.59 45 PRO C CA 1
ATOM 3071 C C . PRO C 2 45 ? -46.798 -0.048 -15.003 1.00 43.77 45 PRO C C 1
ATOM 3072 O O . PRO C 2 45 ? -46.893 -1.173 -14.530 1.00 43.12 45 PRO C O 1
ATOM 3076 N N . ASN C 2 46 ? -46.133 0.194 -16.113 1.00 18.92 46 ASN C N 1
ATOM 3077 C CA . ASN C 2 46 ? -45.462 -0.910 -16.763 1.00 20.37 46 ASN C CA 1
ATOM 3078 C C . ASN C 2 46 ? -44.043 -0.856 -16.256 1.00 22.42 46 ASN C C 1
ATOM 3079 O O . ASN C 2 46 ? -43.154 -1.478 -16.816 1.00 23.44 46 ASN C O 1
ATOM 3084 N N . ALA C 2 47 ? -43.792 -0.001 -15.284 1.00 50.44 47 ALA C N 1
ATOM 3085 C CA . ALA C 2 47 ? -42.419 0.311 -14.968 1.00 50.89 47 ALA C CA 1
ATOM 3086 C C . ALA C 2 47 ? -41.805 -1.041 -14.791 1.00 52.64 47 ALA C C 1
ATOM 3087 O O . ALA C 2 47 ? -42.480 -1.974 -14.362 1.00 52.70 47 ALA C O 1
ATOM 3089 N N . GLY C 2 48 ? -40.536 -1.160 -15.147 1.00 35.77 48 GLY C N 1
ATOM 3090 C CA . GLY C 2 48 ? -39.737 -2.276 -14.703 1.00 38.01 48 GLY C CA 1
ATOM 3091 C C . GLY C 2 48 ? -40.067 -3.594 -15.354 1.00 39.33 48 GLY C C 1
ATOM 3092 O O . GLY C 2 48 ? -39.484 -4.610 -15.020 1.00 37.53 48 GLY C O 1
ATOM 3093 N N . PHE C 2 49 ? -41.024 -3.601 -16.269 1.00 51.69 49 PHE C N 1
ATOM 3094 C CA . PHE C 2 49 ? -41.537 -4.878 -16.699 1.00 54.76 49 PHE C CA 1
ATOM 3095 C C . PHE C 2 49 ? -40.454 -5.575 -17.481 1.00 57.56 49 PHE C C 1
ATOM 3096 O O . PHE C 2 49 ? -39.417 -4.995 -17.802 1.00 58.46 49 PHE C O 1
ATOM 3104 N N . GLU C 2 50 ? -40.729 -6.828 -17.794 1.00 57.16 50 GLU C N 1
ATOM 3105 C CA . GLU C 2 50 ? -39.840 -7.672 -18.556 1.00 58.71 50 GLU C CA 1
ATOM 3106 C C . GLU C 2 50 ? -40.398 -9.063 -18.396 1.00 58.72 50 GLU C C 1
ATOM 3107 O O . GLU C 2 50 ? -40.790 -9.445 -17.293 1.00 58.33 50 GLU C O 1
ATOM 3113 N N . LYS C 2 51 ? -40.448 -9.801 -19.500 1.00 56.63 51 LYS C N 1
ATOM 3114 C CA . LYS C 2 51 ? -40.999 -11.154 -19.526 1.00 57.87 51 LYS C CA 1
ATOM 3115 C C . LYS C 2 51 ? -40.402 -12.192 -18.584 1.00 58.70 51 LYS C C 1
ATOM 3116 O O . LYS C 2 51 ? -39.533 -12.972 -18.976 1.00 57.95 51 LYS C O 1
ATOM 3118 N N . ASN C 2 52 ? -40.860 -12.165 -17.339 1.00 69.95 52 ASN C N 1
ATOM 3119 C CA . ASN C 2 52 ? -40.497 -13.129 -16.297 1.00 69.22 52 ASN C CA 1
ATOM 3120 C C . ASN C 2 52 ? -41.314 -12.777 -15.066 1.00 68.17 52 ASN C C 1
ATOM 3121 O O . ASN C 2 52 ? -41.226 -13.438 -14.037 1.00 67.58 52 ASN C O 1
ATOM 3126 N N . LYS C 2 53 ? -42.064 -11.679 -15.178 1.00 41.89 53 LYS C N 1
ATOM 3127 C CA . LYS C 2 53 ? -43.017 -11.259 -14.159 1.00 41.89 53 LYS C CA 1
ATOM 3128 C C . LYS C 2 53 ? -44.169 -12.019 -14.789 1.00 41.89 53 LYS C C 1
ATOM 3129 O O . LYS C 2 53 ? -44.185 -12.194 -16.014 1.00 75.41 53 LYS C O 1
ATOM 3131 N N . GLU C 2 54 ? -45.141 -12.482 -14.020 1.00 53.05 54 GLU C N 1
ATOM 3132 C CA . GLU C 2 54 ? -46.218 -13.231 -14.680 1.00 53.28 54 GLU C CA 1
ATOM 3133 C C . GLU C 2 54 ? -47.517 -12.453 -14.869 1.00 53.05 54 GLU C C 1
ATOM 3134 O O . GLU C 2 54 ? -48.524 -12.754 -14.235 1.00 53.07 54 GLU C O 1
ATOM 3140 N N . PRO C 2 55 ? -47.494 -11.420 -15.735 1.00 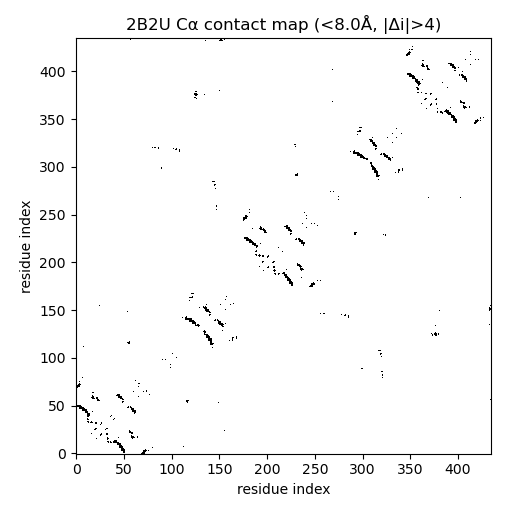75.95 55 PRO C N 1
ATOM 3141 C CA . PRO C 2 55 ? -48.591 -10.524 -16.094 1.00 74.90 55 PRO C CA 1
ATOM 3142 C C . PRO C 2 55 ? -48.752 -10.679 -17.613 1.00 74.28 55 PRO C C 1
ATOM 3143 O O . PRO C 2 55 ? -49.873 -10.784 -18.132 1.00 74.04 55 PRO C O 1
ATOM 3147 N N . GLY C 2 56 ? -47.597 -10.705 -18.286 1.00 64.43 56 GLY C N 1
ATOM 3148 C CA . GLY C 2 56 ? -47.488 -10.886 -19.719 1.00 62.09 56 GLY C CA 1
ATOM 3149 C C . GLY C 2 56 ? -48.776 -10.775 -20.480 1.00 60.85 56 GLY C C 1
ATOM 3150 O O . GLY C 2 56 ? -49.645 -11.660 -20.442 1.00 61.42 56 GLY C O 1
ATOM 3151 N N . GLU C 2 57 ? -48.910 -9.657 -21.164 1.00 40.47 57 GLU C N 1
ATOM 3152 C CA . GLU C 2 57 ? -50.090 -9.413 -21.944 1.00 38.91 57 GLU C CA 1
ATOM 3153 C C . GLU C 2 57 ? -49.624 -8.721 -23.184 1.00 37.26 57 GLU C C 1
ATOM 3154 O O . GLU C 2 57 ? -48.537 -8.131 -23.232 1.00 37.19 57 GLU C O 1
ATOM 3160 N N . ILE C 2 58 ? -50.458 -8.819 -24.202 1.00 52.10 58 ILE C N 1
ATOM 3161 C CA . ILE C 2 58 ? -50.171 -8.136 -25.420 1.00 51.71 58 ILE C CA 1
ATOM 3162 C C . ILE C 2 58 ? -50.978 -6.871 -25.215 1.00 49.03 58 ILE C C 1
ATOM 3163 O O . ILE C 2 58 ? -52.160 -6.909 -24.854 1.00 47.28 58 ILE C O 1
ATOM 3168 N N . GLN C 2 59 ? -50.301 -5.747 -25.386 1.00 28.12 59 GLN C N 1
ATOM 3169 C CA . GLN C 2 59 ? -50.920 -4.456 -25.205 1.00 26.08 59 GLN C CA 1
ATOM 3170 C C . GLN C 2 59 ? -50.755 -3.619 -26.455 1.00 24.58 59 GLN C C 1
ATOM 3171 O O . GLN C 2 59 ? -49.684 -3.591 -27.084 1.00 23.33 59 GLN C O 1
ATOM 3177 N N . TYR C 2 60 ? -51.836 -2.947 -26.823 1.00 32.76 60 TYR C N 1
ATOM 3178 C CA . TYR C 2 60 ? -51.800 -2.130 -28.017 1.00 34.56 60 TYR C CA 1
ATOM 3179 C C . TYR C 2 60 ? -51.953 -0.679 -27.631 1.00 34.41 60 TYR C C 1
ATOM 3180 O O . TYR C 2 60 ? -52.782 -0.350 -26.790 1.00 34.17 60 TYR C O 1
ATOM 3189 N N . LEU C 2 61 ? -51.140 0.184 -28.230 1.00 37.16 61 LEU C N 1
ATOM 3190 C CA . LEU C 2 61 ? -51.232 1.612 -27.950 1.00 37.70 61 LEU C CA 1
ATOM 3191 C C . LEU C 2 61 ? -52.333 2.166 -28.866 1.00 37.18 61 LEU C C 1
ATOM 3192 O O . LEU C 2 61 ? -52.110 2.423 -30.052 1.00 38.09 61 LEU C O 1
ATOM 3197 N N . ILE C 2 62 ? -53.516 2.368 -28.294 1.00 38.88 62 ILE C N 1
ATOM 3198 C CA . ILE C 2 62 ? -54.662 2.789 -29.076 1.00 40.10 62 ILE C CA 1
ATOM 3199 C C . ILE C 2 62 ? -55.179 4.233 -29.102 1.00 39.97 62 ILE C C 1
ATOM 3200 O O . ILE C 2 62 ? -56.118 4.576 -28.393 1.00 42.98 62 ILE C O 1
ATOM 3205 N N . LYS C 2 63 ? -54.586 5.061 -29.957 1.00 31.58 63 LYS C N 1
ATOM 3206 C CA . LYS C 2 63 ? -55.036 6.444 -30.160 1.00 29.93 63 LYS C CA 1
ATOM 3207 C C . LYS C 2 63 ? -56.554 6.531 -30.378 1.00 29.55 63 LYS C C 1
ATOM 3208 O O . LYS C 2 63 ? -57.101 5.849 -31.231 1.00 28.84 63 LYS C O 1
ATOM 3214 N N . TRP C 2 64 ? -57.229 7.417 -29.659 1.00 37.51 64 TRP C N 1
ATOM 3215 C CA . TRP C 2 64 ? -58.674 7.505 -29.806 1.00 38.43 64 TRP C CA 1
ATOM 3216 C C . TRP C 2 64 ? -59.212 8.616 -30.691 1.00 39.97 64 TRP C C 1
ATOM 3217 O O . TRP C 2 64 ? -58.620 9.690 -30.829 1.00 39.16 64 TRP C O 1
ATOM 3228 N N . LYS C 2 65 ? -60.367 8.329 -31.281 1.00 39.98 65 LYS C N 1
ATOM 3229 C CA . LYS C 2 65 ? -61.069 9.262 -32.142 1.00 39.35 65 LYS C CA 1
ATOM 3230 C C . LYS C 2 65 ? -61.588 10.346 -31.224 1.00 39.00 65 LYS C C 1
ATOM 3231 O O . LYS C 2 65 ? -62.175 10.042 -30.184 1.00 38.28 65 LYS C O 1
ATOM 3237 N N . GLY C 2 66 ? -61.361 11.602 -31.591 1.00 26.17 66 GLY C N 1
ATOM 3238 C CA . GLY C 2 66 ? -61.868 12.696 -30.782 1.00 25.05 66 GLY C CA 1
ATOM 3239 C C . GLY C 2 66 ? -60.952 13.138 -29.668 1.00 26.64 66 GLY C C 1
ATOM 3240 O O . GLY C 2 66 ? -61.302 13.996 -28.869 1.00 28.35 66 GLY C O 1
ATOM 3241 N N . TRP C 2 67 ? -59.777 12.534 -29.596 1.00 35.12 67 TRP C N 1
ATOM 3242 C CA . TRP C 2 67 ? -58.819 12.898 -28.579 1.00 35.04 67 TRP C CA 1
ATOM 3243 C C . TRP C 2 67 ? -57.479 12.915 -29.274 1.00 35.87 67 TRP C C 1
ATOM 3244 O O . TRP C 2 67 ? -57.208 12.089 -30.146 1.00 37.55 67 TRP C O 1
ATOM 3255 N N . SER C 2 68 ? -56.651 13.885 -28.910 1.00 43.15 68 SER C N 1
ATOM 3256 C CA . SER C 2 68 ? -55.336 14.018 -29.497 1.00 42.80 68 SER C CA 1
ATOM 3257 C C . SER C 2 68 ? -54.436 12.961 -28.872 1.00 42.76 68 SER C C 1
ATOM 3258 O O . SER C 2 68 ? -54.811 12.333 -27.880 1.00 43.65 68 SER C O 1
ATOM 3261 N N . HIS C 2 69 ? -53.243 12.775 -29.427 1.00 41.45 69 HIS C N 1
ATOM 3262 C CA . HIS C 2 69 ? -52.337 11.758 -28.913 1.00 39.36 69 HIS C CA 1
ATOM 3263 C C . HIS C 2 69 ? -52.002 11.696 -27.429 1.00 38.36 69 HIS C C 1
ATOM 3264 O O . HIS C 2 69 ? -51.774 10.608 -26.905 1.00 39.55 69 HIS C O 1
ATOM 3271 N N . ILE C 2 70 ? -51.980 12.821 -26.724 1.00 37.00 70 ILE C N 1
ATOM 3272 C CA . ILE C 2 70 ? -51.638 12.737 -25.304 1.00 34.09 70 ILE C CA 1
ATOM 3273 C C . ILE C 2 70 ? -52.616 11.836 -24.556 1.00 31.21 70 ILE C C 1
ATOM 3274 O O . ILE C 2 70 ? -52.301 11.310 -23.491 1.00 29.71 70 ILE C O 1
ATOM 3279 N N . HIS C 2 71 ? -53.794 11.641 -25.126 1.00 29.51 71 HIS C N 1
ATOM 3280 C CA . HIS C 2 71 ? -54.807 10.822 -24.474 1.00 31.11 71 HIS C CA 1
ATOM 3281 C C . HIS C 2 71 ? -54.746 9.334 -24.850 1.00 31.60 71 HIS C C 1
ATOM 3282 O O . HIS C 2 71 ? -55.501 8.509 -24.319 1.00 30.73 71 HIS C O 1
ATOM 3289 N N . ASN C 2 72 ? -53.850 8.989 -25.769 1.00 25.05 72 ASN C N 1
ATOM 3290 C CA . ASN C 2 72 ? -53.724 7.606 -26.203 1.00 26.53 72 ASN C CA 1
ATOM 3291 C C . ASN C 2 72 ? -53.385 6.707 -25.025 1.00 28.15 72 ASN C C 1
ATOM 3292 O O . ASN C 2 72 ? -52.609 7.083 -24.151 1.00 30.11 72 ASN C O 1
ATOM 3297 N N . THR C 2 73 ? -53.963 5.515 -24.998 1.00 43.07 73 THR C N 1
ATOM 3298 C CA . THR C 2 73 ? -53.690 4.601 -23.900 1.00 44.91 73 THR C CA 1
ATOM 3299 C C . THR C 2 73 ? -53.271 3.199 -24.342 1.00 46.94 73 THR C C 1
ATOM 3300 O O . THR C 2 73 ? -53.247 2.890 -25.528 1.00 46.58 73 THR C O 1
ATOM 3304 N N . TRP C 2 74 ? -52.904 2.355 -23.388 1.00 40.04 74 TRP C N 1
ATOM 3305 C CA . TRP C 2 74 ? -52.523 0.997 -23.727 1.00 41.54 74 TRP C CA 1
ATOM 3306 C C . TRP C 2 74 ? -53.684 0.126 -23.313 1.00 42.54 74 TRP C C 1
ATOM 3307 O O . TRP C 2 74 ? -54.085 0.133 -22.155 1.00 41.88 74 TRP C O 1
ATOM 3318 N N . GLU C 2 75 ? -54.244 -0.604 -24.271 1.00 47.10 75 GLU C N 1
ATOM 3319 C CA . GLU C 2 75 ? -55.351 -1.502 -23.984 1.00 48.70 75 GLU C CA 1
ATOM 3320 C C . GLU C 2 75 ? -55.014 -2.919 -24.439 1.00 49.63 75 GLU C C 1
ATOM 3321 O O . GLU C 2 75 ? -53.953 -3.192 -25.034 1.00 49.70 75 GLU C O 1
ATOM 3327 N N . THR C 2 76 ? -55.957 -3.805 -24.156 1.00 57.37 76 THR C N 1
ATOM 3328 C CA . THR C 2 76 ? -55.855 -5.221 -24.453 1.00 57.63 76 THR C CA 1
ATOM 3329 C C . THR C 2 76 ? -57.196 -5.666 -25.034 1.00 59.57 76 THR C C 1
ATOM 3330 O O . THR C 2 76 ? -58.236 -5.080 -24.719 1.00 60.73 76 THR C O 1
ATOM 3334 N N . GLU C 2 77 ? -57.178 -6.691 -25.883 1.00 49.55 77 GLU C N 1
ATOM 3335 C CA . GLU C 2 77 ? -58.413 -7.186 -26.489 1.00 49.71 77 GLU C CA 1
ATOM 3336 C C . GLU C 2 77 ? -59.532 -7.227 -25.451 1.00 48.27 77 GLU C C 1
ATOM 3337 O O . GLU C 2 77 ? -60.652 -6.775 -25.714 1.00 46.19 77 GLU C O 1
ATOM 3343 N N . GLU C 2 78 ? -59.213 -7.773 -24.274 1.00 47.64 78 GLU C N 1
ATOM 3344 C CA . GLU C 2 78 ? -60.155 -7.884 -23.159 1.00 46.56 78 GLU C CA 1
ATOM 3345 C C . GLU C 2 78 ? -60.563 -6.493 -22.689 1.00 45.07 78 GLU C C 1
ATOM 3346 O O . GLU C 2 78 ? -61.735 -6.238 -22.380 1.00 43.40 78 GLU C O 1
ATOM 3352 N N . THR C 2 79 ? -59.611 -5.574 -22.619 1.00 42.74 79 THR C N 1
ATOM 3353 C CA . THR C 2 79 ? -59.992 -4.251 -22.190 1.00 41.43 79 THR C CA 1
ATOM 3354 C C . THR C 2 79 ? -60.859 -3.567 -23.240 1.00 41.43 79 THR C C 1
ATOM 3355 O O . THR C 2 79 ? -61.841 -2.939 -22.883 1.00 39.63 79 THR C O 1
ATOM 3359 N N . LEU C 2 80 ? -60.536 -3.701 -24.536 1.00 42.55 80 LEU C N 1
ATOM 3360 C CA . LEU C 2 80 ? -61.339 -3.032 -25.585 1.00 45.99 80 LEU C CA 1
ATOM 3361 C C . LEU C 2 80 ? -62.709 -3.692 -25.458 1.00 48.49 80 LEU C C 1
ATOM 3362 O O . LEU C 2 80 ? -63.775 -3.036 -25.514 1.00 48.62 80 LEU C O 1
ATOM 3367 N N . LYS C 2 81 ? -62.637 -5.032 -25.315 1.00 56.26 81 LYS C N 1
ATOM 3368 C CA . LYS C 2 81 ? -63.813 -5.895 -25.196 1.00 59.59 81 LYS C CA 1
ATOM 3369 C C . LYS C 2 81 ? -64.903 -5.268 -24.321 1.00 61.08 81 LYS C C 1
ATOM 3370 O O . LYS C 2 81 ? -65.957 -4.846 -24.792 1.00 61.86 81 LYS C O 1
ATOM 3376 N N . GLN C 2 82 ? -64.617 -5.170 -23.030 1.00 57.28 82 GLN C N 1
ATOM 3377 C CA . GLN C 2 82 ? -65.542 -4.657 -22.005 1.00 58.18 82 GLN C CA 1
ATOM 3378 C C . GLN C 2 82 ? -65.833 -3.143 -21.963 1.00 57.70 82 GLN C C 1
ATOM 3379 O O . GLN C 2 82 ? -66.690 -2.707 -21.204 1.00 56.84 82 GLN C O 1
ATOM 3385 N N . GLN C 2 83 ? -65.177 -2.353 -22.809 1.00 69.49 83 GLN C N 1
ATOM 3386 C CA . GLN C 2 83 ? -65.493 -0.926 -22.831 1.00 68.94 83 GLN C CA 1
ATOM 3387 C C . GLN C 2 83 ? -66.530 -0.731 -23.944 1.00 68.18 83 GLN C C 1
ATOM 3388 O O . GLN C 2 83 ? -67.413 0.132 -23.866 1.00 67.27 83 GLN C O 1
ATOM 3394 N N . ASN C 2 84 ? -66.426 -1.585 -24.962 1.00 56.93 84 ASN C N 1
ATOM 3395 C CA . ASN C 2 84 ? -67.332 -1.597 -26.100 1.00 56.97 84 ASN C CA 1
ATOM 3396 C C . ASN C 2 84 ? -67.060 -0.462 -27.062 1.00 56.28 84 ASN C C 1
ATOM 3397 O O . ASN C 2 84 ? -67.966 0.229 -27.526 1.00 57.28 84 ASN C O 1
ATOM 3402 N N . VAL C 2 85 ? -65.784 -0.280 -27.348 1.00 56.55 85 VAL C N 1
ATOM 3403 C CA . VAL C 2 85 ? -65.332 0.739 -28.263 1.00 54.76 85 VAL C CA 1
ATOM 3404 C C . VAL C 2 85 ? -65.666 0.217 -29.651 1.00 54.41 85 VAL C C 1
ATOM 3405 O O . VAL C 2 85 ? -65.699 -0.996 -29.856 1.00 54.96 85 VAL C O 1
ATOM 3409 N N . ARG C 2 86 ? -65.943 1.101 -30.607 1.00 59.90 86 ARG C N 1
ATOM 3410 C CA . ARG C 2 86 ? -66.220 0.619 -31.961 1.00 59.21 86 ARG C CA 1
ATOM 3411 C C . ARG C 2 86 ? -64.898 0.693 -32.680 1.00 57.87 86 ARG C C 1
ATOM 3412 O O . ARG C 2 86 ? -63.989 1.392 -32.242 1.00 58.90 86 ARG C O 1
ATOM 3420 N N . GLY C 2 87 ? -64.789 -0.011 -33.792 1.00 39.31 87 GLY C N 1
ATOM 3421 C CA . GLY C 2 87 ? -63.546 0.038 -34.525 1.00 37.22 87 GLY C CA 1
ATOM 3422 C C . GLY C 2 87 ? -62.720 -1.208 -34.338 1.00 36.03 87 GLY C C 1
ATOM 3423 O O . GLY C 2 87 ? -61.583 -1.267 -34.794 1.00 33.85 87 GLY C O 1
ATOM 3424 N N . MET C 2 88 ? -63.289 -2.205 -33.664 1.00 39.94 88 MET C N 1
ATOM 3425 C CA . MET C 2 88 ? -62.589 -3.457 -33.428 1.00 41.50 88 MET C CA 1
ATOM 3426 C C . MET C 2 88 ? -62.003 -4.014 -34.710 1.00 41.84 88 MET C C 1
ATOM 3427 O O . MET C 2 88 ? -60.961 -4.666 -34.687 1.00 41.04 88 MET C O 1
ATOM 3432 N N . LYS C 2 89 ? -62.674 -3.750 -35.826 1.00 43.45 89 LYS C N 1
ATOM 3433 C CA . LYS C 2 89 ? -62.208 -4.206 -37.133 1.00 43.97 89 LYS C CA 1
ATOM 3434 C C . LYS C 2 89 ? -60.714 -3.906 -37.217 1.00 44.45 89 LYS C C 1
ATOM 3435 O O . LYS C 2 89 ? -59.916 -4.721 -37.697 1.00 44.53 89 LYS C O 1
ATOM 3441 N N . LYS C 2 90 ? -60.365 -2.722 -36.722 1.00 57.47 90 LYS C N 1
ATOM 3442 C CA . LYS C 2 90 ? -58.995 -2.237 -36.693 1.00 57.16 90 LYS C CA 1
ATOM 3443 C C . LYS C 2 90 ? -58.109 -3.256 -35.988 1.00 57.47 90 LYS C C 1
ATOM 3444 O O . LYS C 2 90 ? -56.995 -3.536 -36.431 1.00 57.85 90 LYS C O 1
ATOM 3450 N N . LEU C 2 91 ? -58.614 -3.812 -34.888 1.00 45.23 91 LEU C N 1
ATOM 3451 C CA . LEU C 2 91 ? -57.870 -4.810 -34.126 1.00 46.79 91 LEU C CA 1
ATOM 3452 C C . LEU C 2 91 ? -57.467 -5.954 -35.050 1.00 47.83 91 LEU C C 1
ATOM 3453 O O . LEU C 2 91 ? -56.277 -6.236 -35.216 1.00 48.01 91 LEU C O 1
ATOM 3458 N N . ASP C 2 92 ? -58.468 -6.602 -35.646 1.00 53.21 92 ASP C N 1
ATOM 3459 C CA . ASP C 2 92 ? -58.248 -7.710 -36.575 1.00 53.96 92 ASP C CA 1
ATOM 3460 C C . ASP C 2 92 ? -57.130 -7.353 -37.530 1.00 54.39 92 ASP C C 1
ATOM 3461 O O . ASP C 2 92 ? -56.119 -8.048 -37.618 1.00 54.58 92 ASP C O 1
ATOM 3466 N N . ASN C 2 93 ? -57.325 -6.254 -38.244 1.00 55.95 93 ASN C N 1
ATOM 3467 C CA . ASN C 2 93 ? -56.344 -5.809 -39.207 1.00 57.02 93 ASN C CA 1
ATOM 3468 C C . ASN C 2 93 ? -55.003 -5.517 -38.561 1.00 57.14 93 ASN C C 1
ATOM 3469 O O . ASN C 2 93 ? -53.958 -5.678 -39.192 1.00 57.57 93 ASN C O 1
ATOM 3474 N N . TYR C 2 94 ? -55.006 -5.107 -37.300 1.00 58.95 94 TYR C N 1
ATOM 3475 C CA . TYR C 2 94 ? -53.729 -4.822 -36.680 1.00 59.33 94 TYR C CA 1
ATOM 3476 C C . TYR C 2 94 ? -53.030 -6.108 -36.320 1.00 60.42 94 TYR C C 1
ATOM 3477 O O . TYR C 2 94 ? -51.792 -6.200 -36.397 1.00 59.47 94 TYR C O 1
ATOM 3486 N N . LYS C 2 95 ? -53.816 -7.104 -35.910 1.00 63.47 95 LYS C N 1
ATOM 3487 C CA . LYS C 2 95 ? -53.280 -8.433 -35.553 1.00 65.38 95 LYS C CA 1
ATOM 3488 C C . LYS C 2 95 ? -52.758 -9.024 -36.844 1.00 67.01 95 LYS C C 1
ATOM 3489 O O . LYS C 2 95 ? -52.698 -10.238 -36.993 1.00 66.55 95 LYS C O 1
ATOM 3495 N N . LYS C 2 96 ? -52.384 -8.176 -37.784 1.00 68.82 96 LYS C N 1
ATOM 3496 C CA . LYS C 2 96 ? -51.966 -8.682 -39.058 1.00 70.33 96 LYS C CA 1
ATOM 3497 C C . LYS C 2 96 ? -50.533 -8.484 -39.436 1.00 71.85 96 LYS C C 1
ATOM 3498 O O . LYS C 2 96 ? -50.157 -7.460 -40.016 1.00 71.47 96 LYS C O 1
ATOM 3504 N N . LYS C 2 97 ? -49.737 -9.473 -39.054 1.00 83.31 97 LYS C N 1
ATOM 3505 C CA . LYS C 2 97 ? -48.323 -9.500 -39.314 1.00 85.37 97 LYS C CA 1
ATOM 3506 C C . LYS C 2 97 ? -47.866 -10.918 -39.500 1.00 86.31 97 LYS C C 1
ATOM 3507 O O . LYS C 2 97 ? -48.205 -11.799 -38.689 1.00 87.10 97 LYS C O 1
ATOM 3513 N N . ASP C 2 98 ? -47.113 -11.140 -40.564 1.00 79.91 98 ASP C N 1
ATOM 3514 C CA . ASP C 2 98 ? -46.559 -12.450 -40.842 1.00 80.27 98 ASP C CA 1
ATOM 3515 C C . ASP C 2 98 ? -45.080 -12.303 -41.054 1.00 80.63 98 ASP C C 1
ATOM 3516 O O . ASP C 2 98 ? -44.534 -11.204 -40.985 1.00 79.43 98 ASP C O 1
ATOM 3518 N N . GLN C 2 99 ? -44.425 -13.394 -41.375 1.00 65.54 99 GLN C N 1
ATOM 3519 C CA . GLN C 2 99 ? -43.018 -13.255 -41.478 1.00 65.54 99 GLN C CA 1
ATOM 3520 C C . GLN C 2 99 ? -42.482 -13.203 -42.858 1.00 65.54 99 GLN C C 1
ATOM 3521 O O . GLN C 2 99 ? -41.866 -14.227 -43.247 1.00 79.65 99 GLN C O 1
ATOM 3523 N N . ALA D 3 1 ? -36.605 -2.145 -8.845 1.00 5.08 1 ALA D N 1
ATOM 3524 C CA . ALA D 3 1 ? -35.903 -2.454 -7.610 1.00 7.26 1 ALA D CA 1
ATOM 3525 C C . ALA D 3 1 ? -34.920 -3.574 -7.836 1.00 4.39 1 ALA D C 1
ATOM 3526 O O . ALA D 3 1 ? -34.719 -3.998 -8.959 1.00 13.14 1 ALA D O 1
ATOM 3541 N N . THR D 3 3 ? -31.382 -4.332 -5.446 1.00 33.83 3 THR D N 1
ATOM 3542 C CA . THR D 3 3 ? -29.985 -4.049 -5.205 1.00 32.89 3 THR D CA 1
ATOM 3543 C C . THR D 3 3 ? -29.261 -5.291 -4.739 1.00 32.18 3 THR D C 1
ATOM 3544 O O . THR D 3 3 ? -29.764 -6.395 -4.866 1.00 32.90 3 THR D O 1
ATOM 3560 N N . GLN D 3 5 ? -28.394 -7.191 -1.857 1.00 20.00 5 GLN D N 1
ATOM 3561 C CA . GLN D 3 5 ? -29.443 -6.709 -0.966 1.00 20.00 5 GLN D CA 1
ATOM 3562 C C . GLN D 3 5 ? -28.854 -6.078 0.290 1.00 20.00 5 GLN D C 1
ATOM 3563 O O . GLN D 3 5 ? -27.637 -6.277 0.519 1.00 62.82 5 GLN D O 1
#

Radius of gyration: 24.97 Å; Cα contacts (8 Å, |Δi|>4): 712; chains: 4; bounding box: 85×46×60 Å

Solvent-accessible surface area: 24636 Å² total

Foldseek 3Di:
DWAFDDFQDKDWAAVVQKDQCFAPLNCVVPNRPSHPTDVHDTAIWTWTDIDPDFSSRTIIHHLVVCVVVVHPHNVVVVVVVVVVVVVCVVVVDDDVVVVVCCVVVVVVSVVLSVQSNDFPAWADWAPDADPVGFIWTFGDTGNDDSVRTGTGTRVSCCVPPVVNVVVNVVPPD/DDAWAFDDWDDKDKFDPPQKPDCAQPLNCVVPRRPRPPPPVDDDIAIWIWTDIDQDFLSRIIIGHLVVNVVGVHHHNVVVVVVVVVVVVVVVVPVVDDPVVVVVVVVVVVVVVVLSVQSNAFPAFQDWADPQVPFIWTFGDTPNDDSVRTHTGRGVRCCVPPVVRVVPNPDD/DWAFDAFDAKDWFAAPQWDPCFQVVNCVVPNRPRPPPDPPPPRTAMWTFTDTDPDDRSRTIIDHPVRCVVVVHPDCVNVVVVVDDDD

Organism: Homo sapiens (NCBI:txid9606)